Protein 5O98 (pdb70)

Organism: Catharanthus roseus (NCBI:txid4058)

Nearest PDB structures (foldseek):
  5o98-assembly1_A  TM=1.004E+00  e=7.091E-59  Catharanthus roseus
  5o98-assembly2_B  TM=9.911E-01  e=7.626E-58  Catharanthus roseus
  5ldg-assembly1_A  TM=9.430E-01  e=1.339E-37  Mentha x piperita
  3o26-assembly1_A  TM=9.442E-01  e=1.601E-37  Papaver somniferum
  5l51-assembly1_A  TM=8.934E-01  e=1.198E-32  Mentha x piperita

Secondary structure (DSSP, 8-state):
---EEEESS-SSHHHHHHHHHHHHTT-EEEEEESSHHHHHHHHHHHHTTT-SS-EEEEE--TT-HHHHHHHHHHHHHHHSS-SEEEE-----S-EE---TT---TTSEE--HHHHHHHHIIIIIHHHHHHHHHHHHHTTSSS-EEEEE--GGGSGGG---HHHHHHHT-GGG--HHHHHHHHHHHHHHHHHT-TTTTT--SSSHHHHHHHHHHHHHHHHHHHH-TTSEEEEEE--SB-SGGGTT--SB-HHHHHHHHHHHHT--TT---S-EEETTEEE---/---EEEESS-SSHHHHHHHHHHHHTT-EEEEEESSHHHHHHHHHHHHHTT-SS-EEEEE--TT-HHHHHHHHHHHHHHTSS-SEEEE-----S-EE-TTT-----TTSEE--HHHHHHHHIIIIIHHHHHHHHHHHHHTTSSS-EEEEE--GGGSGGG---HHHHHHHT-GGG--HHHHHHHHHHHHHHHHHT-TTTTT--SSSHHHHHHHHHHHHHHHHHHHH-TTSEEEEEE--SB-SGGGTT--SB-HHHHHHHHHHHHT--TTS--S-EEETTEEE---

Solvent-accessible surface area: 23367 Å² total; per-residue (Å²): 158,96,69,22,0,0,0,1,24,0,30,110,21,26,1,23,24,0,0,49,46,0,0,53,125,32,17,6,0,0,0,0,0,135,48,98,144,120,0,84,68,3,17,86,125,2,120,127,86,71,50,93,6,67,16,47,28,35,54,5,36,9,56,61,78,84,11,6,59,55,1,15,90,48,0,126,158,102,29,37,60,0,2,5,0,0,4,22,21,33,36,23,7,17,92,39,136,101,46,91,78,26,96,17,48,165,43,41,65,54,50,72,133,31,2,57,77,0,1,58,12,2,0,44,0,8,24,75,0,0,76,30,1,13,80,11,0,98,117,11,100,10,1,17,0,0,0,14,3,8,68,56,1,15,9,48,17,0,72,13,134,109,0,57,45,13,2,27,50,44,87,83,17,62,60,116,72,0,52,75,0,7,83,36,0,18,110,9,28,133,96,67,28,28,90,92,102,14,5,4,66,21,46,0,3,19,0,0,0,10,2,0,2,4,4,0,0,57,28,5,15,158,137,31,108,93,1,22,0,1,0,0,10,9,12,94,4,83,20,90,67,34,35,18,39,8,30,49,65,15,92,77,0,0,70,10,0,13,105,7,0,65,28,86,107,132,12,53,40,14,48,0,20,14,60,60,83,116,31,62,23,103,151,84,104,26,0,0,0,1,25,0,30,110,22,25,0,30,31,1,0,58,49,0,0,60,121,35,11,4,0,0,0,0,0,126,48,111,145,121,0,84,73,6,17,91,63,2,100,136,79,69,48,91,7,120,10,31,32,34,51,4,35,9,55,63,78,86,10,5,60,56,1,15,98,48,0,127,91,97,30,38,68,0,6,3,0,0,4,22,20,34,38,24,7,17,73,4,54,75,105,52,92,191,47,102,31,64,74,21,54,40,60,62,66,141,41,2,56,74,0,0,54,12,2,0,40,0,8,42,70,0,0,65,31,1,11,82,12,0,96,118,10,105,25,1,9,1,0,0,13,3,12,63,51,1,7,17,64,22,0,73,13,135,123,0,56,46,28,2,31,52,39,93,84,19,61,41,100,63,0,41,88,0,0,91,58,0,19,44,14,29,135,134,67,30,30,90,93,103,14,5,4,86,19,48,0,4,28,3,0,0,10,2,0,2,3,3,0,0,63,10,3,14,144,112,46,110,91,0,26,0,1,0,0,12,10,13,101,4,70,20,86,69,34,22,20,38,6,15,25,58,16,84,90,0,0,69,13,0,8,109,8,1,63,28,83,100,136,14,48,40,13,50,0,22,27,40,83,41,116,29,62,24,81

InterPro domains:
  IPR002347 Short-chain dehydrogenase/reductase SDR [PF00106] (9-173)
  IPR002347 Short-chain dehydrogenase/reductase SDR [PR00080] (86-97)
  IPR002347 Short-chain dehydrogenase/reductase SDR [PR00080] (160-168)
  IPR002347 Short-chain dehydrogenase/reductase SDR [PR00080] (223-242)
  IPR002347 Short-chain dehydrogenase/reductase SDR [PR00081] (10-27)
  IPR002347 Short-chain dehydrogenase/reductase SDR [PR00081] (86-97)
  IPR002347 Short-chain dehydrogenase/reductase SDR [PR00081] (154-170)
  IPR002347 Short-chain dehydrogenase/reductase SDR [PR00081] (223-242)
  IPR002347 Short-chain dehydrogenase/reductase SDR [PR00081] (242-259)
  IPR036291 NAD(P)-binding domain superfamily [SSF51735] (9-284)
  IPR045313 Carbonyl reductase [NADPH] 1-like [cd05324] (9-298)

Radius of gyration: 25.35 Å; Cα contacts (8 Å, |Δi|>4): 1239; chains: 2; bounding box: 73×58×54 Å

B-factor: mean 38.59, std 12.63, range [20.15, 116.74]

CATH classification: 3.40.50.720

Sequence (565 aa):
SEKYAVVTGSNKGIGFETCKKLASQGITVVLTARDEKRGLDALEEKLKELGLSGKVLFHQLDVTDSSSSVASLAEFVKKQFGRRLDILVNNAGVNGVITDDPADVDFSKIYKETYELAEECIQINYFGTKRTTDALLPLLQLSASPRIVNISSIMGQLKNIPSEWAKGILGDASNLTEDRLDEVINNFLKDFKEGSLAAKGWPPSFSAYIVSKVVVNAYTRILAKKKYPNFKINCVCPGFAKTDLNHGLGLLTAEEAAENPVKLALLPDDGPSGLFFDRSEESSFESEKKYAVVTGSNKGIGFETCKKLASQGITVVLTARDEKRGLDALEEKLKELGLSGKVLFHQLDVTDSSSVASLAEFVKKQFGRRLDILVNNAGVNGVITDVEAVDVDFSKIYKETYELAEECIQINYFGTKRTTDALLPLLQLSASPRIVNISSIMGQLKNIPSEWAKGILGDASNLTEDRLDEVINNFLKDFKEGSLAAKGWPPSFSAYIVSKVVVNAYTRILAKKYPNFKINCVCPGFAKTDLNHGLGLLTAEEAAENNPVKLALLPDDGPSGLFFDRRSEESSFE

Structure (mmCIF, N/CA/C/O backbone):
data_5O98
#
_entry.id   5O98
#
_cell.length_a   58.830
_cell.length_b   61.020
_cell.length_c   162.030
_cell.angle_alpha   90.000
_cell.angle_beta   90.000
_cell.angle_gamma   90.000
#
_symmetry.space_group_name_H-M   'P 21 21 21'
#
loop_
_entity.id
_entity.type
_entity.pdbx_description
1 polymer 'Alcohol dehydrogenase 1'
2 non-polymer 'NADP NICOTINAMIDE-ADENINE-DINUCLEOTIDE PHOSPHATE'
3 water water
#
loop_
_atom_site.group_PDB
_atom_site.id
_atom_site.type_symbol
_atom_site.label_atom_id
_atom_site.label_alt_id
_atom_site.label_comp_id
_atom_site.label_asym_id
_atom_site.label_entity_id
_atom_site.label_seq_id
_atom_site.pdbx_PDB_ins_code
_atom_site.Cartn_x
_atom_site.Cartn_y
_atom_site.Cartn_z
_atom_site.occupancy
_atom_site.B_iso_or_equiv
_atom_site.auth_seq_id
_atom_site.auth_comp_id
_atom_site.auth_asym_id
_atom_site.auth_atom_id
_atom_site.pdbx_PDB_model_num
ATOM 1 N N . SER A 1 25 ? 3.393 -16.789 35.363 1.00 63.33 7 SER A N 1
ATOM 2 C CA . SER A 1 25 ? 3.570 -18.172 35.909 1.00 61.15 7 SER A CA 1
ATOM 3 C C . SER A 1 25 ? 3.247 -18.241 37.414 1.00 54.82 7 SER A C 1
ATOM 4 O O . SER A 1 25 ? 2.327 -18.968 37.830 1.00 55.67 7 SER A O 1
ATOM 7 N N . GLU A 1 26 ? 3.974 -17.481 38.232 1.00 48.66 8 GLU A N 1
ATOM 8 C CA . GLU A 1 26 ? 3.686 -17.500 39.672 1.00 47.31 8 GLU A CA 1
ATOM 9 C C . GLU A 1 26 ? 2.364 -16.736 39.956 1.00 40.87 8 GLU A C 1
ATOM 10 O O . GLU A 1 26 ? 1.998 -15.804 39.247 1.00 42.29 8 GLU A O 1
ATOM 16 N N . LYS A 1 27 ? 1.627 -17.214 40.941 1.00 34.56 9 LYS A N 1
ATOM 17 C CA . LYS A 1 27 ? 0.327 -16.693 41.325 1.00 34.77 9 LYS A CA 1
ATOM 18 C C . LYS A 1 27 ? 0.415 -16.194 42.765 1.00 33.23 9 LYS A C 1
ATOM 19 O O . LYS A 1 27 ? 1.190 -16.723 43.574 1.00 32.39 9 LYS A O 1
ATOM 25 N N . TYR A 1 28 ? -0.373 -15.176 43.087 1.00 29.22 10 TYR A N 1
ATOM 26 C CA . TYR A 1 28 ? -0.303 -14.433 44.334 1.00 27.64 10 TYR A CA 1
ATOM 27 C C . TYR A 1 28 ? -1.642 -14.422 45.070 1.00 28.10 10 TYR A C 1
ATOM 28 O O . TYR A 1 28 ? -2.678 -14.126 44.444 1.00 27.40 10 TYR A O 1
ATOM 37 N N . ALA A 1 29 ? -1.613 -14.701 46.370 1.00 25.68 11 ALA A N 1
ATOM 38 C CA . ALA A 1 29 ? -2.798 -14.718 47.229 1.00 25.34 11 ALA A CA 1
ATOM 39 C C . ALA A 1 29 ? -2.600 -13.911 48.488 1.00 26.73 11 ALA A C 1
ATOM 40 O O . ALA A 1 29 ? -1.491 -13.835 49.028 1.00 26.39 11 ALA A O 1
ATOM 42 N N . VAL A 1 30 ? -3.694 -13.324 48.978 1.00 24.74 12 VAL A N 1
ATOM 43 C CA . VAL A 1 30 ? -3.794 -12.763 50.317 1.00 22.61 12 VAL A CA 1
ATOM 44 C C . VAL A 1 30 ? -4.919 -13.481 51.059 1.00 23.71 12 VAL A C 1
ATOM 45 O O . VAL A 1 30 ? -5.987 -13.680 50.494 1.00 22.59 12 VAL A O 1
ATOM 49 N N . VAL A 1 31 ? -4.672 -13.890 52.301 1.00 23.56 13 VAL A N 1
ATOM 50 C CA . VAL A 1 31 ? -5.716 -14.465 53.145 1.00 23.59 13 VAL A CA 1
ATOM 51 C C . VAL A 1 31 ? -5.812 -13.597 54.380 1.00 24.02 13 VAL A C 1
ATOM 52 O O . VAL A 1 31 ? -4.830 -13.478 55.134 1.00 25.07 13 VAL A O 1
ATOM 56 N N . THR A 1 32 ? -6.971 -13.012 54.627 1.00 23.68 14 THR A N 1
ATOM 57 C CA . THR A 1 32 ? -7.146 -12.187 55.812 1.00 25.21 14 THR A CA 1
ATOM 58 C C . THR A 1 32 ? -7.369 -13.076 57.048 1.00 25.04 14 THR A C 1
ATOM 59 O O . THR A 1 32 ? -7.886 -14.181 56.941 1.00 25.62 14 THR A O 1
ATOM 63 N N . GLY A 1 33 ? -6.950 -12.592 58.209 1.00 26.80 15 GLY A N 1
ATOM 64 C CA . GLY A 1 33 ? -7.098 -13.355 59.449 1.00 27.85 15 GLY A CA 1
ATOM 65 C C . GLY A 1 33 ? -6.518 -14.754 59.398 1.00 25.97 15 GLY A C 1
ATOM 66 O O . GLY A 1 33 ? -7.227 -15.751 59.625 1.00 26.64 15 GLY A O 1
ATOM 67 N N . SER A 1 34 ? -5.215 -14.849 59.121 1.00 24.65 16 SER A N 1
ATOM 68 C CA . SER A 1 34 ? -4.619 -16.156 58.861 1.00 26.76 16 SER A CA 1
ATOM 69 C C . SER A 1 34 ? -3.491 -16.601 59.801 1.00 27.46 16 SER A C 1
ATOM 70 O O . SER A 1 34 ? -2.776 -17.554 59.516 1.00 28.23 16 SER A O 1
ATOM 73 N N . ASN A 1 35 ? -3.386 -15.967 60.953 1.00 26.49 17 ASN A N 1
ATOM 74 C CA . ASN A 1 35 ? -2.474 -16.447 61.990 1.00 26.82 17 ASN A CA 1
ATOM 75 C C . ASN A 1 35 ? -2.923 -17.761 62.626 1.00 28.68 17 ASN A C 1
ATOM 76 O O . ASN A 1 35 ? -2.094 -18.451 63.233 1.00 29.49 17 ASN A O 1
ATOM 81 N N . LYS A 1 36 ? -4.212 -18.097 62.532 1.00 26.15 18 LYS A N 1
ATOM 82 C CA . LYS A 1 36 ? -4.742 -19.319 63.131 1.00 29.14 18 LYS A CA 1
ATOM 83 C C . LYS A 1 36 ? -6.000 -19.759 62.395 1.00 28.47 18 LYS A C 1
ATOM 84 O O . LYS A 1 36 ? -6.486 -19.057 61.485 1.00 27.63 18 LYS A O 1
ATOM 90 N N . GLY A 1 37 ? -6.492 -20.923 62.801 1.00 28.91 19 GLY A N 1
ATOM 91 C CA . GLY A 1 37 ? -7.791 -21.398 62.355 1.00 28.81 19 GLY A CA 1
ATOM 92 C C . GLY A 1 37 ? -7.825 -21.745 60.895 1.00 26.52 19 GLY A C 1
ATOM 93 O O . GLY A 1 37 ? -6.831 -22.132 60.293 1.00 28.07 19 GLY A O 1
ATOM 94 N N . ILE A 1 38 ? -9.003 -21.564 60.315 1.00 25.84 20 ILE A N 1
ATOM 95 C CA . ILE A 1 38 ? -9.220 -21.881 58.911 1.00 26.97 20 ILE A CA 1
ATOM 96 C C . ILE A 1 38 ? -8.323 -21.059 57.997 1.00 25.88 20 ILE A C 1
ATOM 97 O O . ILE A 1 38 ? -7.828 -21.576 56.993 1.00 25.79 20 ILE A O 1
ATOM 102 N N . GLY A 1 39 ? -8.102 -19.785 58.337 1.00 24.07 21 GLY A N 1
ATOM 103 C CA . GLY A 1 39 ? -7.253 -18.922 57.525 1.00 24.23 21 GLY A CA 1
ATOM 104 C C . GLY A 1 39 ? -5.839 -19.442 57.435 1.00 26.80 21 GLY A C 1
ATOM 105 O O . GLY A 1 39 ? -5.243 -19.471 56.363 1.00 25.00 21 GLY A O 1
ATOM 106 N N . PHE A 1 40 ? -5.296 -19.877 58.572 1.00 25.53 22 PHE A N 1
ATOM 107 C CA . PHE A 1 40 ? -3.965 -20.446 58.585 1.00 26.95 22 PHE A CA 1
ATOM 108 C C . PHE A 1 40 ? -3.871 -21.672 57.697 1.00 25.76 22 PHE A C 1
ATOM 109 O O . PHE A 1 40 ? -2.931 -21.805 56.902 1.00 26.50 22 PHE A O 1
ATOM 117 N N . GLU A 1 41 ? -4.839 -22.573 57.823 1.00 25.25 23 GLU A N 1
ATOM 118 C CA . GLU A 1 41 ? -4.842 -23.789 57.060 1.00 27.07 23 GLU A CA 1
ATOM 119 C C . GLU A 1 41 ? -5.022 -23.526 55.543 1.00 25.96 23 GLU A C 1
ATOM 120 O O . GLU A 1 41 ? -4.532 -24.283 54.702 1.00 27.04 23 GLU A O 1
ATOM 126 N N . THR A 1 42 ? -5.738 -22.454 55.220 1.00 25.28 24 THR A N 1
ATOM 127 C CA . THR A 1 42 ? -5.960 -22.038 53.839 1.00 23.84 24 THR A CA 1
ATOM 128 C C . THR A 1 42 ? -4.617 -21.569 53.245 1.00 25.81 24 THR A C 1
ATOM 129 O O . THR A 1 42 ? -4.275 -21.955 52.120 1.00 23.95 24 THR A O 1
ATOM 133 N N . CYS A 1 43 ? -3.864 -20.787 54.001 1.00 24.23 25 CYS A N 1
ATOM 134 C CA . CYS A 1 43 ? -2.519 -20.391 53.573 1.00 25.29 25 CYS A CA 1
ATOM 135 C C . CYS A 1 43 ? -1.656 -21.606 53.284 1.00 25.68 25 CYS A C 1
ATOM 136 O O . CYS A 1 43 ? -0.950 -21.676 52.278 1.00 26.30 25 CYS A O 1
ATOM 139 N N . LYS A 1 44 ? -1.685 -22.574 54.199 1.00 25.23 26 LYS A N 1
ATOM 140 C CA . LYS A 1 44 ? -0.894 -23.782 54.032 1.00 27.11 26 LYS A CA 1
ATOM 141 C C . LYS A 1 44 ? -1.230 -24.521 52.751 1.00 28.54 26 LYS A C 1
ATOM 142 O O . LYS A 1 44 ? -0.342 -24.873 51.973 1.00 28.29 26 LYS A O 1
ATOM 148 N N . LYS A 1 45 ? -2.516 -24.713 52.480 1.00 26.41 27 LYS A N 1
ATOM 149 C CA . LYS A 1 45 ? -2.933 -25.444 51.305 1.00 29.41 27 LYS A CA 1
ATOM 150 C C . LYS A 1 45 ? -2.576 -24.712 50.014 1.00 28.04 27 LYS A C 1
ATOM 151 O O . LYS A 1 45 ? -2.104 -25.352 49.061 1.00 28.28 27 LYS A O 1
ATOM 157 N N . LEU A 1 46 ? -2.790 -23.394 49.980 1.00 26.14 28 LEU A N 1
ATOM 158 C CA . LEU A 1 46 ? -2.449 -22.608 48.808 1.00 25.31 28 LEU A CA 1
ATOM 159 C C . LEU A 1 46 ? -0.935 -22.661 48.541 1.00 27.17 28 LEU A C 1
ATOM 160 O O . LEU A 1 46 ? -0.521 -22.954 47.420 1.00 26.61 28 LEU A O 1
ATOM 165 N N . ALA A 1 47 ? -0.133 -22.439 49.573 1.00 25.61 29 ALA A N 1
ATOM 166 C CA . ALA A 1 47 ? 1.318 -22.514 49.402 1.00 27.63 29 ALA A CA 1
ATOM 167 C C . ALA A 1 47 ? 1.790 -23.910 48.983 1.00 27.88 29 ALA A C 1
ATOM 168 O O . ALA A 1 47 ? 2.750 -24.055 48.211 1.00 28.59 29 ALA A O 1
ATOM 170 N N . SER A 1 48 ? 1.108 -24.945 49.476 1.00 29.24 30 SER A N 1
ATOM 171 C CA . SER A 1 48 ? 1.449 -26.317 49.066 1.00 30.75 30 SER A CA 1
ATOM 172 C C . SER A 1 48 ? 1.249 -26.548 47.573 1.00 33.69 30 SER A C 1
ATOM 173 O O . SER A 1 48 ? 1.926 -27.386 46.978 1.00 33.30 30 SER A O 1
ATOM 176 N N . GLN A 1 49 ? 0.307 -25.802 46.972 1.00 31.79 31 GLN A N 1
ATOM 177 C CA . GLN A 1 49 ? 0.089 -25.844 45.529 1.00 36.32 31 GLN A CA 1
ATOM 178 C C . GLN A 1 49 ? 0.985 -24.925 44.729 1.00 36.15 31 GLN A C 1
ATOM 179 O O . GLN A 1 49 ? 0.837 -24.834 43.512 1.00 39.13 31 GLN A O 1
ATOM 185 N N . GLY A 1 50 ? 1.901 -24.223 45.379 1.00 34.18 32 GLY A N 1
ATOM 186 C CA . GLY A 1 50 ? 2.877 -23.398 44.681 1.00 34.30 32 GLY A CA 1
ATOM 187 C C . GLY A 1 50 ? 2.494 -21.942 44.572 1.00 33.49 32 GLY A C 1
ATOM 188 O O . GLY A 1 50 ? 3.211 -21.165 43.935 1.00 35.85 32 GLY A O 1
ATOM 189 N N . ILE A 1 51 ? 1.394 -21.572 45.204 1.00 31.01 33 ILE A N 1
ATOM 190 C CA . ILE A 1 51 ? 0.911 -20.169 45.185 1.00 31.58 33 ILE A CA 1
ATOM 191 C C . ILE A 1 51 ? 1.772 -19.363 46.164 1.00 29.22 33 ILE A C 1
ATOM 192 O O . ILE A 1 51 ? 2.090 -19.840 47.261 1.00 28.68 33 ILE A O 1
ATOM 197 N N . THR A 1 52 ? 2.180 -18.169 45.777 1.00 29.46 34 THR A N 1
ATOM 198 C CA . THR A 1 52 ? 2.827 -17.240 46.709 1.00 28.79 34 THR A CA 1
ATOM 199 C C . THR A 1 52 ? 1.752 -16.608 47.583 1.00 28.98 34 THR A C 1
ATOM 200 O O . THR A 1 52 ? 0.858 -15.943 47.069 1.00 28.04 34 THR A O 1
ATOM 204 N N . VAL A 1 53 ? 1.850 -16.801 48.899 1.00 27.15 35 VAL A N 1
ATOM 205 C CA . VAL A 1 53 ? 0.800 -16.426 49.835 1.00 27.87 35 VAL A CA 1
ATOM 206 C C . VAL A 1 53 ? 1.281 -15.382 50.816 1.00 28.29 35 VAL A C 1
ATOM 207 O O . VAL A 1 53 ? 2.331 -15.555 51.463 1.00 28.48 35 VAL A O 1
ATOM 211 N N . VAL A 1 54 ? 0.509 -14.304 50.947 1.00 26.08 36 VAL A N 1
ATOM 212 C CA . VAL A 1 54 ? 0.679 -13.346 52.027 1.00 27.52 36 VAL A CA 1
ATOM 213 C C . VAL A 1 54 ? -0.266 -13.738 53.155 1.00 27.84 36 VAL A C 1
ATOM 214 O O . VAL A 1 54 ? -1.475 -13.570 53.061 1.00 26.84 36 VAL A O 1
ATOM 218 N N . LEU A 1 55 ? 0.301 -14.332 54.204 1.00 26.74 37 LEU A N 1
ATOM 219 C CA . LEU A 1 55 ? -0.395 -14.553 55.452 1.00 26.52 37 LEU A CA 1
ATOM 220 C C . LEU A 1 55 ? -0.509 -13.185 56.128 1.00 26.79 37 LEU A C 1
ATOM 221 O O . LEU A 1 55 ? 0.426 -12.364 56.105 1.00 28.30 37 LEU A O 1
ATOM 226 N N . THR A 1 56 ? -1.664 -12.900 56.695 1.00 26.32 38 THR A N 1
ATOM 227 C CA . THR A 1 56 ? -1.875 -11.640 57.360 1.00 27.47 38 THR A CA 1
ATOM 228 C C . THR A 1 56 ? -2.493 -11.842 58.718 1.00 27.89 38 THR A C 1
ATOM 229 O O . THR A 1 56 ? -3.099 -12.878 59.022 1.00 29.02 38 THR A O 1
ATOM 233 N N . ALA A 1 57 ? -2.286 -10.851 59.575 1.00 28.65 39 ALA A N 1
ATOM 234 C CA . ALA A 1 57 ? -2.784 -10.928 60.930 1.00 28.64 39 ALA A CA 1
ATOM 235 C C . ALA A 1 57 ? -2.851 -9.514 61.491 1.00 29.40 39 ALA A C 1
ATOM 236 O O . ALA A 1 57 ? -2.009 -8.644 61.168 1.00 28.86 39 ALA A O 1
ATOM 238 N N . ARG A 1 58 ? -3.821 -9.279 62.351 1.00 29.50 40 ARG A N 1
ATOM 239 C CA . ARG A 1 58 ? -3.907 -7.957 62.982 1.00 30.70 40 ARG A CA 1
ATOM 240 C C . ARG A 1 58 ? -2.802 -7.748 64.034 1.00 31.91 40 ARG A C 1
ATOM 241 O O . ARG A 1 58 ? -2.337 -6.612 64.219 1.00 34.04 40 ARG A O 1
ATOM 249 N N . ASP A 1 59 ? -2.351 -8.837 64.668 1.00 31.90 41 ASP A N 1
ATOM 250 C CA . ASP A 1 59 ? -1.238 -8.835 65.597 1.00 33.19 41 ASP A CA 1
ATOM 251 C C . ASP A 1 59 ? 0.057 -9.311 64.934 1.00 32.94 41 ASP A C 1
ATOM 252 O O . ASP A 1 59 ? 0.128 -10.441 64.460 1.00 33.86 41 ASP A O 1
ATOM 257 N N . GLU A 1 60 ? 1.094 -8.476 64.955 1.00 35.15 42 GLU A N 1
ATOM 258 C CA . GLU A 1 60 ? 2.340 -8.838 64.298 1.00 37.73 42 GLU A CA 1
ATOM 259 C C . GLU A 1 60 ? 2.976 -10.116 64.848 1.00 38.46 42 GLU A C 1
ATOM 260 O O . GLU A 1 60 ? 3.411 -10.974 64.080 1.00 36.22 42 GLU A O 1
ATOM 266 N N . LYS A 1 61 ? 3.055 -10.241 66.166 1.00 37.82 43 LYS A N 1
ATOM 267 C CA . LYS A 1 61 ? 3.691 -11.415 66.755 1.00 38.28 43 LYS A CA 1
ATOM 268 C C . LYS A 1 61 ? 2.952 -12.700 66.386 1.00 36.80 43 LYS A C 1
ATOM 269 O O . LYS A 1 61 ? 3.576 -13.726 66.039 1.00 34.64 43 LYS A O 1
ATOM 275 N N . ARG A 1 62 ? 1.632 -12.685 66.499 1.00 33.26 44 ARG A N 1
ATOM 276 C CA . ARG A 1 62 ? 0.860 -13.873 66.110 1.00 34.98 44 ARG A CA 1
ATOM 277 C C . ARG A 1 62 ? 1.106 -14.225 64.649 1.00 32.22 44 ARG A C 1
ATOM 278 O O . ARG A 1 62 ? 1.244 -15.406 64.302 1.00 31.24 44 ARG A O 1
ATOM 286 N N . GLY A 1 63 ? 1.163 -13.211 63.786 1.00 31.68 45 GLY A N 1
ATOM 287 C CA . GLY A 1 63 ? 1.385 -13.441 62.362 1.00 30.15 45 GLY A CA 1
ATOM 288 C C . GLY A 1 63 ? 2.781 -13.972 62.059 1.00 30.55 45 GLY A C 1
ATOM 289 O O . GLY A 1 63 ? 2.928 -14.899 61.270 1.00 28.76 45 GLY A O 1
ATOM 290 N N . LEU A 1 64 ? 3.798 -13.399 62.687 1.00 32.04 46 LEU A N 1
ATOM 291 C CA . LEU A 1 64 ? 5.185 -13.870 62.501 1.00 34.69 46 LEU A CA 1
ATOM 292 C C . LEU A 1 64 ? 5.385 -15.297 63.010 1.00 35.96 46 LEU A C 1
ATOM 293 O O . LEU A 1 64 ? 6.100 -16.080 62.373 1.00 31.73 46 LEU A O 1
ATOM 298 N N . ASP A 1 65 ? 4.755 -15.641 64.132 1.00 34.32 47 ASP A N 1
ATOM 299 C CA . ASP A 1 65 ? 4.804 -17.010 64.656 1.00 35.55 47 ASP A CA 1
ATOM 300 C C . ASP A 1 65 ? 4.167 -17.990 63.693 1.00 34.07 47 ASP A C 1
ATOM 301 O O . ASP A 1 65 ? 4.688 -19.094 63.485 1.00 33.20 47 ASP A O 1
ATOM 306 N N . ALA A 1 66 ? 3.024 -17.593 63.114 1.00 29.81 48 ALA A N 1
ATOM 307 C CA . ALA A 1 66 ? 2.344 -18.420 62.136 1.00 29.91 48 ALA A CA 1
ATOM 308 C C . ALA A 1 66 ? 3.201 -18.596 60.882 1.00 29.89 48 ALA A C 1
ATOM 309 O O . ALA A 1 66 ? 3.303 -19.705 60.341 1.00 29.99 48 ALA A O 1
ATOM 311 N N . LEU A 1 67 ? 3.819 -17.515 60.425 1.00 29.45 49 LEU A N 1
ATOM 312 C CA . LEU A 1 67 ? 4.749 -17.594 59.287 1.00 29.08 49 LEU A CA 1
ATOM 313 C C . LEU A 1 67 ? 5.869 -18.599 59.513 1.00 32.02 49 LEU A C 1
ATOM 314 O O . LEU A 1 67 ? 6.174 -19.381 58.627 1.00 30.69 49 LEU A O 1
ATOM 319 N N A GLU A 1 68 ? 6.473 -18.567 60.694 0.50 29.96 50 GLU A N 1
ATOM 320 N N B GLU A 1 68 ? 6.474 -18.567 60.694 0.50 32.91 50 GLU A N 1
ATOM 321 C CA A GLU A 1 68 ? 7.532 -19.516 61.052 0.50 31.59 50 GLU A CA 1
ATOM 322 C CA B GLU A 1 68 ? 7.536 -19.512 61.045 0.50 36.52 50 GLU A CA 1
ATOM 323 C C A GLU A 1 68 ? 7.064 -20.963 60.936 0.50 30.84 50 GLU A C 1
ATOM 324 C C B GLU A 1 68 ? 7.065 -20.963 60.936 0.50 33.45 50 GLU A C 1
ATOM 325 O O A GLU A 1 68 ? 7.813 -21.806 60.408 0.50 31.45 50 GLU A O 1
ATOM 326 O O B GLU A 1 68 ? 7.812 -21.807 60.409 0.50 33.34 50 GLU A O 1
ATOM 337 N N . LYS A 1 69 ? 5.848 -21.253 61.406 1.00 30.49 51 LYS A N 1
ATOM 338 C CA . LYS A 1 69 ? 5.275 -22.614 61.279 1.00 30.74 51 LYS A CA 1
ATOM 339 C C . LYS A 1 69 ? 5.135 -23.035 59.814 1.00 29.42 51 LYS A C 1
ATOM 340 O O . LYS A 1 69 ? 5.473 -24.155 59.442 1.00 31.31 51 LYS A O 1
ATOM 346 N N . LEU A 1 70 ? 4.681 -22.117 58.978 1.00 28.07 52 LEU A N 1
ATOM 347 C CA . LEU A 1 70 ? 4.551 -22.421 57.552 1.00 29.80 52 LEU A CA 1
ATOM 348 C C . LEU A 1 70 ? 5.902 -22.606 56.906 1.00 29.28 52 LEU A C 1
ATOM 349 O O . LEU A 1 70 ? 6.070 -23.491 56.057 1.00 30.55 52 LEU A O 1
ATOM 354 N N . LYS A 1 71 ? 6.886 -21.796 57.292 1.00 29.77 53 LYS A N 1
ATOM 355 C CA . LYS A 1 71 ? 8.232 -21.967 56.732 1.00 31.51 53 LYS A CA 1
ATOM 356 C C . LYS A 1 71 ? 8.805 -23.346 57.022 1.00 31.48 53 LYS A C 1
ATOM 357 O O . LYS A 1 71 ? 9.487 -23.925 56.171 1.00 35.39 53 LYS A O 1
ATOM 363 N N . GLU A 1 72 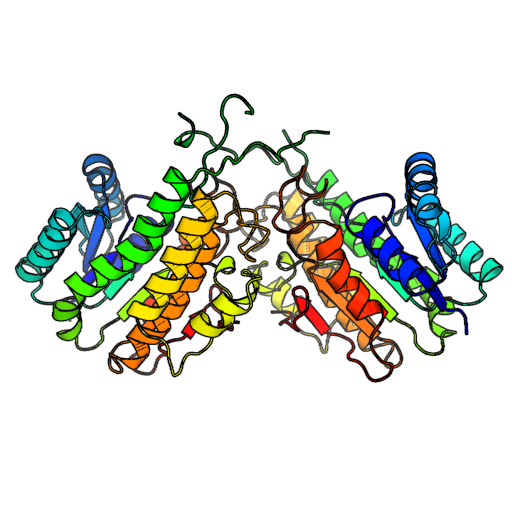? 8.477 -23.908 58.178 1.00 29.38 54 GLU A N 1
ATOM 364 C CA . GLU A 1 72 ? 9.000 -25.218 58.562 1.00 29.65 54 GLU A CA 1
ATOM 365 C C . GLU A 1 72 ? 8.494 -26.382 57.682 1.00 29.41 54 GLU A C 1
ATOM 366 O O . GLU A 1 72 ? 9.105 -27.451 57.685 1.00 29.33 54 GLU A O 1
ATOM 372 N N . LEU A 1 73 ? 7.412 -26.167 56.958 1.00 30.05 55 LEU A N 1
ATOM 373 C CA . LEU A 1 73 ? 6.755 -27.211 56.152 1.00 30.29 55 LEU A CA 1
ATOM 374 C C . LEU A 1 73 ? 7.315 -27.375 54.752 1.00 30.80 55 LEU A C 1
ATOM 375 O O . LEU A 1 73 ? 6.860 -28.276 54.014 1.00 30.47 55 LEU A O 1
ATOM 380 N N . GLY A 1 74 ? 8.255 -26.519 54.349 1.00 30.76 56 GLY A N 1
ATOM 381 C CA . GLY A 1 74 ? 8.990 -26.713 53.106 1.00 32.48 56 GLY A CA 1
ATOM 382 C C . GLY A 1 74 ? 8.119 -26.774 51.860 1.00 32.57 56 GLY A C 1
ATOM 383 O O . GLY A 1 74 ? 8.366 -27.584 50.949 1.00 34.78 56 GLY A O 1
ATOM 384 N N . LEU A 1 75 ? 7.121 -25.907 51.826 1.00 31.64 57 LEU A N 1
ATOM 385 C CA . LEU A 1 75 ? 6.121 -25.897 50.754 1.00 31.52 57 LEU A CA 1
ATOM 386 C C . LEU A 1 75 ? 6.695 -25.241 49.511 1.00 32.72 57 LEU A C 1
ATOM 387 O O . LEU A 1 75 ? 7.643 -24.481 49.576 1.00 35.15 57 LEU A O 1
ATOM 392 N N . SER A 1 76 ? 6.127 -25.565 48.349 1.00 34.95 58 SER A N 1
ATOM 393 C CA . SER A 1 76 ? 6.671 -25.062 47.090 1.00 37.50 58 SER A CA 1
ATOM 394 C C . SER A 1 76 ? 6.409 -23.563 46.928 1.00 36.91 58 SER A C 1
ATOM 395 O O . SER A 1 76 ? 7.245 -22.854 46.375 1.00 39.31 58 SER A O 1
ATOM 398 N N . GLY A 1 77 ? 5.274 -23.078 47.426 1.00 33.09 59 GLY A N 1
ATOM 399 C CA . GLY A 1 77 ? 4.937 -21.685 47.318 1.00 32.06 59 GLY A CA 1
ATOM 400 C C . GLY A 1 77 ? 5.584 -20.830 48.404 1.00 33.97 59 GLY A C 1
ATOM 401 O O . GLY A 1 77 ? 5.616 -21.225 49.575 1.00 34.05 59 GLY A O 1
ATOM 402 N N . LYS A 1 78 ? 6.087 -19.662 48.010 1.00 33.26 60 LYS A N 1
ATOM 403 C CA . LYS A 1 78 ? 6.648 -18.702 48.949 1.00 34.44 60 LYS A CA 1
ATOM 404 C C . LYS A 1 78 ? 5.574 -18.183 49.881 1.00 33.21 60 LYS A C 1
ATOM 405 O O . LYS A 1 78 ? 4.438 -17.942 49.474 1.00 31.59 60 LYS A O 1
ATOM 408 N N . VAL A 1 79 ? 5.933 -18.021 51.146 1.00 31.67 61 VAL A N 1
ATOM 409 C CA . VAL A 1 79 ? 5.036 -17.429 52.124 1.00 30.33 61 VAL A CA 1
ATOM 410 C C . VAL A 1 79 ? 5.673 -16.159 52.681 1.00 30.96 61 VAL A C 1
ATOM 411 O O . VAL A 1 79 ? 6.873 -16.133 53.013 1.00 32.99 61 VAL A O 1
ATOM 415 N N . LEU A 1 80 ? 4.857 -15.112 52.759 1.00 30.25 62 LEU A N 1
ATOM 416 C CA . LEU A 1 80 ? 5.250 -13.809 53.284 1.00 31.60 62 LEU A CA 1
ATOM 417 C C . LEU A 1 80 ? 4.253 -13.443 54.373 1.00 30.27 62 LEU A C 1
ATOM 418 O O . LEU A 1 80 ? 3.145 -14.013 54.420 1.00 33.00 62 LEU A O 1
ATOM 423 N N . PHE A 1 81 ? 4.652 -12.521 55.246 1.00 31.88 63 PHE A N 1
ATOM 424 C CA . PHE A 1 81 ? 3.739 -11.956 56.227 1.00 30.77 63 PHE A CA 1
ATOM 425 C C . PHE A 1 81 ? 3.561 -10.455 56.008 1.00 30.22 63 PHE A C 1
ATOM 426 O O . PHE A 1 81 ? 4.532 -9.733 55.723 1.00 31.75 63 PHE A O 1
ATOM 434 N N . HIS A 1 82 ? 2.329 -9.985 56.180 1.00 30.27 64 HIS A N 1
ATOM 435 C CA . HIS A 1 82 ? 2.078 -8.551 56.338 1.00 31.51 64 HIS A CA 1
ATOM 436 C C . HIS A 1 82 ? 0.955 -8.346 57.330 1.00 30.66 64 HIS A C 1
ATOM 437 O O . HIS A 1 82 ? -0.070 -9.052 57.308 1.00 29.61 64 HIS A O 1
ATOM 444 N N . GLN A 1 83 ? 1.123 -7.351 58.182 1.00 30.56 65 GLN A N 1
ATOM 445 C CA . GLN A 1 83 ? 0.068 -7.006 59.137 1.00 31.10 65 GLN A CA 1
ATOM 446 C C . GLN A 1 83 ? -1.200 -6.529 58.421 1.00 30.10 65 GLN A C 1
ATOM 447 O O . GLN A 1 83 ? -1.129 -5.890 57.366 1.00 29.52 65 GLN A O 1
ATOM 453 N N . LEU A 1 84 ? -2.352 -6.874 58.981 1.00 30.93 66 LEU A N 1
ATOM 454 C CA . LEU A 1 84 ? -3.618 -6.406 58.451 1.00 27.84 66 LEU A CA 1
ATOM 455 C C . LEU A 1 84 ? -4.706 -6.503 59.505 1.00 29.88 66 LEU A C 1
ATOM 456 O O . LEU A 1 84 ? -5.040 -7.620 59.939 1.00 30.26 66 LEU A O 1
ATOM 461 N N . ASP A 1 85 ? -5.272 -5.352 59.841 1.00 29.76 67 ASP A N 1
ATOM 462 C CA . ASP A 1 85 ? -6.520 -5.254 60.585 1.00 30.26 67 ASP A CA 1
ATOM 463 C C . ASP A 1 85 ? -7.568 -4.716 59.622 1.00 29.37 67 ASP A C 1
ATOM 464 O O . ASP A 1 85 ? -7.461 -3.579 59.170 1.00 31.07 67 ASP A O 1
ATOM 469 N N . VAL A 1 86 ? -8.575 -5.535 59.320 1.00 29.57 68 VAL A N 1
ATOM 470 C CA . VAL A 1 86 ? -9.569 -5.188 58.286 1.00 29.71 68 VAL A CA 1
ATOM 471 C C . VAL A 1 86 ? -10.454 -4.010 58.651 1.00 30.26 68 VAL A C 1
ATOM 472 O O . VAL A 1 86 ? -11.141 -3.457 57.797 1.00 30.61 68 VAL A O 1
ATOM 476 N N . THR A 1 87 ? -10.460 -3.633 59.935 1.00 30.55 69 THR A N 1
ATOM 477 C CA . THR A 1 87 ? -11.229 -2.475 60.382 1.00 30.74 69 THR A CA 1
ATOM 478 C C . THR A 1 87 ? -10.485 -1.130 60.288 1.00 33.02 69 THR A C 1
ATOM 479 O O . THR A 1 87 ? -11.083 -0.100 60.548 1.00 35.24 69 THR A O 1
ATOM 483 N N . ASP A 1 88 ? -9.208 -1.160 59.893 1.00 32.82 70 ASP A N 1
ATOM 484 C CA . ASP A 1 88 ? -8.291 -0.008 59.995 1.00 35.13 70 ASP A CA 1
ATOM 485 C C . ASP A 1 88 ? -7.871 0.398 58.573 1.00 34.52 70 ASP A C 1
ATOM 486 O O . ASP A 1 88 ? -7.136 -0.331 57.908 1.00 33.02 70 ASP A O 1
ATOM 491 N N A SER A 1 89 ? -8.334 1.563 58.124 0.50 36.01 71 SER A N 1
ATOM 492 N N B SER A 1 89 ? -8.337 1.563 58.128 0.50 36.34 71 SER A N 1
ATOM 493 C CA A SER A 1 89 ? -8.034 2.041 56.762 0.50 37.22 71 SER A CA 1
ATOM 494 C CA B SER A 1 89 ? -8.043 2.078 56.781 0.50 37.86 71 SER A CA 1
ATOM 495 C C A SER A 1 89 ? -6.546 2.168 56.455 0.50 38.07 71 SER A C 1
ATOM 496 C C B SER A 1 89 ? -6.549 2.172 56.458 0.50 38.40 71 SER A C 1
ATOM 497 O O A SER A 1 89 ? -6.120 1.825 55.352 0.50 37.26 71 SER A O 1
ATOM 498 O O B SER A 1 89 ? -6.125 1.823 55.353 0.50 37.53 71 SER A O 1
ATOM 503 N N . SER A 1 90 ? -5.765 2.665 57.416 1.00 37.49 72 SER A N 1
ATOM 504 C CA . SER A 1 90 ? -4.310 2.758 57.255 1.00 40.27 72 SER A CA 1
ATOM 505 C C . SER A 1 90 ? -3.665 1.401 57.065 1.00 36.44 72 SER A C 1
ATOM 506 O O . SER A 1 90 ? -2.802 1.231 56.206 1.00 37.88 72 SER A O 1
ATOM 509 N N . SER A 1 91 ? -4.085 0.444 57.881 1.00 35.01 73 SER A N 1
ATOM 510 C CA . SER A 1 91 ? -3.603 -0.938 57.778 1.00 34.20 73 SER A CA 1
ATOM 511 C C . SER A 1 91 ? -3.923 -1.551 56.409 1.00 32.75 73 SER A C 1
ATOM 512 O O . SER A 1 91 ? -3.057 -2.136 55.757 1.00 32.73 73 SER A O 1
ATOM 515 N N . VAL A 1 92 ? -5.168 -1.396 55.983 1.00 33.32 74 VAL A N 1
ATOM 516 C CA . VAL A 1 92 ? -5.603 -1.911 54.672 1.00 33.10 74 VAL A CA 1
ATOM 517 C C . VAL A 1 92 ? -4.792 -1.247 53.539 1.00 33.83 74 VAL A C 1
ATOM 518 O O . VAL A 1 92 ? -4.285 -1.928 52.628 1.00 32.98 74 VAL A O 1
ATOM 522 N N . ALA A 1 93 ? -4.640 0.071 53.607 1.00 37.16 75 ALA A N 1
ATOM 523 C CA . ALA A 1 93 ? -3.868 0.804 52.577 1.00 37.49 75 ALA A CA 1
ATOM 524 C C . ALA A 1 93 ? -2.426 0.311 52.506 1.00 37.59 75 ALA A C 1
ATOM 525 O O . ALA A 1 93 ? -1.865 0.139 51.409 1.00 38.54 75 ALA A O 1
ATOM 527 N N . SER A 1 94 ? -1.820 0.071 53.670 1.00 36.81 76 SER A N 1
ATOM 528 C CA . SER A 1 94 ? -0.428 -0.390 53.723 1.00 37.45 76 SER A CA 1
ATOM 529 C C . SER A 1 94 ? -0.278 -1.765 53.067 1.00 35.60 76 SER A C 1
ATOM 530 O O . SER A 1 94 ? 0.692 -1.997 52.334 1.00 36.69 76 SER A O 1
ATOM 533 N N . LEU A 1 95 ? -1.250 -2.645 53.318 1.00 33.24 77 LEU A N 1
ATOM 534 C CA . LEU A 1 95 ? -1.251 -3.969 52.706 1.00 31.85 77 LEU A CA 1
ATOM 535 C C . LEU A 1 95 ? -1.374 -3.853 51.189 1.00 31.33 77 LEU A C 1
ATOM 536 O O . LEU A 1 95 ? -0.632 -4.496 50.449 1.00 32.63 77 LEU A O 1
ATOM 541 N N . ALA A 1 96 ? -2.283 -3.019 50.728 1.00 32.17 78 ALA A N 1
ATOM 542 C CA . ALA A 1 96 ? -2.470 -2.844 49.295 1.00 33.77 78 ALA A CA 1
ATOM 543 C C . ALA A 1 96 ? -1.214 -2.328 48.624 1.00 35.85 78 ALA A C 1
ATOM 544 O O . ALA A 1 96 ? -0.817 -2.840 47.562 1.00 34.74 78 ALA A O 1
ATOM 546 N N . GLU A 1 97 ? -0.565 -1.332 49.242 1.00 36.35 79 GLU A N 1
ATOM 547 C CA . GLU A 1 97 ? 0.670 -0.789 48.695 1.00 38.25 79 GLU A CA 1
ATOM 548 C C . GLU A 1 97 ? 1.784 -1.851 48.670 1.00 37.75 79 GLU A C 1
ATOM 549 O O . GLU A 1 97 ? 2.559 -1.905 47.707 1.00 38.92 79 GLU A O 1
ATOM 555 N N . PHE A 1 98 ? 1.847 -2.689 49.707 1.00 36.19 80 PHE A N 1
ATOM 556 C CA . PHE A 1 98 ? 2.834 -3.787 49.772 1.00 36.10 80 PHE A CA 1
ATOM 557 C C . PHE A 1 98 ? 2.620 -4.794 48.625 1.00 35.29 80 PHE A C 1
ATOM 558 O O . PHE A 1 98 ? 3.553 -5.171 47.933 1.00 37.47 80 PHE A O 1
ATOM 566 N N . VAL A 1 99 ? 1.377 -5.195 48.420 1.00 36.56 81 VAL A N 1
ATOM 567 C CA . VAL A 1 99 ? 1.044 -6.095 47.314 1.00 34.92 81 VAL A CA 1
ATOM 568 C C . VAL A 1 99 ? 1.413 -5.466 45.968 1.00 37.05 81 VAL A C 1
ATOM 569 O O . VAL A 1 99 ? 1.974 -6.136 45.086 1.00 36.16 81 VAL A O 1
ATOM 573 N N . LYS A 1 100 ? 1.123 -4.176 45.816 1.00 37.03 82 LYS A N 1
ATOM 574 C CA . LYS A 1 100 ? 1.422 -3.470 44.564 1.00 38.34 82 LYS A CA 1
ATOM 575 C C . LYS A 1 100 ? 2.913 -3.461 44.294 1.00 42.19 82 LYS A C 1
ATOM 576 O O . LYS A 1 100 ? 3.359 -3.756 43.182 1.00 41.76 82 LYS A O 1
ATOM 582 N N . LYS A 1 101 ? 3.673 -3.125 45.330 1.00 43.49 83 LYS A N 1
ATOM 583 C CA . LYS A 1 101 ? 5.125 -3.059 45.216 1.00 47.81 83 LYS A CA 1
ATOM 584 C C . LYS A 1 101 ? 5.787 -4.412 45.021 1.00 44.08 83 LYS A C 1
ATOM 585 O O . LYS A 1 101 ? 6.711 -4.522 44.215 1.00 47.27 83 LYS A O 1
ATOM 591 N N . GLN A 1 102 ? 5.358 -5.413 45.777 1.00 42.16 84 GLN A N 1
ATOM 592 C CA . GLN A 1 102 ? 5.969 -6.744 45.736 1.00 44.43 84 GLN A CA 1
ATOM 593 C C . GLN A 1 102 ? 5.605 -7.545 44.498 1.00 43.17 84 GLN A C 1
ATOM 594 O O . GLN A 1 102 ? 6.467 -8.186 43.905 1.00 43.43 84 GLN A O 1
ATOM 600 N N . PHE A 1 103 ? 4.330 -7.511 44.118 1.00 41.15 85 PHE A N 1
ATOM 601 C CA . PHE A 1 103 ? 3.794 -8.384 43.059 1.00 39.03 85 PHE A CA 1
ATOM 602 C C . PHE A 1 103 ? 3.302 -7.663 41.803 1.00 38.06 85 PHE A C 1
ATOM 603 O O . PHE A 1 103 ? 3.302 -8.263 40.725 1.00 37.06 85 PHE A O 1
ATOM 611 N N . GLY A 1 104 ? 2.815 -6.425 41.942 1.00 37.30 86 GLY A N 1
ATOM 612 C CA . GLY A 1 104 ? 2.191 -5.700 40.827 1.00 37.80 86 GLY A CA 1
ATOM 613 C C . GLY A 1 104 ? 0.762 -6.092 40.472 1.00 34.84 86 GLY A C 1
ATOM 614 O O . GLY A 1 104 ? 0.149 -5.472 39.597 1.00 35.93 86 GLY A O 1
ATOM 615 N N A ARG A 1 105 ? 0.225 -7.112 41.149 0.50 32.53 87 ARG A N 1
ATOM 616 N N B ARG A 1 105 ? 0.226 -7.114 41.146 0.50 32.91 87 ARG A N 1
ATOM 617 C CA A ARG A 1 105 ? -1.117 -7.595 40.937 0.50 31.31 87 ARG A CA 1
ATOM 618 C CA B ARG A 1 105 ? -1.117 -7.599 40.933 0.50 31.94 87 ARG A CA 1
ATOM 619 C C A ARG A 1 105 ? -1.431 -8.559 42.073 0.50 29.17 87 ARG A C 1
ATOM 620 C C B ARG A 1 105 ? -1.431 -8.560 42.072 0.50 29.49 87 ARG A C 1
ATOM 621 O O A ARG A 1 105 ? -0.576 -8.821 42.920 0.50 30.06 87 ARG A O 1
ATOM 622 O O B ARG A 1 105 ? -0.576 -8.820 42.919 0.50 30.28 87 ARG A O 1
ATOM 637 N N . LEU A 1 106 ? -2.664 -9.055 42.089 1.00 27.70 88 LEU A N 1
ATOM 638 C CA . LEU A 1 106 ? -3.080 -10.115 43.021 1.00 26.58 88 LEU A CA 1
ATOM 639 C C . LEU A 1 106 ? -3.972 -11.051 42.258 1.00 28.04 88 LEU A C 1
ATOM 640 O O . LEU A 1 106 ? -4.778 -10.603 41.443 1.00 28.18 88 LEU A O 1
ATOM 645 N N . ASP A 1 107 ? -3.867 -12.351 42.519 1.00 26.30 89 ASP A N 1
ATOM 646 C CA . ASP A 1 107 ? -4.681 -13.350 41.842 1.00 25.20 89 ASP A CA 1
ATOM 647 C C . ASP A 1 107 ? -5.829 -13.862 42.692 1.00 25.27 89 ASP A C 1
ATOM 648 O O . ASP A 1 107 ? -6.917 -14.163 42.171 1.00 25.98 89 ASP A O 1
ATOM 653 N N . ILE A 1 108 ? -5.576 -13.989 43.987 1.00 23.26 90 ILE A N 1
ATOM 654 C CA . ILE A 1 108 ? -6.564 -14.583 44.913 1.00 24.13 90 ILE A CA 1
ATOM 655 C C . ILE A 1 108 ? -6.660 -13.715 46.164 1.00 23.44 90 ILE A C 1
ATOM 656 O O . ILE A 1 108 ? -5.640 -13.377 46.796 1.00 23.80 90 ILE A O 1
ATOM 661 N N . LEU A 1 109 ? -7.893 -13.409 46.568 1.00 22.34 91 LEU A N 1
ATOM 662 C CA . LEU A 1 109 ? -8.161 -12.833 47.890 1.00 22.91 91 LEU A CA 1
ATOM 663 C C . LEU A 1 109 ? -9.133 -13.746 48.614 1.00 23.38 91 LEU A C 1
ATOM 664 O O . LEU A 1 109 ? -10.196 -14.024 48.084 1.00 23.14 91 LEU A O 1
ATOM 669 N N . VAL A 1 110 ? -8.757 -14.189 49.810 1.00 22.74 92 VAL A N 1
ATOM 670 C CA . VAL A 1 110 ? -9.667 -14.919 50.691 1.00 22.39 92 VAL A CA 1
ATOM 671 C C . VAL A 1 110 ? -10.017 -14.017 51.880 1.00 21.87 92 VAL A C 1
ATOM 672 O O . VAL A 1 110 ? -9.139 -13.696 52.681 1.00 23.54 92 VAL A O 1
ATOM 676 N N . ASN A 1 111 ? -11.293 -13.601 51.936 1.00 22.62 93 ASN A N 1
ATOM 677 C CA . ASN A 1 111 ? -11.814 -12.794 53.042 1.00 24.03 93 ASN A CA 1
ATOM 678 C C . ASN A 1 111 ? -12.275 -13.731 54.155 1.00 23.09 93 ASN A C 1
ATOM 679 O O . ASN A 1 111 ? -13.431 -14.157 54.198 1.00 25.38 93 ASN A O 1
ATOM 684 N N . ASN A 1 112 ? -11.326 -14.068 55.016 1.00 24.15 94 ASN A N 1
ATOM 685 C CA . ASN A 1 112 ? -11.506 -15.058 56.074 1.00 24.84 94 ASN A CA 1
ATOM 686 C C . ASN A 1 112 ? -11.675 -14.461 57.449 1.00 26.36 94 ASN A C 1
ATOM 687 O O . ASN A 1 112 ? -12.392 -15.057 58.285 1.00 27.54 94 ASN A O 1
ATOM 692 N N . ALA A 1 113 ? -11.041 -13.325 57.717 1.00 24.41 95 ALA A N 1
ATOM 693 C CA . ALA A 1 113 ? -11.146 -12.666 59.022 1.00 26.14 95 ALA A CA 1
ATOM 694 C C . ALA A 1 113 ? -12.599 -12.593 59.463 1.00 27.36 95 ALA A C 1
ATOM 695 O O . ALA A 1 113 ? -13.478 -12.149 58.706 1.00 26.86 95 ALA A O 1
ATOM 697 N N . GLY A 1 114 ? -12.861 -13.039 60.685 1.00 28.41 96 GLY A N 1
ATOM 698 C CA . GLY A 1 114 ? -14.202 -12.957 61.213 1.00 28.44 96 GLY A CA 1
ATOM 699 C C . GLY A 1 114 ? -14.238 -13.273 62.696 1.00 30.59 96 GLY A C 1
ATOM 700 O O . GLY A 1 114 ? -13.316 -13.896 63.239 1.00 30.06 96 GLY A O 1
ATOM 701 N N . VAL A 1 115 ? -15.301 -12.795 63.335 1.00 28.16 97 VAL A N 1
ATOM 702 C CA . VAL A 1 115 ? -15.563 -13.003 64.757 1.00 28.38 97 VAL A CA 1
ATOM 703 C C . VAL A 1 115 ? -17.029 -13.362 64.938 1.00 29.65 97 VAL A C 1
ATOM 704 O O . VAL A 1 115 ? -17.852 -13.139 64.037 1.00 26.98 97 VAL A O 1
ATOM 708 N N . ASN A 1 116 ? -17.370 -13.906 66.097 1.00 29.78 98 ASN A N 1
ATOM 709 C CA . ASN A 1 116 ? -18.754 -14.353 66.314 1.00 31.94 98 ASN A CA 1
ATOM 710 C C . ASN A 1 116 ? -19.656 -13.354 67.033 1.00 29.78 98 ASN A C 1
ATOM 711 O O . ASN A 1 116 ? -20.840 -13.612 67.172 1.00 30.16 98 ASN A O 1
ATOM 716 N N . GLY A 1 117 ? -19.106 -12.236 67.504 1.00 29.77 99 GLY A N 1
ATOM 717 C CA . GLY A 1 117 ? -19.894 -11.224 68.201 1.00 31.93 99 GLY A CA 1
ATOM 718 C C . GLY A 1 117 ? -20.433 -11.600 69.567 1.00 32.84 99 GLY A C 1
ATOM 719 O O . GLY A 1 117 ? -21.372 -10.964 70.073 1.00 34.18 99 GLY A O 1
ATOM 720 N N . VAL A 1 118 ? -19.868 -12.636 70.194 1.00 31.81 100 VAL A N 1
ATOM 721 C CA . VAL A 1 118 ? -20.294 -13.018 71.526 1.00 32.12 100 VAL A CA 1
ATOM 722 C C . VAL A 1 118 ? -19.079 -13.120 72.421 1.00 34.50 100 VAL A C 1
ATOM 723 O O . VAL A 1 118 ? -17.948 -13.235 71.955 1.00 34.62 100 VAL A O 1
ATOM 727 N N . ILE A 1 119 ? -19.337 -13.119 73.706 1.00 35.60 101 ILE A N 1
ATOM 728 C CA . ILE A 1 119 ? -18.285 -13.359 74.678 1.00 40.24 101 ILE A CA 1
ATOM 729 C C . ILE A 1 119 ? -18.776 -14.406 75.662 1.00 40.85 101 ILE A C 1
ATOM 730 O O . ILE A 1 119 ? -19.977 -14.463 75.988 1.00 41.25 101 ILE A O 1
ATOM 735 N N . THR A 1 120 ? -17.855 -15.242 76.118 1.00 43.23 102 THR A N 1
ATOM 736 C CA . THR A 1 120 ? -18.167 -16.289 77.091 1.00 47.35 102 THR A CA 1
ATOM 737 C C . THR A 1 120 ? -18.259 -15.681 78.479 1.00 53.45 102 THR A C 1
ATOM 738 O O . THR A 1 120 ? -17.423 -14.864 78.854 1.00 55.33 102 THR A O 1
ATOM 742 N N . ASP A 1 121 ? -19.287 -16.076 79.232 1.00 54.88 103 ASP A N 1
ATOM 743 C CA . ASP A 1 121 ? -19.547 -15.584 80.577 1.00 60.56 103 ASP A CA 1
ATOM 744 C C . ASP A 1 121 ? -19.693 -16.791 81.517 1.00 62.91 103 ASP A C 1
ATOM 745 O O . ASP A 1 121 ? -18.712 -17.362 81.975 1.00 68.13 103 ASP A O 1
ATOM 750 N N . ASP A 1 133 ? -26.290 -33.179 88.593 1.00 90.71 115 ASP A N 1
ATOM 751 C CA . ASP A 1 133 ? -26.760 -33.990 87.478 1.00 90.05 115 ASP A CA 1
ATOM 752 C C . ASP A 1 133 ? -26.289 -33.341 86.172 1.00 90.36 115 ASP A C 1
ATOM 753 O O . ASP A 1 133 ? -26.474 -32.133 85.988 1.00 90.19 115 ASP A O 1
ATOM 755 N N . PRO A 1 134 ? -25.633 -34.124 85.281 1.00 91.19 116 PRO A N 1
ATOM 756 C CA . PRO A 1 134 ? -25.186 -33.578 83.978 1.00 87.97 116 PRO A CA 1
ATOM 757 C C . PRO A 1 134 ? -26.329 -33.166 83.044 1.00 84.62 116 PRO A C 1
ATOM 758 O O . PRO A 1 134 ? -26.148 -32.245 82.253 1.00 81.82 116 PRO A O 1
ATOM 762 N N . ALA A 1 135 ? -27.468 -33.858 83.128 1.00 86.90 117 ALA A N 1
ATOM 763 C CA . ALA A 1 135 ? -28.697 -33.484 82.423 1.00 85.90 117 ALA A CA 1
ATOM 764 C C . ALA A 1 135 ? -29.238 -32.105 82.823 1.00 82.44 117 ALA A C 1
ATOM 765 O O . ALA A 1 135 ? -29.746 -31.375 81.975 1.00 80.67 117 ALA A O 1
ATOM 767 N N . ASP A 1 136 ? -29.091 -31.753 84.099 1.00 81.46 118 ASP A N 1
ATOM 768 C CA . ASP A 1 136 ? -29.520 -30.452 84.620 1.00 79.22 118 ASP A CA 1
ATOM 769 C C . ASP A 1 136 ? -28.712 -29.247 84.085 1.00 74.10 118 ASP A C 1
ATOM 770 O O . ASP A 1 136 ? -29.177 -28.117 84.189 1.00 74.70 118 ASP A O 1
ATOM 772 N N . VAL A 1 137 ? -27.527 -29.496 83.525 1.00 69.23 119 VAL A N 1
ATOM 773 C CA . VAL A 1 137 ? -26.592 -28.438 83.132 1.00 66.85 119 VAL A CA 1
ATOM 774 C C . VAL A 1 137 ? -27.206 -27.531 82.063 1.00 62.75 119 VAL A C 1
ATOM 775 O O . VAL A 1 137 ? -27.480 -27.973 80.953 1.00 61.66 119 VAL A O 1
ATOM 779 N N . ASP A 1 138 ? -27.375 -26.257 82.404 1.00 59.99 120 ASP A N 1
ATOM 780 C CA . ASP A 1 138 ? -28.010 -25.272 81.535 1.00 56.38 120 ASP A CA 1
ATOM 781 C C . ASP A 1 138 ? -26.936 -24.315 80.987 1.00 51.92 120 ASP A C 1
ATOM 782 O O . ASP A 1 138 ? -26.292 -23.628 81.762 1.00 52.77 120 ASP A O 1
ATOM 787 N N . PHE A 1 139 ? -26.758 -24.278 79.667 1.00 47.17 121 PHE A N 1
ATOM 788 C CA . PHE A 1 139 ? -25.785 -23.402 79.017 1.00 42.89 121 PHE A CA 1
ATOM 789 C C . PHE A 1 139 ? -26.380 -22.163 78.358 1.00 40.50 121 PHE A C 1
ATOM 790 O O . PHE A 1 139 ? -25.674 -21.484 77.635 1.00 39.26 121 PHE A O 1
ATOM 798 N N . SER A 1 140 ? -27.641 -21.847 78.636 1.00 44.80 122 SER A N 1
ATOM 799 C CA . SER A 1 140 ? -28.333 -20.769 77.909 1.00 45.87 122 SER A CA 1
ATOM 800 C C . SER A 1 140 ? -27.718 -19.379 78.113 1.00 47.01 122 SER A C 1
ATOM 801 O O . SER A 1 140 ? -27.849 -18.516 77.246 1.00 51.43 122 SER A O 1
ATOM 804 N N . LYS A 1 141 ? -27.038 -19.166 79.235 1.00 47.39 123 LYS A N 1
ATOM 805 C CA . LYS A 1 141 ? -26.438 -17.860 79.527 1.00 51.51 123 LYS A CA 1
ATOM 806 C C . LYS A 1 141 ? -24.925 -17.793 79.333 1.00 50.31 123 LYS A C 1
ATOM 807 O O . LYS A 1 141 ? -24.340 -16.757 79.637 1.00 50.53 123 LYS A O 1
ATOM 813 N N . ILE A 1 142 ? -24.284 -18.844 78.810 1.00 47.36 124 ILE A N 1
ATOM 814 C CA . ILE A 1 142 ? -22.805 -18.850 78.700 1.00 48.49 124 ILE A CA 1
ATOM 815 C C . ILE A 1 142 ? -22.265 -17.890 77.639 1.00 48.02 124 ILE A C 1
ATOM 816 O O . ILE A 1 142 ? -21.131 -17.420 77.754 1.00 49.24 124 ILE A O 1
ATOM 821 N N . TYR A 1 143 ? -23.054 -17.598 76.600 1.00 44.66 125 TYR A N 1
ATOM 822 C CA . TYR A 1 143 ? -22.642 -16.662 75.555 1.00 42.25 125 TYR A CA 1
ATOM 823 C C . TYR A 1 143 ? -23.408 -15.338 75.722 1.00 43.71 125 TYR A C 1
ATOM 824 O O . TYR A 1 143 ? -24.639 -15.295 75.613 1.00 46.07 125 TYR A O 1
ATOM 833 N N . LYS A 1 144 ? -22.681 -14.265 76.021 1.00 37.06 126 LYS A N 1
ATOM 834 C CA . LYS A 1 144 ? -23.285 -12.944 76.212 1.00 38.37 126 LYS A CA 1
ATOM 835 C C . LYS A 1 144 ? -23.110 -12.153 74.923 1.00 34.77 126 LYS A C 1
ATOM 836 O O . LYS A 1 144 ? -22.066 -12.235 74.279 1.00 34.16 126 LYS A O 1
ATOM 840 N N . GLU A 1 145 ? -24.162 -11.427 74.546 1.00 33.54 127 GLU A N 1
ATOM 841 C CA . GLU A 1 145 ? -24.174 -10.594 73.347 1.00 34.95 127 GLU A CA 1
ATOM 842 C C . GLU A 1 145 ? -24.438 -9.164 73.780 1.00 34.36 127 GLU A C 1
ATOM 843 O O . GLU A 1 145 ? -25.337 -8.911 74.589 1.00 39.47 127 GLU A O 1
ATOM 849 N N . THR A 1 146 ? -23.618 -8.246 73.279 1.00 33.95 128 THR A N 1
ATOM 850 C CA . THR A 1 146 ? -23.795 -6.818 73.571 1.00 34.69 128 THR A CA 1
ATOM 851 C C . THR A 1 146 ? -23.859 -6.030 72.289 1.00 34.72 128 THR A C 1
ATOM 852 O O . THR A 1 146 ? -23.462 -6.506 71.226 1.00 32.61 128 THR A O 1
ATOM 856 N N . TYR A 1 147 ? -24.384 -4.808 72.394 1.00 35.63 129 TYR A N 1
ATOM 857 C CA . TYR A 1 147 ? -24.442 -3.922 71.244 1.00 35.30 129 TYR A CA 1
ATOM 858 C C . TYR A 1 147 ? -23.045 -3.629 70.715 1.00 34.74 129 TYR A C 1
ATOM 859 O O . TYR A 1 147 ? -22.820 -3.653 69.511 1.00 34.83 129 TYR A O 1
ATOM 868 N N . GLU A 1 148 ? -22.106 -3.351 71.610 1.00 35.03 130 GLU A N 1
ATOM 869 C CA . GLU A 1 148 ? -20.742 -3.051 71.183 1.00 37.46 130 GLU A CA 1
ATOM 870 C C . GLU A 1 148 ? -20.126 -4.248 70.430 1.00 34.31 130 GLU A C 1
ATOM 871 O O . GLU A 1 148 ? -19.477 -4.054 69.419 1.00 33.42 130 GLU A O 1
ATOM 877 N N . LEU A 1 149 ? -20.310 -5.455 70.951 1.00 32.47 131 LEU A N 1
ATOM 878 C CA . LEU A 1 149 ? -19.865 -6.663 70.255 1.00 32.81 131 LEU A CA 1
ATOM 879 C C . LEU A 1 149 ? -20.586 -6.876 68.916 1.00 30.20 131 LEU A C 1
ATOM 880 O O . LEU A 1 149 ? -19.978 -7.365 67.962 1.00 30.52 131 LEU A O 1
ATOM 885 N N . ALA A 1 150 ? -21.858 -6.528 68.847 1.00 30.60 132 ALA A N 1
ATOM 886 C CA . ALA A 1 150 ? -22.631 -6.648 67.605 1.00 30.31 132 ALA A CA 1
ATOM 887 C C . ALA A 1 150 ? -22.066 -5.715 66.546 1.00 31.49 132 ALA A C 1
ATOM 888 O O . ALA A 1 150 ? -21.832 -6.106 65.406 1.00 28.27 132 ALA A O 1
ATOM 890 N N . GLU A 1 151 ? -21.857 -4.470 66.953 1.00 31.23 133 GLU A N 1
ATOM 891 C CA . GLU A 1 151 ? -21.293 -3.477 66.056 1.00 35.22 133 GLU A CA 1
ATOM 892 C C . GLU A 1 151 ? -19.915 -3.900 65.533 1.00 32.14 133 GLU A C 1
ATOM 893 O O . GLU A 1 151 ? -19.645 -3.831 64.334 1.00 31.66 133 GLU A O 1
ATOM 899 N N . GLU A 1 152 ? -19.057 -4.364 66.428 1.00 31.39 134 GLU A N 1
ATOM 900 C CA . GLU A 1 152 ? -17.714 -4.797 66.053 1.00 33.26 134 GLU A CA 1
ATOM 901 C C . GLU A 1 152 ? -17.770 -6.002 65.116 1.00 29.97 134 GLU A C 1
ATOM 902 O O . GLU A 1 152 ? -16.995 -6.089 64.159 1.00 30.36 134 GLU A O 1
ATOM 908 N N . CYS A 1 153 ? -18.665 -6.936 65.396 1.00 27.79 135 CYS A N 1
ATOM 909 C CA . CYS A 1 153 ? -18.830 -8.136 64.552 1.00 27.20 135 CYS A CA 1
ATOM 910 C C . CYS A 1 153 ? -19.173 -7.734 63.0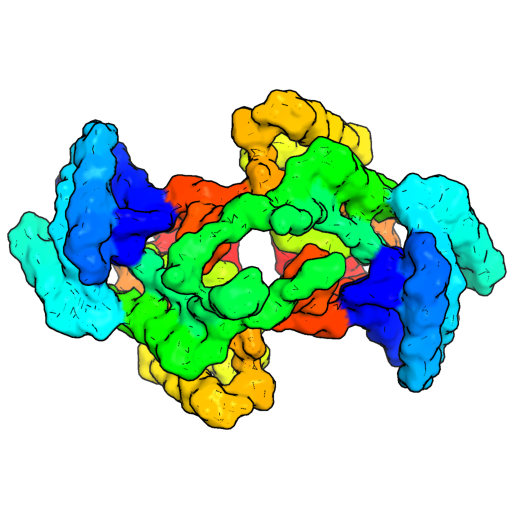97 1.00 27.59 135 CYS A C 1
ATOM 911 O O . CYS A 1 153 ? -18.554 -8.203 62.133 1.00 27.62 135 CYS A O 1
ATOM 914 N N . ILE A 1 154 ? -20.127 -6.818 62.952 1.00 29.67 136 ILE A N 1
ATOM 915 C CA . ILE A 1 154 ? -20.499 -6.309 61.632 1.00 30.24 136 ILE A CA 1
ATOM 916 C C . ILE A 1 154 ? -19.309 -5.573 60.986 1.00 30.91 136 ILE A C 1
ATOM 917 O O . ILE A 1 154 ? -19.027 -5.738 59.776 1.00 28.58 136 ILE A O 1
ATOM 922 N N . GLN A 1 155 ? -18.612 -4.757 61.776 1.00 30.36 137 GLN A N 1
ATOM 923 C CA . GLN A 1 155 ? -17.419 -4.028 61.265 1.00 32.62 137 GLN A CA 1
ATOM 924 C C . GLN A 1 155 ? -16.326 -4.954 60.729 1.00 30.61 137 GLN A C 1
ATOM 925 O O . GLN A 1 155 ? -15.742 -4.689 59.682 1.00 30.00 137 GLN A O 1
ATOM 931 N N . ILE A 1 156 ? -16.052 -6.032 61.451 1.00 29.12 138 ILE A N 1
ATOM 932 C CA . ILE A 1 156 ? -15.025 -6.991 61.018 1.00 27.34 138 ILE A CA 1
ATOM 933 C C . ILE A 1 156 ? -15.524 -7.851 59.869 1.00 28.77 138 ILE A C 1
ATOM 934 O O . ILE A 1 156 ? -14.889 -7.912 58.808 1.00 29.21 138 ILE A O 1
ATOM 939 N N . ASN A 1 157 ? -16.664 -8.504 60.072 1.00 26.39 139 ASN A N 1
ATOM 940 C CA . ASN A 1 157 ? -17.114 -9.546 59.156 1.00 25.88 139 ASN A CA 1
ATOM 941 C C . ASN A 1 157 ? -17.571 -8.978 57.815 1.00 29.63 139 ASN A C 1
ATOM 942 O O . ASN A 1 157 ? -17.271 -9.551 56.778 1.00 28.22 139 ASN A O 1
ATOM 947 N N . TYR A 1 158 ? -18.339 -7.893 57.851 1.00 28.13 140 TYR A N 1
ATOM 948 C CA . TYR A 1 158 ? -18.862 -7.293 56.630 1.00 28.92 140 TYR A CA 1
ATOM 949 C C . TYR A 1 158 ? -18.042 -6.097 56.175 1.00 27.52 140 TYR A C 1
ATOM 950 O O . TYR A 1 158 ? -17.446 -6.128 55.105 1.00 27.52 140 TYR A O 1
ATOM 959 N N . PHE A 1 159 ? -17.990 -5.021 56.949 1.00 28.80 141 PHE A N 1
ATOM 960 C CA . PHE A 1 159 ? -17.263 -3.838 56.468 1.00 30.28 141 PHE A CA 1
ATOM 961 C C . PHE A 1 159 ? -15.763 -4.087 56.235 1.00 30.55 141 PHE A C 1
ATOM 962 O O . PHE A 1 159 ? -15.169 -3.468 55.341 1.00 28.11 141 PHE A O 1
ATOM 970 N N . GLY A 1 160 ? -15.173 -4.981 57.021 1.00 28.95 142 GLY A N 1
ATOM 971 C CA . GLY A 1 160 ? -13.778 -5.395 56.820 1.00 30.21 142 GLY A CA 1
ATOM 972 C C . GLY A 1 160 ? -13.551 -6.165 55.519 1.00 28.55 142 GLY A C 1
ATOM 973 O O . GLY A 1 160 ? -12.523 -5.996 54.845 1.00 26.82 142 GLY A O 1
ATOM 974 N N . THR A 1 161 ? -14.499 -7.028 55.170 1.00 27.28 143 THR A N 1
ATOM 975 C CA . THR A 1 161 ? -14.457 -7.728 53.891 1.00 25.37 143 THR A CA 1
ATOM 976 C C . THR A 1 161 ? -14.621 -6.719 52.739 1.00 26.78 143 THR A C 1
ATOM 977 O O . THR A 1 161 ? -13.875 -6.766 51.746 1.00 26.42 143 THR A O 1
ATOM 981 N N . LYS A 1 162 ? -15.573 -5.794 52.866 1.00 25.95 144 LYS A N 1
ATOM 982 C CA . LYS A 1 162 ? -15.740 -4.772 51.845 1.00 28.76 144 LYS A CA 1
ATOM 983 C C . LYS A 1 162 ? -14.505 -3.880 51.705 1.00 27.60 144 LYS A C 1
ATOM 984 O O . LYS A 1 162 ? -14.039 -3.625 50.589 1.00 28.14 144 LYS A O 1
ATOM 990 N N . ARG A 1 163 ? -13.969 -3.410 52.824 1.00 27.59 145 ARG A N 1
ATOM 991 C CA . ARG A 1 163 ? -12.812 -2.506 52.800 1.00 31.97 145 ARG A CA 1
ATOM 992 C C . ARG A 1 163 ? -11.587 -3.163 52.134 1.00 27.64 145 ARG A C 1
ATOM 993 O O . ARG A 1 163 ? -10.908 -2.539 51.302 1.00 28.08 145 ARG A O 1
ATOM 1001 N N . THR A 1 164 ? -11.305 -4.411 52.518 1.00 26.97 146 THR A N 1
ATOM 1002 C CA . THR A 1 164 ? -10.161 -5.134 51.981 1.00 24.96 146 THR A CA 1
ATOM 1003 C C . THR A 1 164 ? -10.362 -5.381 50.498 1.00 24.99 146 THR A C 1
ATOM 1004 O O . THR A 1 164 ? -9.431 -5.184 49.685 1.00 27.11 146 THR A O 1
ATOM 1008 N N . THR A 1 165 ? -11.556 -5.810 50.126 1.00 25.25 147 THR A N 1
ATOM 1009 C CA . THR A 1 165 ? -11.867 -6.071 48.721 1.00 25.97 147 THR A CA 1
ATOM 1010 C C . THR A 1 165 ? -11.725 -4.780 47.886 1.00 26.67 147 THR A C 1
ATOM 1011 O O . THR A 1 165 ? -11.073 -4.790 46.852 1.00 27.11 147 THR A O 1
ATOM 1015 N N . ASP A 1 166 ? -12.282 -3.676 48.369 1.00 27.29 148 ASP A N 1
ATOM 1016 C CA . ASP A 1 166 ? -12.155 -2.390 47.653 1.00 29.14 148 ASP A CA 1
ATOM 1017 C C . ASP A 1 166 ? -10.716 -2.000 47.437 1.00 27.89 148 ASP A C 1
ATOM 1018 O O . ASP A 1 166 ? -10.338 -1.525 46.346 1.00 28.81 148 ASP A O 1
ATOM 1023 N N . ALA A 1 167 ? -9.895 -2.183 48.465 1.00 27.81 149 ALA A N 1
ATOM 1024 C CA . ALA A 1 167 ? -8.496 -1.775 48.367 1.00 29.43 149 ALA A CA 1
ATOM 1025 C C . ALA A 1 167 ? -7.697 -2.622 47.399 1.00 28.84 149 ALA A C 1
ATOM 1026 O O . ALA A 1 167 ? -6.771 -2.110 46.755 1.00 30.52 149 ALA A O 1
ATOM 1028 N N . LEU A 1 168 ? -8.021 -3.916 47.327 1.00 28.22 150 LEU A N 1
ATOM 1029 C CA . LEU A 1 168 ? -7.283 -4.855 46.494 1.00 26.65 150 LEU A CA 1
ATOM 1030 C C . LEU A 1 168 ? -7.842 -5.060 45.113 1.00 27.34 150 LEU A C 1
ATOM 1031 O O . LEU A 1 168 ? -7.166 -5.640 44.258 1.00 26.77 150 LEU A O 1
ATOM 1036 N N . LEU A 1 169 ? -9.047 -4.562 44.862 1.00 28.02 151 LEU A N 1
ATOM 1037 C CA . LEU A 1 169 ? -9.678 -4.747 43.563 1.00 26.95 151 LEU A CA 1
ATOM 1038 C C . LEU A 1 169 ? -8.833 -4.269 42.373 1.00 26.90 151 LEU A C 1
ATOM 1039 O O . LEU A 1 169 ? -8.733 -4.992 41.377 1.00 28.54 151 LEU A O 1
ATOM 1044 N N . PRO A 1 170 ? -8.240 -3.065 42.453 1.00 30.07 152 PRO A N 1
ATOM 1045 C CA . PRO A 1 170 ? -7.384 -2.641 41.315 1.00 30.20 152 PRO A CA 1
ATOM 1046 C C . PRO A 1 170 ? -6.263 -3.638 40.999 1.00 30.25 152 PRO A C 1
ATOM 1047 O O . PRO A 1 170 ? -5.902 -3.798 39.836 1.00 29.33 152 PRO A O 1
ATOM 1051 N N . LEU A 1 171 ? -5.716 -4.293 42.019 1.00 28.15 153 LEU A N 1
ATOM 1052 C CA . LEU A 1 171 ? -4.669 -5.308 41.824 1.00 28.21 153 LEU A CA 1
ATOM 1053 C C . LEU A 1 171 ? -5.209 -6.627 41.287 1.00 26.55 153 LEU A C 1
ATOM 1054 O O . LEU A 1 171 ? -4.589 -7.259 40.424 1.00 27.08 153 LEU A O 1
ATOM 1059 N N . LEU A 1 172 ? -6.369 -7.047 41.790 1.00 27.64 154 LEU A N 1
ATOM 1060 C CA . LEU A 1 172 ? -7.066 -8.227 41.263 1.00 26.25 154 LEU A CA 1
ATOM 1061 C C . LEU A 1 172 ? -7.449 -8.051 39.801 1.00 25.94 154 LEU A C 1
ATOM 1062 O O . LEU A 1 172 ? -7.407 -9.016 39.023 1.00 26.77 154 LEU A O 1
ATOM 1067 N N . GLN A 1 173 ? -7.795 -6.814 39.417 1.00 27.02 155 GLN A N 1
ATOM 1068 C CA . GLN A 1 173 ? -8.153 -6.538 38.030 1.00 27.13 155 GLN A CA 1
ATOM 1069 C C . GLN A 1 173 ? -7.003 -6.795 37.028 1.00 28.32 155 GLN A C 1
ATOM 1070 O O . GLN A 1 173 ? -7.242 -6.966 35.829 1.00 29.32 155 GLN A O 1
ATOM 1076 N N . LEU A 1 174 ? -5.776 -6.838 37.535 1.00 29.89 156 LEU A N 1
ATOM 1077 C CA . LEU A 1 174 ? -4.581 -7.129 36.725 1.00 29.25 156 LEU A CA 1
ATOM 1078 C C . LEU A 1 174 ? -4.206 -8.598 36.648 1.00 31.47 156 LEU A C 1
ATOM 1079 O O . LEU A 1 174 ? -3.242 -8.946 35.969 1.00 33.44 156 LEU A O 1
ATOM 1084 N N . SER A 1 175 ? -4.973 -9.476 37.304 1.00 28.98 157 SER A N 1
ATOM 1085 C CA . SER A 1 175 ? -4.807 -10.912 37.184 1.00 29.45 157 SER A CA 1
ATOM 1086 C C . SER A 1 175 ? -5.388 -11.442 35.892 1.00 30.97 157 SER A C 1
ATOM 1087 O O . SER A 1 175 ? -6.390 -10.911 35.388 1.00 31.08 157 SER A O 1
ATOM 1090 N N . ALA A 1 176 ? -4.797 -12.516 35.361 1.00 30.41 158 ALA A N 1
ATOM 1091 C CA . ALA A 1 176 ? -5.399 -13.237 34.238 1.00 30.66 158 ALA A CA 1
ATOM 1092 C C . ALA A 1 176 ? -6.665 -13.973 34.663 1.00 29.79 158 ALA A C 1
ATOM 1093 O O . ALA A 1 176 ? -7.523 -14.250 33.817 1.00 31.88 158 ALA A O 1
ATOM 1095 N N . SER A 1 177 ? -6.757 -14.347 35.936 1.00 27.90 159 SER A N 1
ATOM 1096 C CA . SER A 1 177 ? -7.936 -15.059 36.426 1.00 29.14 159 SER A CA 1
ATOM 1097 C C . SER A 1 177 ? -8.118 -14.770 37.896 1.00 27.47 159 SER A C 1
ATOM 1098 O O . SER A 1 177 ? -7.771 -15.588 38.745 1.00 29.32 159 SER A O 1
ATOM 1101 N N . PRO A 1 178 ? -8.702 -13.605 38.213 1.00 26.33 160 PRO A N 1
ATOM 1102 C CA . PRO A 1 178 ? -8.879 -13.219 39.614 1.00 28.08 160 PRO A CA 1
ATOM 1103 C C . PRO A 1 178 ? -9.969 -14.001 40.320 1.00 27.07 160 PRO A C 1
ATOM 1104 O O . PRO A 1 178 ? -10.979 -14.350 39.716 1.00 26.77 160 PRO A O 1
ATOM 1108 N N . ARG A 1 179 ? -9.724 -14.291 41.596 1.00 24.88 161 ARG A N 1
ATOM 1109 C CA . ARG A 1 179 ? -10.668 -14.962 42.461 1.00 23.88 161 ARG A CA 1
ATOM 1110 C C . ARG A 1 179 ? -10.805 -14.246 43.787 1.00 24.47 161 ARG A C 1
ATOM 1111 O O . ARG A 1 179 ? -9.821 -13.825 44.392 1.00 24.26 161 ARG A O 1
ATOM 1119 N N . ILE A 1 180 ? -12.050 -14.144 44.248 1.00 23.14 162 ILE A N 1
ATOM 1120 C CA . ILE A 1 180 ? -12.332 -13.622 45.592 1.00 23.72 162 ILE A CA 1
ATOM 1121 C C . ILE A 1 180 ? -13.193 -14.685 46.255 1.00 24.23 162 ILE A C 1
ATOM 1122 O O . ILE A 1 180 ? -14.211 -15.090 45.717 1.00 24.54 162 ILE A O 1
ATOM 1127 N N . VAL A 1 181 ? -12.763 -15.165 47.420 1.00 22.91 163 VAL A N 1
ATOM 1128 C CA . VAL A 1 181 ? -13.511 -16.165 48.174 1.00 23.70 163 VAL A CA 1
ATOM 1129 C C . VAL A 1 181 ? -13.881 -15.541 49.525 1.00 24.35 163 VAL A C 1
ATOM 1130 O O . VAL A 1 181 ? -13.012 -15.167 50.330 1.00 23.11 163 VAL A O 1
ATOM 1134 N N . ASN A 1 182 ? -15.187 -15.422 49.778 1.00 24.11 164 ASN A N 1
ATOM 1135 C CA . ASN A 1 182 ? -15.694 -14.850 51.015 1.00 24.64 164 ASN A CA 1
ATOM 1136 C C . ASN A 1 182 ? -16.151 -15.954 51.927 1.00 25.11 164 ASN A C 1
ATOM 1137 O O . ASN A 1 182 ? -16.966 -16.792 51.548 1.00 26.43 164 ASN A O 1
ATOM 1142 N N . ILE A 1 183 ? -15.555 -16.051 53.112 1.00 25.47 165 ILE A N 1
ATOM 1143 C CA . ILE A 1 183 ? -15.902 -17.139 54.023 1.00 25.29 165 ILE A CA 1
ATOM 1144 C C . ILE A 1 183 ? -17.167 -16.715 54.758 1.00 28.37 165 ILE A C 1
ATOM 1145 O O . ILE A 1 183 ? -17.217 -15.675 55.413 1.00 29.97 165 ILE A O 1
ATOM 1150 N N . SER A 1 184 ? -18.184 -17.556 54.644 1.00 26.74 166 SER A N 1
ATOM 1151 C CA . SER A 1 184 ? -19.473 -17.272 55.227 1.00 30.78 166 SER A CA 1
ATOM 1152 C C . SER A 1 184 ? -19.846 -18.391 56.164 1.00 32.12 166 SER A C 1
ATOM 1153 O O . SER A 1 184 ? -18.989 -19.053 56.728 1.00 32.64 166 SER A O 1
ATOM 1156 N N . SER A 1 185 ? -21.132 -18.627 56.343 1.00 32.22 167 SER A N 1
ATOM 1157 C CA . SER A 1 185 ? -21.588 -19.673 57.232 1.00 32.51 167 SER A CA 1
ATOM 1158 C C . SER A 1 185 ? -22.911 -20.148 56.702 1.00 34.20 167 SER A C 1
ATOM 1159 O O . SER A 1 185 ? -23.616 -19.388 56.017 1.00 34.72 167 SER A O 1
ATOM 1162 N N . ILE A 1 186 ? -23.258 -21.376 57.024 1.00 34.97 168 ILE A N 1
ATOM 1163 C CA . ILE A 1 186 ? -24.593 -21.908 56.698 1.00 40.14 168 ILE A CA 1
ATOM 1164 C C . ILE A 1 186 ? -25.676 -21.043 57.378 1.00 38.76 168 ILE A C 1
ATOM 1165 O O . ILE A 1 186 ? -26.809 -20.926 56.881 1.00 43.63 168 ILE A O 1
ATOM 1170 N N . MET A 1 187 ? -25.313 -20.411 58.491 1.00 37.62 169 MET A N 1
ATOM 1171 C CA . MET A 1 187 ? -26.204 -19.457 59.163 1.00 44.66 169 MET A CA 1
ATOM 1172 C C . MET A 1 187 ? -26.454 -18.181 58.354 1.00 44.66 169 MET A C 1
ATOM 1173 O O . MET A 1 187 ? -27.398 -17.453 58.643 1.00 47.08 169 MET A O 1
ATOM 1178 N N . GLY A 1 188 ? -25.657 -17.953 57.316 1.00 39.35 170 GLY A N 1
ATOM 1179 C CA . GLY A 1 188 ? -25.898 -16.924 56.308 1.00 38.80 170 GLY A CA 1
ATOM 1180 C C . GLY A 1 188 ? -27.032 -17.146 55.310 1.00 43.73 170 GLY A C 1
ATOM 1181 O O . GLY A 1 188 ? -27.302 -16.263 54.489 1.00 41.57 170 GLY A O 1
ATOM 1182 N N . GLN A 1 189 ? -27.691 -18.310 55.342 1.00 40.69 171 GLN A N 1
ATOM 1183 C CA . GLN A 1 189 ? -28.849 -18.511 54.490 1.00 43.19 171 GLN A CA 1
ATOM 1184 C C . GLN A 1 189 ? -29.988 -17.585 54.953 1.00 40.85 171 GLN A C 1
ATOM 1185 O O . GLN A 1 189 ? -30.166 -17.333 56.152 1.00 37.63 171 GLN A O 1
ATOM 1191 N N . LEU A 1 190 ? -30.740 -17.066 53.986 1.00 43.07 172 LEU A N 1
ATOM 1192 C CA . LEU A 1 190 ? -31.812 -16.075 54.274 1.00 45.10 172 LEU A CA 1
ATOM 1193 C C . LEU A 1 190 ? -32.863 -16.574 55.279 1.00 47.36 172 LEU A C 1
ATOM 1194 O O . LEU A 1 190 ? -33.445 -15.784 56.011 1.00 46.71 172 LEU A O 1
ATOM 1199 N N . LYS A 1 191 ? -33.103 -17.885 55.318 1.00 44.60 173 LYS A N 1
ATOM 1200 C CA . LYS A 1 191 ? -34.081 -18.488 56.243 1.00 46.52 173 LYS A CA 1
ATOM 1201 C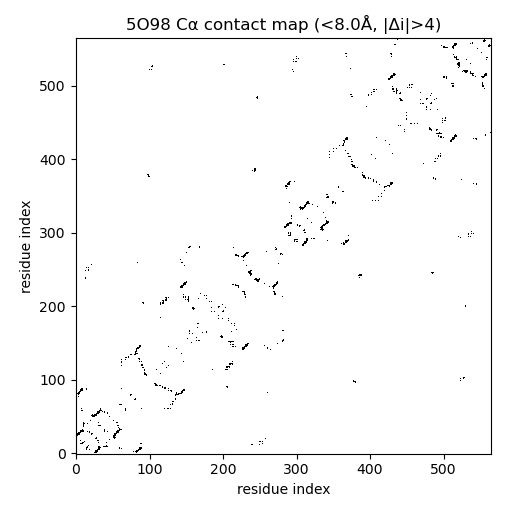 C . LYS A 1 191 ? -33.784 -18.300 57.734 1.00 44.80 173 LYS A C 1
ATOM 1202 O O . LYS A 1 191 ? -34.670 -18.511 58.564 1.00 45.54 173 LYS A O 1
ATOM 1208 N N . ASN A 1 192 ? -32.558 -17.894 58.082 1.00 39.68 174 ASN A N 1
ATOM 1209 C CA . ASN A 1 192 ? -32.200 -17.611 59.468 1.00 40.09 174 ASN A CA 1
ATOM 1210 C C . ASN A 1 192 ? -32.639 -16.199 59.931 1.00 41.04 174 ASN A C 1
ATOM 1211 O O . ASN A 1 192 ? -32.505 -15.862 61.114 1.00 39.79 174 ASN A O 1
ATOM 1216 N N . ILE A 1 193 ? -33.181 -15.385 59.016 1.00 40.47 175 ILE A N 1
ATOM 1217 C CA . ILE A 1 193 ? -33.727 -14.057 59.340 1.00 40.89 175 ILE A CA 1
ATOM 1218 C C . ILE A 1 193 ? -35.255 -14.080 59.117 1.00 43.63 175 ILE A C 1
ATOM 1219 O O . ILE A 1 193 ? -35.729 -14.090 57.976 1.00 44.10 175 ILE A O 1
ATOM 1224 N N . PRO A 1 194 ? -36.045 -14.078 60.195 1.00 43.67 176 PRO A N 1
ATOM 1225 C CA . PRO A 1 194 ? -37.504 -14.093 60.021 1.00 46.79 176 PRO A CA 1
ATOM 1226 C C . PRO A 1 194 ? -38.089 -12.885 59.284 1.00 47.04 176 PRO A C 1
ATOM 1227 O O . PRO A 1 194 ? -39.063 -13.050 58.556 1.00 45.61 176 PRO A O 1
ATOM 1231 N N . SER A 1 195 ? -37.483 -11.705 59.459 1.00 45.52 177 SER A N 1
ATOM 1232 C CA . SER A 1 195 ? -38.046 -10.447 58.951 1.00 47.01 177 SER A CA 1
ATOM 1233 C C . SER A 1 195 ? -38.338 -10.496 57.447 1.00 49.65 177 SER A C 1
ATOM 1234 O O . SER A 1 195 ? -37.430 -10.658 56.642 1.00 45.83 177 SER A O 1
ATOM 1237 N N . GLU A 1 196 ? -39.611 -10.354 57.088 1.00 52.94 178 GLU A N 1
ATOM 1238 C CA . GLU A 1 196 ? -39.993 -10.317 55.675 1.00 57.32 178 GLU A CA 1
ATOM 1239 C C . GLU A 1 196 ? -39.427 -9.073 54.993 1.00 54.45 178 GLU A C 1
ATOM 1240 O O . GLU A 1 196 ? -39.007 -9.138 53.833 1.00 56.21 178 GLU A O 1
ATOM 1246 N N . TRP A 1 197 ? -39.375 -7.964 55.724 1.00 52.69 179 TRP A N 1
ATOM 1247 C CA . TRP A 1 197 ? -38.733 -6.754 55.228 1.00 53.32 179 TRP A CA 1
ATOM 1248 C C . TRP A 1 197 ? -37.272 -7.027 54.846 1.00 49.05 179 TRP A C 1
ATOM 1249 O O . TRP A 1 197 ? -36.828 -6.666 53.742 1.00 48.96 179 TRP A O 1
ATOM 1260 N N . ALA A 1 198 ? -36.525 -7.657 55.753 1.00 47.76 180 ALA A N 1
ATOM 1261 C CA . ALA A 1 198 ? -35.110 -7.895 55.517 1.00 44.39 180 ALA A CA 1
ATOM 1262 C C . ALA A 1 198 ? -34.899 -8.883 54.379 1.00 46.29 180 ALA A C 1
ATOM 1263 O O . ALA A 1 198 ? -34.087 -8.653 53.502 1.00 43.80 180 ALA A O 1
ATOM 1265 N N . LYS A 1 199 ? -35.651 -9.974 54.384 1.00 49.77 181 LYS A N 1
ATOM 1266 C CA . LYS A 1 199 ? -35.539 -10.972 53.309 1.00 52.87 181 LYS A CA 1
ATOM 1267 C C . LYS A 1 199 ? -35.895 -10.408 51.948 1.00 52.57 181 LYS A C 1
ATOM 1268 O O . LYS A 1 199 ? -35.260 -10.775 50.950 1.00 52.05 181 LYS A O 1
ATOM 1274 N N . GLY A 1 200 ? -36.876 -9.510 51.918 1.00 53.30 182 GLY A N 1
ATOM 1275 C CA . GLY A 1 200 ? -37.296 -8.837 50.691 1.00 56.17 182 GLY A CA 1
ATOM 1276 C C . GLY A 1 200 ? -36.167 -8.070 50.031 1.00 55.85 182 GLY A C 1
ATOM 1277 O O . GLY A 1 200 ? -36.020 -8.105 48.812 1.00 62.15 182 GLY A O 1
ATOM 1278 N N . ILE A 1 201 ? -35.371 -7.379 50.840 1.00 49.34 183 ILE A N 1
ATOM 1279 C CA . ILE A 1 201 ? -34.199 -6.658 50.341 1.00 48.29 183 ILE A CA 1
ATOM 1280 C C . ILE A 1 201 ? -33.081 -7.639 50.020 1.00 45.60 183 ILE A C 1
ATOM 1281 O O . ILE A 1 201 ? -32.516 -7.613 48.938 1.00 45.23 183 ILE A O 1
ATOM 1286 N N . LEU A 1 202 ? -32.746 -8.485 50.984 1.00 45.19 184 LEU A N 1
ATOM 1287 C CA . LEU A 1 202 ? -31.568 -9.361 50.871 1.00 42.30 184 LEU A CA 1
ATOM 1288 C C . LEU A 1 202 ? -31.682 -10.418 49.782 1.00 44.84 184 LEU A C 1
ATOM 1289 O O . LEU A 1 202 ? -30.674 -10.754 49.122 1.00 45.82 184 LEU A O 1
ATOM 1294 N N . GLY A 1 203 ? -32.896 -10.908 49.576 1.00 49.42 185 GLY A N 1
ATOM 1295 C CA . GLY A 1 203 ? -33.185 -11.937 48.576 1.00 53.71 185 GLY A CA 1
ATOM 1296 C C . GLY A 1 203 ? -33.464 -11.431 47.164 1.00 55.30 185 GLY A C 1
ATOM 1297 O O . GLY A 1 203 ? -33.471 -12.232 46.226 1.00 56.25 185 GLY A O 1
ATOM 1298 N N . ASP A 1 204 ? -33.691 -10.125 46.990 1.00 52.83 186 ASP A N 1
ATOM 1299 C CA . ASP A 1 204 ? -33.968 -9.568 45.666 1.00 54.37 186 ASP A CA 1
ATOM 1300 C C . ASP A 1 204 ? -32.665 -9.248 44.932 1.00 52.43 186 ASP A C 1
ATOM 1301 O O . ASP A 1 204 ? -32.222 -8.091 44.859 1.00 52.01 186 ASP A O 1
ATOM 1306 N N . ALA A 1 205 ? -32.073 -10.295 44.359 1.00 54.47 187 ALA A N 1
ATOM 1307 C CA . ALA A 1 205 ? -30.749 -10.229 43.736 1.00 53.64 187 ALA A CA 1
ATOM 1308 C C . ALA A 1 205 ? -30.634 -9.141 42.680 1.00 55.19 187 ALA A C 1
ATOM 1309 O O . ALA A 1 205 ? -29.635 -8.429 42.621 1.00 54.64 187 ALA A O 1
ATOM 1311 N N . SER A 1 206 ? -31.665 -9.019 41.850 1.00 58.35 188 SER A N 1
ATOM 1312 C CA . SER A 1 206 ? -31.661 -8.054 40.759 1.00 62.10 188 SER A CA 1
ATOM 1313 C C . SER A 1 206 ? -31.533 -6.603 41.251 1.00 61.42 188 SER A C 1
ATOM 1314 O O . SER A 1 206 ? -30.981 -5.767 40.540 1.00 62.94 188 SER A O 1
ATOM 1317 N N . ASN A 1 207 ? -32.033 -6.308 42.454 1.00 56.73 189 ASN A N 1
ATOM 1318 C CA . ASN A 1 207 ? -31.986 -4.938 42.999 1.00 55.35 189 ASN A CA 1
ATOM 1319 C C . ASN A 1 207 ? -30.983 -4.739 44.134 1.00 50.89 189 ASN A C 1
ATOM 1320 O O . ASN A 1 207 ? -31.011 -3.696 44.799 1.00 51.30 189 ASN A O 1
ATOM 1325 N N . LEU A 1 208 ? -30.093 -5.707 44.347 1.00 47.82 190 LEU A N 1
ATOM 1326 C CA . LEU A 1 208 ? -29.117 -5.605 45.431 1.00 43.82 190 LEU A CA 1
ATOM 1327 C C . LEU A 1 208 ? -28.111 -4.496 45.168 1.00 44.40 190 LEU A C 1
ATOM 1328 O O . LEU A 1 208 ? -27.538 -4.424 44.084 1.00 45.61 190 LEU A O 1
ATOM 1333 N N . THR A 1 209 ? -27.914 -3.629 46.155 1.00 43.83 191 THR A N 1
ATOM 1334 C CA . THR A 1 209 ? -26.867 -2.609 46.112 1.00 42.87 191 THR A CA 1
ATOM 1335 C C . THR A 1 209 ? -26.209 -2.548 47.478 1.00 39.57 191 THR A C 1
ATOM 1336 O O . THR A 1 209 ? -26.805 -2.956 48.469 1.00 39.21 191 THR A O 1
ATOM 1340 N N . GLU A 1 210 ? -25.009 -1.986 47.524 1.00 41.55 192 GLU A N 1
ATOM 1341 C CA . GLU A 1 210 ? -24.322 -1.761 48.801 1.00 39.24 192 GLU A CA 1
ATOM 1342 C C . GLU A 1 210 ? -25.127 -0.843 49.734 1.00 40.93 192 GLU A C 1
ATOM 1343 O O . GLU A 1 210 ? -25.178 -1.092 50.947 1.00 38.98 192 GLU A O 1
ATOM 1349 N N . ASP A 1 211 ? -25.777 0.181 49.180 1.00 41.70 193 ASP A N 1
ATOM 1350 C CA . ASP A 1 211 ? -26.606 1.065 49.999 1.00 42.92 193 ASP A CA 1
ATOM 1351 C C . ASP A 1 211 ? -27.784 0.312 50.649 1.00 41.36 193 ASP A C 1
ATOM 1352 O O . ASP A 1 211 ? -28.118 0.557 51.806 1.00 40.92 193 ASP A O 1
ATOM 1357 N N . ARG A 1 212 ? -28.381 -0.628 49.919 1.00 42.57 194 ARG A N 1
ATOM 1358 C CA . ARG A 1 212 ? -29.462 -1.447 50.481 1.00 42.58 194 ARG A CA 1
ATOM 1359 C C . ARG A 1 212 ? -28.997 -2.402 51.596 1.00 40.29 194 ARG A C 1
ATOM 1360 O O . ARG A 1 212 ? -29.719 -2.643 52.572 1.00 40.81 194 ARG A O 1
ATOM 1368 N N . LEU A 1 213 ? -27.779 -2.910 51.469 1.00 37.46 195 LEU A N 1
ATOM 1369 C CA . LEU A 1 213 ? -27.183 -3.702 52.548 1.00 36.68 195 LEU A CA 1
ATOM 1370 C C . LEU A 1 213 ? -26.946 -2.855 53.799 1.00 37.81 195 LEU A C 1
ATOM 1371 O O . LEU A 1 213 ? -27.139 -3.318 54.916 1.00 34.67 195 LEU A O 1
ATOM 1376 N N . ASP A 1 214 ? -26.505 -1.609 53.616 1.00 38.82 196 ASP A N 1
ATOM 1377 C CA . ASP A 1 214 ? -26.356 -0.666 54.742 1.00 38.65 196 ASP A CA 1
ATOM 1378 C C . ASP A 1 214 ? -27.675 -0.420 55.475 1.00 40.86 196 ASP A C 1
ATOM 1379 O O . ASP A 1 214 ? -27.700 -0.294 56.698 1.00 39.92 196 ASP A O 1
ATOM 1384 N N . GLU A 1 215 ? -28.762 -0.335 54.724 1.00 39.29 197 GLU A N 1
ATOM 1385 C CA . GLU A 1 215 ? -30.084 -0.108 55.307 1.00 42.18 197 GLU A CA 1
ATOM 1386 C C . GLU A 1 215 ? -30.473 -1.323 56.198 1.00 38.71 197 GLU A C 1
ATOM 1387 O O . GLU A 1 215 ? -30.982 -1.161 57.308 1.00 38.98 197 GLU A O 1
ATOM 1393 N N . VAL A 1 216 ? -30.189 -2.524 55.724 1.00 36.66 198 VAL A N 1
ATOM 1394 C CA . VAL A 1 216 ? -30.446 -3.725 56.521 1.00 36.14 198 VAL A CA 1
ATOM 1395 C C . VAL A 1 216 ? -29.632 -3.713 57.811 1.00 34.84 198 VAL A C 1
ATOM 1396 O O . VAL A 1 216 ? -30.175 -3.875 58.904 1.00 37.56 198 VAL A O 1
ATOM 1400 N N . ILE A 1 217 ? -28.338 -3.464 57.683 1.00 34.30 199 ILE A N 1
ATOM 1401 C CA . ILE A 1 217 ? -27.450 -3.379 58.836 1.00 34.83 199 ILE A CA 1
ATOM 1402 C C . ILE A 1 217 ? -27.884 -2.314 59.848 1.00 36.86 199 ILE A C 1
ATOM 1403 O O . ILE A 1 217 ? -27.953 -2.583 61.049 1.00 36.45 199 ILE A O 1
ATOM 1408 N N . ASN A 1 218 ? -28.189 -1.126 59.344 1.00 38.08 200 ASN A N 1
ATOM 1409 C CA . ASN A 1 218 ? -28.604 0.015 60.194 1.00 40.34 200 ASN A CA 1
ATOM 1410 C C . ASN A 1 218 ? -29.837 -0.334 61.014 1.00 40.18 200 ASN A C 1
ATOM 1411 O O . ASN A 1 218 ? -29.903 -0.069 62.217 1.00 41.46 200 ASN A O 1
ATOM 1416 N N . ASN A 1 219 ? -30.825 -0.912 60.341 1.00 39.09 201 ASN A N 1
ATOM 1417 C CA . ASN A 1 219 ? -32.063 -1.305 60.989 1.00 39.55 201 ASN A CA 1
ATOM 1418 C C . ASN A 1 219 ? -31.832 -2.408 62.023 1.00 37.04 201 ASN A C 1
ATOM 1419 O O . ASN A 1 219 ? -32.342 -2.329 63.135 1.00 36.86 201 ASN A O 1
ATOM 1424 N N . PHE A 1 220 ? -31.042 -3.408 61.668 1.00 35.60 202 PHE A N 1
ATOM 1425 C CA . PHE A 1 220 ? -30.670 -4.468 62.634 1.00 35.59 202 PHE A CA 1
ATOM 1426 C C . PHE A 1 220 ? -30.029 -3.883 63.906 1.00 35.50 202 PHE A C 1
ATOM 1427 O O . PHE A 1 220 ? -30.455 -4.187 65.017 1.00 34.66 202 PHE A O 1
ATOM 1435 N N . LEU A 1 221 ? -29.050 -3.010 63.734 1.00 34.66 203 LEU A N 1
ATOM 1436 C CA . LEU A 1 221 ? -28.345 -2.435 64.877 1.00 37.64 203 LEU A CA 1
ATOM 1437 C C . LEU A 1 221 ? -29.247 -1.535 65.717 1.00 38.04 203 LEU A C 1
ATOM 1438 O O . LEU A 1 221 ? -29.198 -1.595 66.946 1.00 39.11 203 LEU A O 1
ATOM 1443 N N . LYS A 1 222 ? -30.080 -0.726 65.060 1.00 41.37 204 LYS A N 1
ATOM 1444 C CA . LYS A 1 222 ? -31.070 0.087 65.760 1.00 44.60 204 LYS A CA 1
ATOM 1445 C C . LYS A 1 222 ? -31.996 -0.804 66.590 1.00 43.58 204 LYS A C 1
ATOM 1446 O O . LYS A 1 222 ? -32.224 -0.547 67.774 1.00 42.51 204 LYS A O 1
ATOM 1452 N N . ASP A 1 223 ? -32.517 -1.851 65.953 1.00 42.18 205 ASP A N 1
ATOM 1453 C CA . ASP A 1 223 ? -33.398 -2.797 66.639 1.00 42.00 205 ASP A CA 1
ATOM 1454 C C . ASP A 1 223 ? -32.691 -3.535 67.784 1.00 42.18 205 ASP A C 1
ATOM 1455 O O . ASP A 1 223 ? -33.291 -3.772 68.828 1.00 43.84 205 ASP A O 1
ATOM 1460 N N . PHE A 1 224 ? -31.415 -3.879 67.594 1.00 40.42 206 PHE A N 1
ATOM 1461 C CA . PHE A 1 224 ? -30.594 -4.495 68.660 1.00 40.30 206 PHE A CA 1
ATOM 1462 C C . PHE A 1 224 ? -30.517 -3.590 69.885 1.00 42.45 206 PHE A C 1
ATOM 1463 O O . PHE A 1 224 ? -30.795 -4.034 71.012 1.00 42.11 206 PHE A O 1
ATOM 1471 N N . LYS A 1 225 ? -30.130 -2.333 69.645 1.00 45.74 207 LYS A N 1
ATOM 1472 C CA . LYS A 1 225 ? -29.972 -1.346 70.698 1.00 49.02 207 LYS A CA 1
ATOM 1473 C C . LYS A 1 225 ? -31.301 -1.065 71.417 1.00 51.21 207 LYS A C 1
ATOM 1474 O O . LYS A 1 225 ? -31.304 -0.885 72.638 1.00 50.13 207 LYS A O 1
ATOM 1480 N N . GLU A 1 226 ? -32.416 -1.025 70.672 1.00 49.10 208 GLU A N 1
ATOM 1481 C CA . GLU A 1 226 ? -33.747 -0.791 71.258 1.00 51.36 208 GLU A CA 1
ATOM 1482 C C . GLU A 1 226 ? -34.283 -1.994 72.017 1.00 51.42 208 GLU A C 1
ATOM 1483 O O . GLU A 1 226 ? -35.244 -1.859 72.782 1.00 57.84 208 GLU A O 1
ATOM 1486 N N . GLY A 1 227 ? -33.689 -3.175 71.805 1.00 48.69 209 GLY A N 1
ATOM 1487 C CA . GLY A 1 227 ? -34.111 -4.396 72.464 1.00 49.33 209 GLY A CA 1
ATOM 1488 C C . GLY A 1 227 ? -35.348 -4.975 71.817 1.00 48.50 209 GLY A C 1
ATOM 1489 O O . GLY A 1 227 ? -36.202 -5.536 72.506 1.00 52.15 209 GLY A O 1
ATOM 1490 N N . SER A 1 228 ? -35.443 -4.853 70.490 1.00 45.63 210 SER A N 1
ATOM 1491 C CA . SER A 1 228 ? -36.623 -5.290 69.738 1.00 49.66 210 SER A CA 1
ATOM 1492 C C . SER A 1 228 ? -36.310 -6.376 68.695 1.00 48.20 210 SER A C 1
ATOM 1493 O O . SER A 1 228 ? -37.015 -6.484 67.695 1.00 48.78 210 SER A O 1
ATOM 1496 N N . LEU A 1 229 ? -35.291 -7.206 68.937 1.00 45.75 211 LEU A N 1
ATOM 1497 C CA . LEU A 1 229 ? -34.882 -8.216 67.961 1.00 44.13 211 LEU A CA 1
ATOM 1498 C C . LEU A 1 229 ? -36.030 -9.160 67.612 1.00 47.11 211 LEU A C 1
ATOM 1499 O O . LEU A 1 229 ? -36.294 -9.390 66.430 1.00 46.28 211 LEU A O 1
ATOM 1504 N N . ALA A 1 230 ? -36.705 -9.698 68.626 1.00 49.29 212 ALA A N 1
ATOM 1505 C CA . ALA A 1 230 ? -37.785 -10.651 68.398 1.00 50.95 212 ALA A CA 1
ATOM 1506 C C . ALA A 1 230 ? -38.951 -10.011 67.639 1.00 52.26 212 ALA A C 1
ATOM 1507 O O . ALA A 1 230 ? -39.420 -10.557 66.642 1.00 54.04 212 ALA A O 1
ATOM 1509 N N . ALA A 1 231 ? -39.380 -8.843 68.097 1.00 52.52 213 ALA A N 1
ATOM 1510 C CA . ALA A 1 231 ? -40.515 -8.111 67.496 1.00 54.99 213 ALA A CA 1
ATOM 1511 C C . ALA A 1 231 ? -40.284 -7.694 66.042 1.00 53.98 213 ALA A C 1
ATOM 1512 O O . ALA A 1 231 ? -41.228 -7.629 65.266 1.00 57.58 213 ALA A O 1
ATOM 1514 N N . LYS A 1 232 ? -39.024 -7.428 65.683 1.00 49.88 214 LYS A N 1
ATOM 1515 C CA . LYS A 1 232 ? -38.678 -6.970 64.338 1.00 49.86 214 LYS A CA 1
ATOM 1516 C C . LYS A 1 232 ? -38.132 -8.087 63.453 1.00 46.90 214 LYS A C 1
ATOM 1517 O O . LYS A 1 232 ? -37.689 -7.821 62.357 1.00 47.67 214 LYS A O 1
ATOM 1523 N N . GLY A 1 233 ? -38.189 -9.330 63.924 1.00 46.36 215 GLY A N 1
ATOM 1524 C CA . GLY A 1 233 ? -37.864 -10.487 63.103 1.00 45.80 215 GLY A CA 1
ATOM 1525 C C . GLY A 1 233 ? -36.385 -10.712 62.851 1.00 44.38 215 GLY A C 1
ATOM 1526 O O . GLY A 1 233 ? -36.011 -11.175 61.776 1.00 44.46 215 GLY A O 1
ATOM 1527 N N . TRP A 1 234 ? -35.546 -10.381 63.826 1.00 41.20 216 TRP A N 1
ATOM 1528 C CA . TRP A 1 234 ? -34.123 -10.711 63.749 1.00 39.25 216 TRP A CA 1
ATOM 1529 C C . TRP A 1 234 ? -33.862 -11.981 64.559 1.00 39.79 216 TRP A C 1
ATOM 1530 O O . TRP A 1 234 ? -34.608 -12.285 65.493 1.00 41.52 216 TRP A O 1
ATOM 1541 N N . PRO A 1 235 ? -32.789 -12.718 64.233 1.00 39.71 217 PRO A N 1
ATOM 1542 C CA . PRO A 1 235 ? -32.439 -13.882 65.064 1.00 40.60 217 PRO A CA 1
ATOM 1543 C C . PRO A 1 235 ? -32.154 -13.454 66.509 1.00 39.80 217 PRO A C 1
ATOM 1544 O O . PRO A 1 235 ? -31.472 -12.444 66.720 1.00 38.47 217 PRO A O 1
ATOM 1548 N N . PRO A 1 236 ? -32.675 -14.200 67.490 1.00 40.11 218 PRO A N 1
ATOM 1549 C CA . PRO A 1 236 ? -32.516 -13.780 68.883 1.00 39.71 218 PRO A CA 1
ATOM 1550 C C . PRO A 1 236 ? -31.148 -14.110 69.491 1.00 38.33 218 PRO A C 1
ATOM 1551 O O . PRO A 1 236 ? -30.797 -13.524 70.520 1.00 38.91 218 PRO A O 1
ATOM 1555 N N . SER A 1 237 ? -30.402 -15.024 68.875 1.00 35.30 219 SER A N 1
ATOM 1556 C CA . SER A 1 237 ? -29.110 -15.474 69.367 1.00 35.03 219 SER A CA 1
ATOM 1557 C C . SER A 1 237 ? -28.131 -15.500 68.213 1.00 32.85 219 SER A C 1
ATOM 1558 O O . SER A 1 237 ? -28.543 -15.704 67.074 1.00 33.76 219 SER A O 1
ATOM 1561 N N . PHE A 1 238 ? -26.842 -15.296 68.505 1.00 32.56 220 PHE A N 1
ATOM 1562 C CA . PHE A 1 238 ? -25.803 -15.072 67.470 1.00 32.57 220 PHE A CA 1
ATOM 1563 C C . PHE A 1 238 ? -26.269 -14.083 66.390 1.00 30.12 220 PHE A C 1
ATOM 1564 O O . PHE A 1 238 ? -26.029 -14.270 65.201 1.00 29.60 220 PHE A O 1
ATOM 1572 N N . SER A 1 239 ? -26.917 -13.016 66.848 1.00 30.52 221 SER A N 1
ATOM 1573 C CA . SER A 1 239 ? -27.706 -12.139 66.004 1.00 31.62 221 SER A CA 1
ATOM 1574 C C . SER A 1 239 ? -26.803 -11.408 65.011 1.00 30.71 221 SER A C 1
ATOM 1575 O O . SER A 1 239 ? -27.025 -11.437 63.790 1.00 29.00 221 SER A O 1
ATOM 1578 N N . ALA A 1 240 ? -25.763 -10.788 65.525 1.00 28.47 222 ALA A N 1
ATOM 1579 C CA . ALA A 1 240 ? -24.840 -10.045 64.663 1.00 28.58 222 ALA A CA 1
ATOM 1580 C C . ALA A 1 240 ? -24.062 -10.963 63.723 1.00 27.77 222 ALA A C 1
ATOM 1581 O O . ALA A 1 240 ? -23.833 -10.632 62.557 1.00 28.64 222 ALA A O 1
ATOM 1583 N N . TYR A 1 241 ? -23.663 -12.125 64.208 1.00 26.09 223 TYR A N 1
ATOM 1584 C CA . TYR A 1 241 ? -22.960 -13.079 63.363 1.00 25.52 223 TYR A CA 1
ATOM 1585 C C . TYR A 1 241 ? -23.823 -13.497 62.164 1.00 27.29 223 TYR A C 1
ATOM 1586 O O . TYR A 1 241 ? -23.366 -13.456 61.021 1.00 28.15 223 TYR A O 1
ATOM 1595 N N . ILE A 1 242 ? -25.055 -13.888 62.434 1.00 26.96 224 ILE A N 1
ATOM 1596 C CA . ILE A 1 242 ? -25.982 -14.307 61.365 1.00 28.16 224 ILE A CA 1
ATOM 1597 C C . ILE A 1 242 ? -26.231 -13.177 60.354 1.00 28.02 224 ILE A C 1
ATOM 1598 O O . ILE A 1 242 ? -26.109 -13.370 59.146 1.00 29.56 224 ILE A O 1
ATOM 1603 N N . VAL A 1 243 ? -26.534 -11.994 60.853 1.00 28.72 225 VAL A N 1
ATOM 1604 C CA . VAL A 1 243 ? -26.794 -10.863 59.967 1.00 27.39 225 VAL A CA 1
ATOM 1605 C C . VAL A 1 243 ? -25.547 -10.569 59.142 1.00 27.00 225 VAL A C 1
ATOM 1606 O O . VAL A 1 243 ? -25.644 -10.372 57.942 1.00 28.41 225 VAL A O 1
ATOM 1610 N N . SER A 1 244 ? -24.383 -10.576 59.771 1.00 24.64 226 SER A N 1
ATOM 1611 C CA . SER A 1 244 ? -23.122 -10.309 59.060 1.00 26.84 226 SER A CA 1
ATOM 1612 C C . SER A 1 244 ? -22.913 -11.278 57.904 1.00 25.31 226 SER A C 1
ATOM 1613 O O . SER A 1 244 ? -22.480 -10.868 56.816 1.00 26.72 226 SER A O 1
ATOM 1616 N N . LYS A 1 245 ? -23.222 -12.554 58.123 1.00 26.44 227 LYS A N 1
ATOM 1617 C CA . LYS A 1 245 ? -22.980 -13.573 57.108 1.00 28.34 227 LYS A CA 1
ATOM 1618 C C . LYS A 1 245 ? -24.026 -13.556 55.992 1.00 27.18 227 LYS A C 1
ATOM 1619 O O . LYS A 1 245 ? -23.674 -13.760 54.815 1.00 28.37 227 LYS A O 1
ATOM 1625 N N . VAL A 1 246 ? -25.281 -13.264 56.330 1.00 27.99 228 VAL A N 1
ATOM 1626 C CA . VAL A 1 246 ? -26.316 -13.106 55.298 1.00 27.85 228 VAL A CA 1
ATOM 1627 C C . VAL A 1 246 ? -25.909 -11.920 54.379 1.00 28.29 228 VAL A C 1
ATOM 1628 O O . VAL A 1 246 ? -26.033 -11.980 53.153 1.00 29.40 228 VAL A O 1
ATOM 1632 N N . VAL A 1 247 ? -25.425 -10.854 54.983 1.00 29.39 229 VAL A N 1
ATOM 1633 C CA . VAL A 1 247 ? -25.023 -9.662 54.250 1.00 28.19 229 VAL A CA 1
ATOM 1634 C C . VAL A 1 247 ? -23.760 -9.951 53.416 1.00 27.67 229 VAL A C 1
ATOM 1635 O O . VAL A 1 247 ? -23.666 -9.483 52.259 1.00 28.41 229 VAL A O 1
ATOM 1639 N N . VAL A 1 248 ? -22.810 -10.701 53.975 1.00 25.94 230 VAL A N 1
ATOM 1640 C CA . VAL A 1 248 ? -21.634 -11.085 53.190 1.00 27.18 230 VAL A CA 1
ATOM 1641 C C . VAL A 1 248 ? -22.054 -11.888 51.966 1.00 27.14 230 VAL A C 1
ATOM 1642 O O . VAL A 1 248 ? -21.519 -11.674 50.872 1.00 28.01 230 VAL A O 1
ATOM 1646 N N . ASN A 1 249 ? -22.995 -12.803 52.128 1.00 27.02 231 ASN A N 1
ATOM 1647 C CA . ASN A 1 249 ? -23.484 -13.573 50.977 1.00 28.72 231 ASN A CA 1
ATOM 1648 C C . ASN A 1 249 ? -24.080 -12.637 49.912 1.00 29.91 231 ASN A C 1
ATOM 1649 O O . ASN A 1 249 ? -23.811 -12.792 48.725 1.00 29.37 231 ASN A O 1
ATOM 1654 N N . ALA A 1 250 ? -24.907 -11.676 50.339 1.00 31.17 232 ALA A N 1
ATOM 1655 C CA . ALA A 1 250 ? -25.521 -10.719 49.395 1.00 30.93 232 ALA A CA 1
ATOM 1656 C C . ALA A 1 250 ? -24.449 -9.865 48.676 1.00 29.78 232 ALA A C 1
ATOM 1657 O O . ALA A 1 250 ? -24.511 -9.651 47.449 1.00 30.69 232 ALA A O 1
ATOM 1659 N N . TYR A 1 251 ? -23.463 -9.416 49.444 1.00 29.13 233 TYR A N 1
ATOM 1660 C CA . TYR A 1 251 ? -22.336 -8.641 48.919 1.00 29.38 233 TYR A CA 1
ATOM 1661 C C . TYR A 1 251 ? -21.575 -9.447 47.855 1.00 27.87 233 TYR A C 1
ATOM 1662 O O . TYR A 1 251 ? -21.179 -8.904 46.804 1.00 30.25 233 TYR A O 1
ATOM 1671 N N . THR A 1 252 ? -21.397 -10.746 48.113 1.00 27.60 234 THR A N 1
ATOM 1672 C CA . THR A 1 252 ? -20.762 -11.656 47.142 1.00 25.66 234 THR A CA 1
ATOM 1673 C C . THR A 1 252 ? -21.490 -11.651 45.802 1.00 28.19 234 THR A C 1
ATOM 1674 O O . THR A 1 252 ? -20.864 -11.612 44.752 1.00 29.35 234 THR A O 1
ATOM 1678 N N . ARG A 1 253 ? -22.812 -11.672 45.855 1.00 29.10 235 ARG A N 1
ATOM 1679 C CA . ARG A 1 253 ? -23.651 -11.620 44.637 1.00 30.62 235 ARG A CA 1
ATOM 1680 C C . ARG A 1 253 ? -23.482 -10.304 43.880 1.00 32.22 235 ARG A C 1
ATOM 1681 O O . ARG A 1 253 ? -23.399 -10.303 42.661 1.00 33.46 235 ARG A O 1
ATOM 1689 N N . ILE A 1 254 ? -23.436 -9.195 44.608 1.00 32.41 236 ILE A N 1
ATOM 1690 C CA . ILE A 1 254 ? -23.220 -7.870 44.009 1.00 32.58 236 ILE A CA 1
ATOM 1691 C C . ILE A 1 254 ? -21.903 -7.839 43.238 1.00 32.85 236 ILE A C 1
ATOM 1692 O O . ILE A 1 254 ? -21.858 -7.375 42.071 1.00 33.75 236 ILE A O 1
ATOM 1697 N N . LEU A 1 255 ? -20.842 -8.260 43.907 1.00 31.07 237 LEU A N 1
ATOM 1698 C CA . LEU A 1 255 ? -19.503 -8.310 43.301 1.00 29.87 237 LEU A CA 1
ATOM 1699 C C . LEU A 1 255 ? -19.452 -9.178 42.055 1.00 29.67 237 LEU A C 1
ATOM 1700 O O . LEU A 1 255 ? -18.862 -8.779 41.033 1.00 29.76 237 LEU A O 1
ATOM 1705 N N . ALA A 1 256 ? -20.046 -10.363 42.131 1.00 30.52 238 ALA A N 1
ATOM 1706 C CA . ALA A 1 256 ? -19.984 -11.296 41.014 1.00 30.56 238 ALA A CA 1
ATOM 1707 C C . ALA A 1 256 ? -20.638 -10.719 39.759 1.00 32.05 238 ALA A C 1
ATOM 1708 O O . ALA A 1 256 ? -20.162 -10.946 38.638 1.00 33.49 238 ALA A O 1
ATOM 1710 N N . LYS A 1 257 ? -21.709 -9.952 39.943 1.00 34.55 239 LYS A N 1
ATOM 1711 C CA . LYS A 1 257 ? -22.374 -9.324 38.823 1.00 36.18 239 LYS A CA 1
ATOM 1712 C C . LYS A 1 257 ? -21.544 -8.175 38.230 1.00 34.71 239 LYS A C 1
ATOM 1713 O O . LYS A 1 257 ? -21.587 -7.943 37.006 1.00 35.75 239 LYS A O 1
ATOM 1719 N N A LYS A 1 258 ? -20.827 -7.447 39.080 0.50 32.01 240 LYS A N 1
ATOM 1720 N N B LYS A 1 258 ? -20.828 -7.445 39.080 0.50 32.69 240 LYS A N 1
ATOM 1721 C CA A LYS A 1 258 ? -20.010 -6.318 38.627 0.50 33.82 240 LYS A CA 1
ATOM 1722 C CA B LYS A 1 258 ? -20.008 -6.317 38.628 0.50 35.00 240 LYS A CA 1
ATOM 1723 C C A LYS A 1 258 ? -18.741 -6.729 37.873 0.50 31.76 240 LYS A C 1
ATOM 1724 C C B LYS A 1 258 ? -18.741 -6.730 37.872 0.50 32.36 240 LYS A C 1
ATOM 1725 O O A LYS A 1 258 ? -18.276 -5.974 37.019 0.50 33.42 240 LYS A O 1
ATOM 1726 O O B LYS A 1 258 ? -18.276 -5.974 37.018 0.50 33.92 240 LYS A O 1
ATOM 1737 N N . TYR A 1 259 ? -18.198 -7.904 38.194 1.00 29.71 241 TYR A N 1
ATOM 1738 C CA . TYR A 1 259 ? -16.894 -8.354 37.720 1.00 28.03 241 TYR A CA 1
ATOM 1739 C C . TYR A 1 259 ? -16.974 -9.751 37.095 1.00 28.66 241 TYR A C 1
ATOM 1740 O O . TYR A 1 259 ? -16.544 -10.724 37.706 1.00 29.59 241 TYR A O 1
ATOM 1749 N N . PRO A 1 260 ? -17.537 -9.846 35.886 1.00 30.43 242 PRO A N 1
ATOM 1750 C CA . PRO A 1 260 ? -17.849 -11.171 35.299 1.00 31.00 242 PRO A CA 1
ATOM 1751 C C . PRO A 1 260 ? -16.615 -12.063 35.014 1.00 30.98 242 PRO A C 1
ATOM 1752 O O . PRO A 1 260 ? -16.769 -13.282 34.891 1.00 33.98 242 PRO A O 1
ATOM 1756 N N . ASN A 1 261 ? -15.443 -11.452 34.849 1.00 31.95 243 ASN A N 1
ATOM 1757 C CA . ASN A 1 261 ? -14.185 -12.193 34.624 1.00 32.80 243 ASN A CA 1
ATOM 1758 C C . ASN A 1 261 ? -13.570 -12.777 35.906 1.00 30.98 243 ASN A C 1
ATOM 1759 O O . ASN A 1 261 ? -12.591 -13.530 35.843 1.00 34.92 243 ASN A O 1
ATOM 1764 N N . PHE A 1 262 ? -14.127 -12.412 37.068 1.00 29.15 244 PHE A N 1
ATOM 1765 C CA . PHE A 1 262 ? -13.649 -12.894 38.357 1.00 26.32 244 PHE A CA 1
ATOM 1766 C C . PHE A 1 262 ? -14.454 -14.135 38.765 1.00 26.27 244 PHE A C 1
ATOM 1767 O O . PHE A 1 262 ? -15.594 -14.275 38.327 1.00 27.82 244 PHE A O 1
ATOM 1775 N N . LYS A 1 263 ? -13.873 -15.009 39.601 1.00 27.06 245 LYS A N 1
ATOM 1776 C CA . LYS A 1 263 ? -14.643 -16.062 40.313 1.00 25.92 245 LYS A CA 1
ATOM 1777 C C . LYS A 1 263 ? -14.835 -15.570 41.727 1.00 25.80 245 LYS A C 1
ATOM 1778 O O . LYS A 1 263 ? -13.891 -15.576 42.533 1.00 25.13 245 LYS A O 1
ATOM 1784 N N . ILE A 1 264 ? -16.045 -15.147 42.048 1.00 26.77 246 ILE A N 1
ATOM 1785 C CA . ILE A 1 264 ? -16.337 -14.512 43.326 1.00 26.01 246 ILE A CA 1
ATOM 1786 C C . ILE A 1 264 ? -17.434 -15.335 43.951 1.00 27.09 246 ILE A C 1
ATOM 1787 O O . ILE A 1 264 ? -18.569 -15.295 43.512 1.00 28.46 246 ILE A O 1
ATOM 1792 N N . ASN A 1 265 ? -17.062 -16.127 44.944 1.00 25.76 247 ASN A N 1
ATOM 1793 C CA . ASN A 1 265 ? -17.959 -17.084 45.573 1.00 24.65 247 ASN A CA 1
ATOM 1794 C C . ASN A 1 265 ? -17.881 -16.975 47.094 1.00 25.28 247 ASN A C 1
ATOM 1795 O O . ASN A 1 265 ? -16.916 -16.484 47.645 1.00 25.57 247 ASN A O 1
ATOM 1800 N N . CYS A 1 266 ? -18.953 -17.396 47.762 1.00 25.40 248 CYS A N 1
ATOM 1801 C CA . CYS A 1 266 ? -18.953 -17.448 49.228 1.00 26.38 248 CYS A CA 1
ATOM 1802 C C . CYS A 1 266 ? -19.149 -18.884 49.665 1.00 25.48 248 CYS A C 1
ATOM 1803 O O . CYS A 1 266 ? -19.702 -19.700 48.930 1.00 27.85 248 CYS A O 1
ATOM 1806 N N . VAL A 1 267 ? -18.666 -19.199 50.855 1.00 26.42 249 VAL A N 1
ATOM 1807 C CA . VAL A 1 267 ? -18.574 -20.598 51.253 1.00 28.28 249 VAL A CA 1
ATOM 1808 C C . VAL A 1 267 ? -18.699 -20.787 52.743 1.00 27.39 249 VAL A C 1
ATOM 1809 O O . VAL A 1 267 ? -18.045 -20.067 53.530 1.00 29.08 249 VAL A O 1
ATOM 1813 N N . CYS A 1 268 ? -19.525 -21.757 53.140 1.00 28.70 250 CYS A N 1
ATOM 1814 C CA . CYS A 1 268 ? -19.511 -22.266 54.515 1.00 30.03 250 CYS A CA 1
ATOM 1815 C C . CYS A 1 268 ? -18.438 -23.355 54.563 1.00 30.89 250 CYS A C 1
ATOM 1816 O O . CYS A 1 268 ? -18.544 -24.356 53.852 1.00 30.33 250 CYS A O 1
ATOM 1819 N N . PRO A 1 269 ? -17.373 -23.149 55.353 1.00 29.46 251 PRO A N 1
ATOM 1820 C CA . PRO A 1 269 ? -16.275 -24.124 55.360 1.00 30.76 251 PRO A CA 1
ATOM 1821 C C . PRO A 1 269 ? -16.585 -25.362 56.185 1.00 31.68 251 PRO A C 1
ATOM 1822 O O . PRO A 1 269 ? -15.845 -26.340 56.112 1.00 35.22 251 PRO A O 1
ATOM 1826 N N . GLY A 1 270 ? -17.648 -25.301 56.976 1.00 31.62 252 GLY A N 1
ATOM 1827 C CA . GLY A 1 270 ? -18.072 -26.397 57.847 1.00 34.55 252 GLY A CA 1
ATOM 1828 C C . GLY A 1 270 ? -17.850 -26.016 59.294 1.00 34.97 252 GLY A C 1
ATOM 1829 O O . GLY A 1 270 ? -17.116 -25.072 59.593 1.00 34.31 252 GLY A O 1
ATOM 1830 N N . PHE A 1 271 ? -18.447 -26.789 60.186 1.00 35.76 253 PHE A N 1
ATOM 1831 C CA . PHE A 1 271 ? -18.328 -26.568 61.630 1.00 37.03 253 PHE A CA 1
ATOM 1832 C C . PHE A 1 271 ? -16.982 -27.136 62.087 1.00 37.17 253 PHE A C 1
ATOM 1833 O O . PHE A 1 271 ? -16.825 -28.353 62.228 1.00 37.15 253 PHE A O 1
ATOM 1841 N N . ALA A 1 272 ? -16.024 -26.241 62.283 1.00 35.67 254 ALA A N 1
ATOM 1842 C CA . ALA A 1 272 ? -14.607 -26.574 62.428 1.00 34.77 254 ALA A CA 1
ATOM 1843 C C . ALA A 1 272 ? -14.097 -26.275 63.832 1.00 33.64 254 ALA A C 1
ATOM 1844 O O . ALA A 1 272 ? -14.501 -25.279 64.450 1.00 31.88 254 ALA A O 1
ATOM 1846 N N . LYS A 1 273 ? -13.221 -27.151 64.329 1.00 34.57 255 LYS A N 1
ATOM 1847 C CA . LYS A 1 273 ? -12.656 -27.041 65.678 1.00 36.71 255 LYS A CA 1
ATOM 1848 C C . LYS A 1 273 ? -11.626 -25.913 65.720 1.00 37.52 255 LYS A C 1
ATOM 1849 O O . LYS A 1 273 ? -10.428 -26.131 65.466 1.00 40.67 255 LYS A O 1
ATOM 1855 N N . THR A 1 274 ? -12.102 -24.698 65.988 1.00 36.09 256 THR A N 1
ATOM 1856 C CA . THR A 1 274 ? -11.224 -23.526 66.073 1.00 33.42 256 THR A CA 1
ATOM 1857 C C . THR A 1 274 ? -11.602 -22.717 67.294 1.00 36.37 256 THR A C 1
ATOM 1858 O O . THR A 1 274 ? -12.603 -23.003 67.965 1.00 37.66 256 THR A O 1
ATOM 1862 N N . ASP A 1 275 ? -10.822 -21.670 67.558 1.00 36.27 257 ASP A N 1
ATOM 1863 C CA . ASP A 1 275 ? -11.113 -20.768 68.675 1.00 37.74 257 ASP A CA 1
ATOM 1864 C C . ASP A 1 275 ? -12.438 -20.051 68.533 1.00 36.88 257 ASP A C 1
ATOM 1865 O O . ASP A 1 275 ? -13.000 -19.632 69.545 1.00 37.11 257 ASP A O 1
ATOM 1870 N N . LEU A 1 276 ? -12.952 -19.908 67.306 1.00 35.65 258 LEU A N 1
ATOM 1871 C CA . LEU A 1 276 ? -14.275 -19.307 67.106 1.00 35.69 258 LEU A CA 1
ATOM 1872 C C . LEU A 1 276 ? -15.340 -20.000 67.962 1.00 40.40 258 LEU A C 1
ATOM 1873 O O . LEU A 1 276 ? -16.220 -19.343 68.531 1.00 38.38 258 LEU A O 1
ATOM 1878 N N . ASN A 1 277 ? -15.237 -21.330 68.047 1.00 37.58 259 ASN A N 1
ATOM 1879 C CA . ASN A 1 277 ? -16.184 -22.169 68.808 1.00 41.37 259 ASN A CA 1
ATOM 1880 C C . ASN A 1 277 ? -15.601 -22.675 70.122 1.00 40.88 259 ASN A C 1
ATOM 1881 O O . ASN A 1 277 ? -16.088 -23.663 70.671 1.00 40.81 259 ASN A O 1
ATOM 1886 N N . HIS A 1 278 ? -14.550 -22.023 70.620 1.00 42.04 260 HIS A N 1
ATOM 1887 C CA . HIS A 1 278 ? -13.818 -22.485 71.804 1.00 45.13 260 HIS A CA 1
ATOM 1888 C C . HIS A 1 278 ? -13.380 -23.960 71.735 1.00 43.78 260 HIS A C 1
ATOM 1889 O O . HIS A 1 278 ? -13.377 -24.690 72.736 1.00 46.46 260 HIS A O 1
ATOM 1896 N 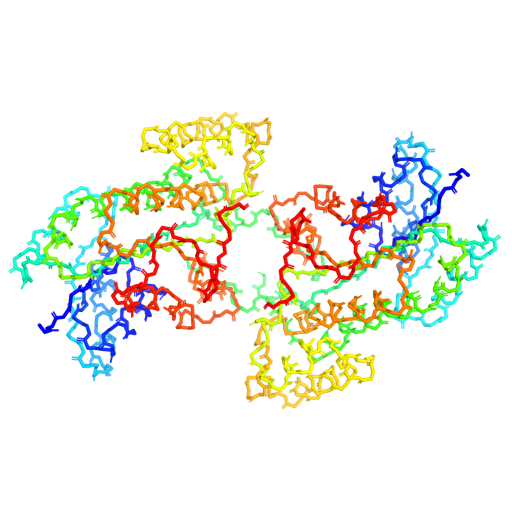N . GLY A 1 279 ? -12.979 -24.381 70.538 1.00 42.02 261 GLY A N 1
ATOM 1897 C CA . GLY A 1 279 ? -12.477 -25.726 70.287 1.00 43.57 261 GLY A CA 1
ATOM 1898 C C . GLY A 1 279 ? -13.513 -26.746 69.846 1.00 45.20 261 GLY A C 1
ATOM 1899 O O . GLY A 1 279 ? -13.144 -27.881 69.505 1.00 48.29 261 GLY A O 1
ATOM 1900 N N . LEU A 1 280 ? -14.796 -26.381 69.867 1.00 43.20 262 LEU A N 1
ATOM 1901 C CA . LEU A 1 280 ? -15.872 -27.303 69.456 1.00 43.88 262 LEU A CA 1
ATOM 1902 C C . LEU A 1 280 ? -15.984 -27.333 67.937 1.00 41.38 262 LEU A C 1
ATOM 1903 O O . LEU A 1 280 ? -15.673 -26.347 67.266 1.00 39.38 262 LEU A O 1
ATOM 1908 N N . GLY A 1 281 ? -16.433 -28.463 67.399 1.00 42.01 263 GLY A N 1
ATOM 1909 C CA . GLY A 1 281 ? -16.612 -28.620 65.960 1.00 40.22 263 GLY A CA 1
ATOM 1910 C C . GLY A 1 281 ? -16.592 -30.073 65.531 1.00 45.30 263 GLY A C 1
ATOM 1911 O O . GLY A 1 281 ? -16.287 -30.964 66.326 1.00 46.61 263 GLY A O 1
ATOM 1912 N N . LEU A 1 282 ? -16.947 -30.308 64.275 1.00 42.54 264 LEU A N 1
ATOM 1913 C CA . LEU A 1 282 ? -16.943 -31.645 63.688 1.00 47.65 264 LEU A CA 1
ATOM 1914 C C . LEU A 1 282 ? -15.710 -31.882 62.809 1.00 46.15 264 LEU A C 1
ATOM 1915 O O . LEU A 1 282 ? -15.179 -32.998 62.769 1.00 53.70 264 LEU A O 1
ATOM 1920 N N . LEU A 1 283 ? -15.300 -30.846 62.083 1.00 40.24 265 LEU A N 1
ATOM 1921 C CA . LEU A 1 283 ? -14.154 -30.907 61.185 1.00 38.33 265 LEU A CA 1
ATOM 1922 C C . LEU A 1 283 ? -12.945 -30.301 61.868 1.00 39.09 265 LEU A C 1
ATOM 1923 O O . LEU A 1 283 ? -13.077 -29.431 62.736 1.00 37.32 265 LEU A O 1
ATOM 1928 N N . THR A 1 284 ? -11.757 -30.714 61.439 1.00 37.11 266 THR A N 1
ATOM 1929 C CA . THR A 1 284 ? -10.545 -29.961 61.773 1.00 36.67 266 THR A CA 1
ATOM 1930 C C . THR A 1 284 ? -10.522 -28.709 60.918 1.00 35.69 266 THR A C 1
ATOM 1931 O O . THR A 1 284 ? -11.162 -28.643 59.854 1.00 33.38 266 THR A O 1
ATOM 1935 N N . ALA A 1 285 ? -9.785 -27.706 61.377 1.00 33.67 267 ALA A N 1
ATOM 1936 C CA . ALA A 1 285 ? -9.542 -26.500 60.583 1.00 31.77 267 ALA A CA 1
ATOM 1937 C C . ALA A 1 285 ? -8.920 -26.872 59.226 1.00 31.79 267 ALA A C 1
ATOM 1938 O O . ALA A 1 285 ? -9.252 -26.252 58.218 1.00 29.83 267 ALA A O 1
ATOM 1940 N N . GLU A 1 286 ? -8.039 -27.875 59.198 1.00 33.79 268 GLU A N 1
ATOM 1941 C CA . GLU A 1 286 ? -7.421 -28.310 57.941 1.00 34.26 268 GLU A CA 1
ATOM 1942 C C . GLU A 1 286 ? -8.472 -28.832 56.959 1.00 34.46 268 GLU A C 1
ATOM 1943 O O . GLU A 1 286 ? -8.492 -28.452 55.783 1.00 32.53 268 GLU A O 1
ATOM 1949 N N . GLU A 1 287 ? -9.341 -29.710 57.454 1.00 34.24 269 GLU A N 1
ATOM 1950 C CA . GLU A 1 287 ? -10.431 -30.234 56.632 1.00 36.07 269 GLU A CA 1
ATOM 1951 C C . GLU A 1 287 ? -11.349 -29.126 56.131 1.00 32.30 269 GLU A C 1
ATOM 1952 O O . GLU A 1 287 ? -11.740 -29.128 54.947 1.00 31.89 269 GLU A O 1
ATOM 1958 N N . ALA A 1 288 ? -11.692 -28.177 57.008 1.00 31.24 270 ALA A N 1
ATOM 1959 C CA . ALA A 1 288 ? -12.568 -27.082 56.631 1.00 29.77 270 ALA A CA 1
ATOM 1960 C C . ALA A 1 288 ? -11.949 -26.190 55.566 1.00 30.45 270 ALA A C 1
ATOM 1961 O O . ALA A 1 288 ? -12.641 -25.682 54.698 1.00 28.86 270 ALA A O 1
ATOM 1963 N N . ALA A 1 289 ? -10.642 -25.998 55.625 1.00 29.02 271 ALA A N 1
ATOM 1964 C CA . ALA A 1 289 ? -9.944 -25.138 54.672 1.00 27.98 271 ALA A CA 1
ATOM 1965 C C . ALA A 1 289 ? -9.970 -25.682 53.222 1.00 28.57 271 ALA A C 1
ATOM 1966 O O . ALA A 1 289 ? -9.801 -24.913 52.274 1.00 28.19 271 ALA A O 1
ATOM 1968 N N . GLU A 1 290 ? -10.179 -26.992 53.060 1.00 29.90 272 GLU A N 1
ATOM 1969 C CA . GLU A 1 290 ? -10.289 -27.572 51.711 1.00 31.04 272 GLU A CA 1
ATOM 1970 C C . GLU A 1 290 ? -11.318 -26.831 50.863 1.00 30.80 272 GLU A C 1
ATOM 1971 O O . GLU A 1 290 ? -11.145 -26.643 49.674 1.00 30.53 272 GLU A O 1
ATOM 1977 N N . ASN A 1 291 ? -12.401 -26.435 51.512 1.00 29.64 273 ASN A N 1
ATOM 1978 C CA . ASN A 1 291 ? -13.544 -25.844 50.828 1.00 31.56 273 ASN A CA 1
ATOM 1979 C C . ASN A 1 291 ? -13.257 -24.474 50.208 1.00 29.80 273 ASN A C 1
ATOM 1980 O O . ASN A 1 291 ? -13.475 -24.304 49.008 1.00 29.77 273 ASN A O 1
ATOM 1985 N N . PRO A 1 292 ? -12.755 -23.505 50.982 1.00 27.82 274 PRO A N 1
ATOM 1986 C CA . PRO A 1 292 ? -12.369 -22.223 50.336 1.00 27.84 274 PRO A CA 1
ATOM 1987 C C . PRO A 1 292 ? -11.208 -22.400 49.358 1.00 27.90 274 PRO A C 1
ATOM 1988 O O . PRO A 1 292 ? -11.151 -21.700 48.352 1.00 28.12 274 PRO A O 1
ATOM 1992 N N . VAL A 1 293 ? -10.310 -23.329 49.635 1.00 25.91 275 VAL A N 1
ATOM 1993 C CA . VAL A 1 293 ? -9.174 -23.559 48.729 1.00 28.02 275 VAL A CA 1
ATOM 1994 C C . VAL A 1 293 ? -9.660 -24.022 47.349 1.00 28.12 275 VAL A C 1
ATOM 1995 O O . VAL A 1 293 ? -9.199 -23.528 46.321 1.00 28.53 275 VAL A O 1
ATOM 1999 N N . LYS A 1 294 ? -10.620 -24.924 47.321 1.00 28.79 276 LYS A N 1
ATOM 2000 C CA . LYS A 1 294 ? -11.206 -25.318 46.026 1.00 30.04 276 LYS A CA 1
ATOM 2001 C C . LYS A 1 294 ? -11.773 -24.131 45.244 1.00 31.47 276 LYS A C 1
ATOM 2002 O O . LYS A 1 294 ? -11.648 -24.061 44.018 1.00 30.91 276 LYS A O 1
ATOM 2008 N N . LEU A 1 295 ? -12.417 -23.207 45.923 1.00 28.28 277 LEU A N 1
ATOM 2009 C CA . LEU A 1 295 ? -12.976 -22.025 45.248 1.00 29.24 277 LEU A CA 1
ATOM 2010 C C . LEU A 1 295 ? -11.902 -21.074 44.801 1.00 28.37 277 LEU A C 1
ATOM 2011 O O . LEU A 1 295 ? -12.047 -20.401 43.806 1.00 29.22 277 LEU A O 1
ATOM 2016 N N . ALA A 1 296 ? -10.783 -21.016 45.517 1.00 26.27 278 ALA A N 1
ATOM 2017 C CA . ALA A 1 296 ? -9.666 -20.194 45.072 1.00 26.66 278 ALA A CA 1
ATOM 2018 C C . ALA A 1 296 ? -8.967 -20.769 43.819 1.00 27.90 278 ALA A C 1
ATOM 2019 O O . ALA A 1 296 ? -8.365 -20.011 43.049 1.00 29.61 278 ALA A O 1
ATOM 2021 N N . LEU A 1 297 ? -8.991 -22.099 43.679 1.00 27.77 279 LEU A N 1
ATOM 2022 C CA . LEU A 1 297 ? -8.273 -22.817 42.622 1.00 28.98 279 LEU A CA 1
ATOM 2023 C C . LEU A 1 297 ? -9.185 -23.425 41.549 1.00 29.96 279 LEU A C 1
ATOM 2024 O O . LEU A 1 297 ? -8.826 -24.387 40.832 1.00 33.49 279 LEU A O 1
ATOM 2029 N N . LEU A 1 298 ? -10.381 -22.865 41.403 1.00 28.96 280 LEU A N 1
ATOM 2030 C CA . LEU A 1 298 ? -11.312 -23.302 40.361 1.00 30.78 280 LEU A CA 1
ATOM 2031 C C . LEU A 1 298 ? -10.645 -23.257 39.000 1.00 31.84 280 LEU A C 1
ATOM 2032 O O . LEU A 1 298 ? -9.742 -22.465 38.776 1.00 30.89 280 LEU A O 1
ATOM 2037 N N . PRO A 1 299 ? -11.108 -24.094 38.068 1.00 34.32 281 PRO A N 1
ATOM 2038 C CA . PRO A 1 299 ? -10.700 -23.861 36.663 1.00 35.48 281 PRO A CA 1
ATOM 2039 C C . PRO A 1 299 ? -11.167 -22.504 36.136 1.00 33.25 281 PRO A C 1
ATOM 2040 O O . PRO A 1 299 ? -12.073 -21.889 36.683 1.00 31.09 281 PRO A O 1
ATOM 2044 N N . ASP A 1 300 ? -10.506 -22.030 35.084 1.00 34.24 282 ASP A N 1
ATOM 2045 C CA . ASP A 1 300 ? -10.796 -20.690 34.561 1.00 35.58 282 ASP A CA 1
ATOM 2046 C C . ASP A 1 300 ? -12.220 -20.545 34.037 1.00 34.52 282 ASP A C 1
ATOM 2047 O O . ASP A 1 300 ? -12.726 -19.421 33.953 1.00 34.20 282 ASP A O 1
ATOM 2052 N N . ASP A 1 301 ? -12.860 -21.676 33.641 1.00 34.38 283 ASP A N 1
ATOM 2053 C CA . ASP A 1 301 ? -14.255 -21.628 33.252 1.00 35.84 283 ASP A CA 1
ATOM 2054 C C . ASP A 1 301 ? -15.267 -21.862 34.385 1.00 35.00 283 ASP A C 1
ATOM 2055 O O . ASP A 1 301 ? -16.454 -22.005 34.113 1.00 37.97 283 ASP A O 1
ATOM 2060 N N . GLY A 1 302 ? -14.789 -21.867 35.627 1.00 34.50 284 GLY A N 1
ATOM 2061 C CA . GLY A 1 302 ? -15.610 -22.154 36.786 1.00 35.91 284 GLY A CA 1
ATOM 2062 C C . GLY A 1 302 ? -16.656 -21.112 37.163 1.00 35.42 284 GLY A C 1
ATOM 2063 O O . GLY A 1 302 ? -16.735 -20.029 36.571 1.00 33.04 284 GLY A O 1
ATOM 2064 N N . PRO A 1 303 ? -17.489 -21.454 38.150 1.00 35.39 285 PRO A N 1
ATOM 2065 C CA . PRO A 1 303 ? -18.635 -20.621 38.491 1.00 34.62 285 PRO A CA 1
ATOM 2066 C C . PRO A 1 303 ? -18.273 -19.370 39.296 1.00 33.00 285 PRO A C 1
ATOM 2067 O O . PRO A 1 303 ? -17.189 -19.279 39.866 1.00 30.35 285 PRO A O 1
ATOM 2071 N N . SER A 1 304 ? -19.207 -18.418 39.294 1.00 32.39 286 SER A N 1
ATOM 2072 C CA . SER A 1 304 ? -19.108 -17.220 40.083 1.00 30.80 286 SER A CA 1
ATOM 2073 C C . SER A 1 304 ? -20.477 -16.811 40.577 1.00 31.32 286 SER A C 1
ATOM 2074 O O . SER A 1 304 ? -21.493 -17.114 39.936 1.00 33.36 286 SER A O 1
ATOM 2077 N N . GLY A 1 305 ? -20.495 -16.105 41.702 1.00 29.20 287 GLY A N 1
ATOM 2078 C CA . GLY A 1 305 ? -21.713 -15.570 42.290 1.00 31.41 287 GLY A CA 1
ATOM 2079 C C . GLY A 1 305 ? -22.536 -16.583 43.057 1.00 32.55 287 GLY A C 1
ATOM 2080 O O . GLY A 1 305 ? -23.716 -16.352 43.311 1.00 35.18 287 GLY A O 1
ATOM 2081 N N . LEU A 1 306 ? -21.912 -17.684 43.466 1.00 31.74 288 LEU A N 1
ATOM 2082 C CA . LEU A 1 306 ? -22.642 -18.765 44.135 1.00 31.83 288 LEU A CA 1
ATOM 2083 C C . LEU A 1 306 ? -22.239 -18.912 45.607 1.00 30.92 288 LEU A C 1
ATOM 2084 O O . LEU A 1 306 ? -21.182 -18.436 46.044 1.00 29.33 288 LEU A O 1
ATOM 2089 N N . PHE A 1 307 ? -23.133 -19.587 46.344 1.00 32.05 289 PHE A N 1
ATOM 2090 C CA . PHE A 1 307 ? -22.894 -19.980 47.729 1.00 32.30 289 PHE A CA 1
ATOM 2091 C C . PHE A 1 307 ? -22.618 -21.486 47.734 1.00 34.39 289 PHE A C 1
ATOM 2092 O O . PHE A 1 307 ? -23.377 -22.261 47.121 1.00 34.86 289 PHE A O 1
ATOM 2100 N N . PHE A 1 308 ? -21.564 -21.881 48.445 1.00 32.13 290 PHE A N 1
ATOM 2101 C CA . PHE A 1 308 ? -21.212 -23.279 48.618 1.00 32.43 290 PHE A CA 1
ATOM 2102 C C . PHE A 1 308 ? -21.317 -23.671 50.075 1.00 32.80 290 PHE A C 1
ATOM 2103 O O . PHE A 1 308 ? -20.792 -22.981 50.942 1.00 31.25 290 PHE A O 1
ATOM 2111 N N . ASP A 1 309 ? -21.995 -24.779 50.315 1.00 33.89 291 ASP A N 1
ATOM 2112 C CA . ASP A 1 309 ? -21.991 -25.421 51.628 1.00 34.79 291 ASP A CA 1
ATOM 2113 C C . ASP A 1 309 ? -20.891 -26.479 51.554 1.00 34.54 291 ASP A C 1
ATOM 2114 O O . ASP A 1 309 ? -21.089 -27.549 50.972 1.00 34.98 291 ASP A O 1
ATOM 2119 N N . ARG A 1 310 ? -19.735 -26.159 52.144 1.00 33.31 292 ARG A N 1
ATOM 2120 C CA . ARG A 1 310 ? -18.548 -27.018 52.065 1.00 34.03 292 ARG A CA 1
ATOM 2121 C C . ARG A 1 310 ? -18.184 -27.223 50.561 1.00 36.78 292 ARG A C 1
ATOM 2122 O O . ARG A 1 310 ? -17.813 -26.229 49.923 1.00 34.88 292 ARG A O 1
ATOM 2130 N N . SER A 1 311 ? -18.308 -28.433 50.018 1.00 40.54 293 SER A N 1
ATOM 2131 C CA . SER A 1 311 ? -17.940 -28.736 48.625 1.00 43.96 293 SER A CA 1
ATOM 2132 C C . SER A 1 311 ? -19.106 -28.625 47.645 1.00 47.05 293 SER A C 1
ATOM 2133 O O . SER A 1 311 ? -18.895 -28.772 46.439 1.00 48.84 293 SER A O 1
ATOM 2136 N N . GLU A 1 312 ? -20.324 -28.379 48.141 1.00 43.41 294 GLU A N 1
ATOM 2137 C CA . GLU A 1 312 ? -21.522 -28.480 47.316 1.00 49.26 294 GLU A CA 1
ATOM 2138 C C . GLU A 1 312 ? -22.147 -27.120 47.103 1.00 47.60 294 GLU A C 1
ATOM 2139 O O . GLU A 1 312 ? -22.344 -26.370 48.063 1.00 42.99 294 GLU A O 1
ATOM 2145 N N . GLU A 1 313 ? -22.513 -26.812 45.862 1.00 43.81 295 GLU A N 1
ATOM 2146 C CA . GLU A 1 313 ? -23.301 -25.614 45.611 1.00 44.84 295 GLU A CA 1
ATOM 2147 C C . GLU A 1 313 ? -24.616 -25.702 46.417 1.00 47.56 295 GLU A C 1
ATOM 2148 O O . GLU A 1 313 ? -25.227 -26.773 46.512 1.00 47.74 295 GLU A O 1
ATOM 2154 N N . SER A 1 314 ? -25.015 -24.577 47.005 1.00 45.08 296 SER A N 1
ATOM 2155 C CA . SER A 1 314 ? -26.173 -24.500 47.894 1.00 47.04 296 SER A CA 1
ATOM 2156 C C . SER A 1 314 ? -26.980 -23.210 47.652 1.00 48.73 296 SER A C 1
ATOM 2157 O O . SER A 1 314 ? -26.511 -22.291 46.989 1.00 52.61 296 SER A O 1
ATOM 2160 N N . SER A 1 315 ? -28.194 -23.135 48.176 1.00 53.49 297 SER A N 1
ATOM 2161 C CA . SER A 1 315 ? -29.046 -21.968 47.915 1.00 53.92 297 SER A CA 1
ATOM 2162 C C . SER A 1 315 ? -28.646 -20.823 48.847 1.00 50.30 297 SER A C 1
ATOM 2163 O O . SER A 1 315 ? -28.213 -21.036 49.988 1.00 46.67 297 SER A O 1
ATOM 2166 N N . PHE A 1 316 ? -28.806 -19.607 48.350 1.00 47.61 298 PHE A N 1
ATOM 2167 C CA . PHE A 1 316 ? -28.772 -18.410 49.198 1.00 47.71 298 PHE A CA 1
ATOM 2168 C C . PHE A 1 316 ? -29.972 -18.339 50.156 1.00 51.49 298 PHE A C 1
ATOM 2169 O O . PHE A 1 316 ? -29.871 -17.733 51.226 1.00 49.44 298 PHE A O 1
ATOM 2177 N N . GLU A 1 317 ? -31.085 -18.961 49.767 1.00 57.60 299 GLU A N 1
ATOM 2178 C CA . GLU A 1 317 ? -32.320 -19.000 50.578 1.00 64.25 299 GLU A CA 1
ATOM 2179 C C . GLU A 1 317 ? -32.175 -19.895 51.819 1.00 62.92 299 GLU A C 1
ATOM 2180 O O . GLU A 1 317 ? -32.810 -19.695 52.868 1.00 62.14 299 GLU A O 1
ATOM 2187 N N . SER B 1 25 ? -64.575 -37.404 60.665 1.00 63.29 7 SER B N 1
ATOM 2188 C CA . SER B 1 25 ? -64.219 -36.020 61.105 1.00 62.27 7 SER B CA 1
ATOM 2189 C C . SER B 1 25 ? -62.954 -35.996 61.974 1.00 61.53 7 SER B C 1
ATOM 2190 O O . SER B 1 25 ? -61.972 -35.351 61.613 1.00 62.20 7 SER B O 1
ATOM 2192 N N . GLU B 1 26 ? -62.999 -36.674 63.118 1.00 58.92 8 GLU B N 1
ATOM 2193 C CA . GLU B 1 26 ? -61.940 -36.564 64.127 1.00 53.77 8 GLU B CA 1
ATOM 2194 C C . GLU B 1 26 ? -60.664 -37.243 63.623 1.00 47.36 8 GLU B C 1
ATOM 2195 O O . GLU B 1 26 ? -60.748 -38.305 63.012 1.00 48.82 8 GLU B O 1
ATOM 2201 N N A LYS B 1 27 ? -59.511 -36.647 63.907 0.50 44.44 9 LYS B N 1
ATOM 2202 N N B LYS B 1 27 ? -59.515 -36.594 63.832 0.50 45.05 9 LYS B N 1
ATOM 2203 C CA A LYS B 1 27 ? -58.223 -37.200 63.501 0.50 40.97 9 LYS B CA 1
ATOM 2204 C CA B LYS B 1 27 ? -58.186 -37.132 63.477 0.50 41.65 9 LYS B CA 1
ATOM 2205 C C A LYS B 1 27 ? -57.416 -37.486 64.763 0.50 36.44 9 LYS B C 1
ATOM 2206 C C B LYS B 1 27 ? -57.452 -37.510 64.756 0.50 36.86 9 LYS B C 1
ATOM 2207 O O A LYS B 1 27 ? -57.569 -36.792 65.784 0.50 36.53 9 LYS B O 1
ATOM 2208 O O B LYS B 1 27 ? -57.676 -36.885 65.790 0.50 37.00 9 LYS B O 1
ATOM 2219 N N . TYR B 1 28 ? -56.574 -38.510 64.673 1.00 32.66 10 TYR B N 1
ATOM 2220 C CA . TYR B 1 28 ? -55.820 -39.032 65.816 1.00 31.70 10 TYR B CA 1
ATOM 2221 C C . TYR B 1 28 ? -54.321 -39.025 65.554 1.00 29.61 10 TYR B C 1
ATOM 2222 O O . TYR B 1 28 ? -53.884 -39.517 64.483 1.00 29.94 10 TYR B O 1
ATOM 2231 N N . ALA B 1 29 ? -53.558 -38.530 66.531 1.00 28.07 11 ALA B N 1
ATOM 2232 C CA . ALA B 1 29 ? -52.104 -38.452 66.441 1.00 27.45 11 ALA B CA 1
ATOM 2233 C C . ALA B 1 29 ? -51.418 -39.028 67.663 1.00 28.00 11 ALA B C 1
ATOM 2234 O O . ALA B 1 29 ? -51.909 -38.866 68.775 1.00 28.77 11 ALA B O 1
ATOM 2236 N N . VAL B 1 30 ? -50.234 -39.601 67.465 1.00 24.61 12 VAL B N 1
ATOM 2237 C CA . VAL B 1 30 ? -49.285 -39.934 68.513 1.00 25.31 12 VAL B CA 1
ATOM 2238 C C . VAL B 1 30 ? -47.968 -39.181 68.240 1.00 25.61 12 VAL B C 1
ATOM 2239 O O . VAL B 1 30 ? -47.490 -39.167 67.098 1.00 23.24 12 VAL B O 1
ATOM 2243 N N . VAL B 1 31 ? -47.403 -38.566 69.259 1.00 23.85 13 VAL B N 1
ATOM 2244 C CA . VAL B 1 31 ? -46.077 -37.943 69.149 1.00 23.94 13 VAL B CA 1
ATOM 2245 C C . VAL B 1 31 ? -45.184 -38.590 70.197 1.00 23.90 13 VAL B C 1
ATOM 2246 O O . VAL B 1 31 ? -45.481 -38.530 71.398 1.00 26.50 13 VAL B O 1
ATOM 2250 N N . THR B 1 32 ? -44.104 -39.219 69.765 1.00 22.64 14 THR B N 1
ATOM 2251 C CA . THR B 1 32 ? -43.183 -39.846 70.701 1.00 22.17 14 THR B CA 1
ATOM 2252 C C . THR B 1 32 ? -42.281 -38.799 71.365 1.00 25.28 14 THR B C 1
ATOM 2253 O O . THR B 1 32 ? -41.999 -37.755 70.759 1.00 24.08 14 THR B O 1
ATOM 2257 N N . GLY B 1 33 ? -41.878 -39.047 72.614 1.00 24.09 15 GLY B N 1
ATOM 2258 C CA . GLY B 1 33 ? -41.022 -38.113 73.315 1.00 25.44 15 GLY B CA 1
ATOM 2259 C C . GLY B 1 33 ? -41.572 -36.704 73.388 1.00 25.92 15 GLY B C 1
ATOM 2260 O O . GLY B 1 33 ? -40.886 -35.742 72.968 1.00 25.01 15 GLY B O 1
ATOM 2261 N N . SER B 1 34 ? -42.772 -36.558 73.965 1.00 25.15 16 SER B N 1
ATOM 2262 C CA . SER B 1 34 ? -43.469 -35.278 73.921 1.00 24.83 16 SER B CA 1
ATOM 2263 C C . SER B 1 34 ? -43.761 -34.622 75.264 1.00 24.74 16 SER B C 1
ATOM 2264 O O . SER B 1 34 ? -44.543 -33.668 75.336 1.00 26.72 16 SER B O 1
ATOM 2267 N N . ASN B 1 35 ? -43.090 -35.060 76.321 1.00 24.59 17 ASN B N 1
ATOM 2268 C CA . ASN B 1 35 ? -43.203 -34.356 77.602 1.00 25.21 17 ASN B CA 1
ATOM 2269 C C . ASN B 1 35 ? -42.519 -32.982 77.600 1.00 25.73 17 ASN B C 1
ATOM 2270 O O . ASN B 1 35 ? -42.817 -32.145 78.428 1.00 27.28 17 ASN B O 1
ATOM 2275 N N . LYS B 1 36 ? -41.595 -32.765 76.659 1.00 26.00 18 LYS B N 1
ATOM 2276 C CA . LYS B 1 36 ? -40.875 -31.491 76.578 1.00 25.71 18 LYS B CA 1
ATOM 2277 C C . LYS B 1 36 ? -40.386 -31.270 75.145 1.00 25.01 18 LYS B C 1
ATOM 2278 O O . LYS B 1 36 ? -40.548 -32.149 74.277 1.00 24.10 18 LYS B O 1
ATOM 2284 N N . GLY B 1 37 ? -39.795 -30.100 74.945 1.00 25.92 19 GLY B N 1
ATOM 2285 C CA . GLY B 1 37 ? -39.050 -29.846 73.709 1.00 25.96 19 GLY B CA 1
ATOM 2286 C C . GLY B 1 37 ? -39.944 -29.749 72.499 1.00 25.55 19 GLY B C 1
ATOM 2287 O O . GLY B 1 37 ? -41.118 -29.385 72.568 1.00 24.69 19 GLY B O 1
ATOM 2288 N N . ILE B 1 38 ? -39.384 -30.099 71.361 1.00 23.72 20 ILE B N 1
ATOM 2289 C CA . ILE B 1 38 ? -40.088 -30.022 70.098 1.00 22.25 20 ILE B CA 1
ATOM 2290 C C . ILE B 1 38 ? -41.331 -30.921 70.075 1.00 23.43 20 ILE B C 1
ATOM 2291 O O . ILE B 1 38 ? -42.350 -30.530 69.518 1.00 24.67 20 ILE B O 1
ATOM 2296 N N . GLY B 1 39 ? -41.227 -32.101 70.703 1.00 23.10 21 GLY B N 1
ATOM 2297 C CA . GLY B 1 39 ? -42.355 -33.015 70.763 1.00 23.67 21 GLY B CA 1
ATOM 2298 C C . GLY B 1 39 ? -43.554 -32.397 71.474 1.00 24.72 21 GLY B C 1
ATOM 2299 O O . GLY B 1 39 ? -44.700 -32.505 70.997 1.00 23.29 21 GLY B O 1
ATOM 2300 N N . PHE B 1 40 ? -43.294 -31.743 72.593 1.00 22.75 22 PHE B N 1
ATOM 2301 C CA . PHE B 1 40 ? -44.359 -31.084 73.341 1.00 25.01 22 PHE B CA 1
ATOM 2302 C C . PHE B 1 40 ? -45.036 -30.006 72.485 1.00 25.75 22 PHE B C 1
ATOM 2303 O O . PHE B 1 40 ? -46.256 -29.921 72.425 1.00 26.65 22 PHE B O 1
ATOM 2311 N N . GLU B 1 41 ? -44.226 -29.177 71.828 1.00 23.85 23 GLU B N 1
ATOM 2312 C CA . GLU B 1 41 ? -44.747 -28.097 71.019 1.00 24.10 23 GLU B CA 1
ATOM 2313 C C . GLU B 1 41 ? -45.533 -28.621 69.788 1.00 23.10 23 GLU B C 1
ATOM 2314 O O . GLU B 1 41 ? -46.469 -27.970 69.273 1.00 26.00 23 GLU B O 1
ATOM 2320 N N . THR B 1 42 ? -45.123 -29.783 69.289 1.00 23.17 24 THR B N 1
ATOM 2321 C CA . THR B 1 42 ? -45.795 -30.460 68.192 1.00 23.60 24 THR B CA 1
ATOM 2322 C C . THR B 1 42 ? -47.215 -30.876 68.643 1.00 23.65 24 THR B C 1
ATOM 2323 O O . THR B 1 42 ? -48.204 -30.649 67.932 1.00 25.18 24 THR B O 1
ATOM 2327 N N . CYS B 1 43 ? -47.298 -31.460 69.833 1.00 24.85 25 CYS B N 1
ATOM 2328 C CA . CYS B 1 43 ? -48.608 -31.791 70.409 1.00 25.56 25 CYS B CA 1
ATOM 2329 C C . CYS B 1 43 ? -49.490 -30.570 70.513 1.00 27.24 25 CYS B C 1
ATOM 2330 O O . CYS B 1 43 ? -50.680 -30.628 70.174 1.00 26.69 25 CYS B O 1
ATOM 2333 N N . LYS B 1 44 ? -48.938 -29.465 70.989 1.00 27.01 26 LYS B N 1
ATOM 2334 C CA . LYS B 1 44 ? -49.696 -28.251 71.155 1.00 28.21 26 LYS B CA 1
ATOM 2335 C C . LYS B 1 44 ? -50.295 -27.764 69.826 1.00 29.04 26 LYS B C 1
ATOM 2336 O O . LYS B 1 44 ? -51.503 -27.488 69.731 1.00 29.59 26 LYS B O 1
ATOM 2342 N N . LYS B 1 45 ? -49.466 -27.724 68.788 1.00 25.75 27 LYS B N 1
ATOM 2343 C CA . LYS B 1 45 ? -49.951 -27.264 67.489 1.00 27.77 27 LYS B CA 1
ATOM 2344 C C . LYS B 1 45 ? -51.004 -28.189 66.885 1.00 26.20 27 LYS B C 1
ATOM 2345 O O . LYS B 1 45 ? -51.994 -27.714 66.308 1.00 27.93 27 LYS B O 1
ATOM 2351 N N . LEU B 1 46 ? -50.793 -29.501 66.996 1.00 25.95 28 LEU B N 1
ATOM 2352 C CA . LEU B 1 46 ? -51.764 -30.466 66.471 1.00 26.92 28 LEU B CA 1
ATOM 2353 C C . LEU B 1 46 ? -53.108 -30.338 67.205 1.00 27.32 28 LEU B C 1
ATOM 2354 O O . LEU B 1 46 ? -54.156 -30.238 66.577 1.00 28.97 28 LEU B O 1
ATOM 2359 N N . ALA B 1 47 ? -53.052 -30.270 68.533 1.00 27.60 29 ALA B N 1
ATOM 2360 C CA . ALA B 1 47 ? -54.295 -30.096 69.304 1.00 30.40 29 ALA B CA 1
ATOM 2361 C C . ALA B 1 47 ? -54.988 -28.762 68.993 1.00 32.56 29 ALA B C 1
ATOM 2362 O O . ALA B 1 47 ? -56.225 -28.660 69.009 1.00 32.86 29 ALA B O 1
ATOM 2364 N N . SER B 1 48 ? -54.205 -27.723 68.716 1.00 32.27 30 SER B N 1
ATOM 2365 C CA . SER B 1 48 ? -54.787 -26.436 68.318 1.00 34.74 30 SER B CA 1
ATOM 2366 C C . SER B 1 48 ? -55.566 -26.516 67.006 1.00 33.77 30 SER B C 1
ATOM 2367 O O . SER B 1 48 ? -56.484 -25.722 66.795 1.00 36.36 30 SER B O 1
ATOM 2370 N N . GLN B 1 49 ? -55.215 -27.472 66.149 1.00 32.63 31 GLN B N 1
ATOM 2371 C CA . GLN B 1 49 ? -55.983 -27.773 64.935 1.00 35.46 31 GLN B CA 1
ATOM 2372 C C . GLN B 1 49 ? -57.231 -28.622 65.168 1.00 39.39 31 GLN B C 1
ATOM 2373 O O . GLN B 1 49 ? -57.958 -28.865 64.226 1.00 42.19 31 GLN B O 1
ATOM 2379 N N . GLY B 1 50 ? -57.478 -29.069 66.401 1.00 36.15 32 GLY B N 1
ATOM 2380 C CA . GLY B 1 50 ? -58.666 -29.877 66.687 1.00 38.24 32 GLY B CA 1
ATOM 2381 C C . GLY B 1 50 ? -58.370 -31.375 66.642 1.00 36.31 32 GLY B C 1
ATOM 2382 O O . GLY B 1 50 ? -59.288 -32.186 66.796 1.00 38.17 32 GLY B O 1
ATOM 2383 N N . ILE B 1 51 ? -57.106 -31.741 66.421 1.00 34.05 33 ILE B N 1
ATOM 2384 C CA . ILE B 1 51 ? -56.682 -33.137 66.349 1.00 33.08 33 ILE B CA 1
ATOM 2385 C C . ILE B 1 51 ? -56.644 -33.710 67.761 1.00 33.99 33 ILE B C 1
ATOM 2386 O O . ILE B 1 51 ? -56.210 -33.038 68.706 1.00 33.87 33 ILE B O 1
ATOM 2391 N N . THR B 1 52 ? -57.107 -34.946 67.883 1.00 34.91 34 THR B N 1
ATOM 2392 C CA . THR B 1 52 ? -56.967 -35.678 69.140 1.00 34.78 34 THR B CA 1
ATOM 2393 C C . THR B 1 52 ? -55.546 -36.218 69.240 1.00 31.58 34 THR B C 1
ATOM 2394 O O . THR B 1 52 ? -55.130 -37.014 68.404 1.00 30.33 34 THR B O 1
ATOM 2398 N N . VAL B 1 53 ? -54.803 -35.784 70.261 1.00 30.05 35 VAL B N 1
ATOM 2399 C CA . VAL B 1 53 ? -53.376 -36.037 70.363 1.00 30.41 35 VAL B CA 1
ATOM 2400 C C . VAL B 1 53 ? -53.055 -36.856 71.600 1.00 31.30 35 VAL B C 1
ATOM 2401 O O . VAL B 1 53 ? -53.478 -36.489 72.717 1.00 32.22 35 VAL B O 1
ATOM 2405 N N . VAL B 1 54 ? -52.278 -37.922 71.399 1.00 29.00 36 VAL B N 1
ATOM 2406 C CA . VAL B 1 54 ? -51.714 -38.686 72.492 1.00 29.99 36 VAL B CA 1
ATOM 2407 C C . VAL B 1 54 ? -50.295 -38.178 72.708 1.00 29.97 36 VAL B C 1
ATOM 2408 O O . VAL B 1 54 ? -49.384 -38.447 71.912 1.00 27.96 36 VAL B O 1
ATOM 2412 N N . LEU B 1 55 ? -50.125 -37.380 73.751 1.00 28.62 37 LEU B N 1
ATOM 2413 C CA . LEU B 1 55 ? -48.800 -37.043 74.267 1.00 27.59 37 LEU B CA 1
ATOM 2414 C C . LEU B 1 55 ? -48.240 -38.292 74.941 1.00 30.27 37 LEU B C 1
ATOM 2415 O O . LEU B 1 55 ? -48.953 -39.015 75.633 1.00 29.47 37 LEU B O 1
ATOM 2420 N N . THR B 1 56 ? -46.971 -38.578 74.690 1.00 27.59 38 THR B N 1
ATOM 2421 C CA . THR B 1 56 ? -46.342 -39.733 75.277 1.00 28.54 38 THR B CA 1
ATOM 2422 C C . THR B 1 56 ? -45.027 -39.364 75.914 1.00 28.05 38 THR B C 1
ATOM 2423 O O . THR B 1 56 ? -44.388 -38.346 75.580 1.00 27.26 38 THR B O 1
ATOM 2427 N N . ALA B 1 57 ? -44.618 -40.184 76.867 1.00 26.24 39 ALA B N 1
ATOM 2428 C CA . ALA B 1 57 ? -43.398 -39.963 77.574 1.00 26.26 39 ALA B CA 1
ATOM 2429 C C . ALA B 1 57 ? -42.921 -41.263 78.180 1.00 30.43 39 ALA B C 1
ATOM 2430 O O . ALA B 1 57 ? -43.740 -42.122 78.596 1.00 29.81 39 ALA B O 1
ATOM 2432 N N . ARG B 1 58 ? -41.618 -41.434 78.255 1.00 29.05 40 ARG B N 1
ATOM 2433 C CA . ARG B 1 58 ? -41.093 -42.633 78.906 1.00 30.23 40 ARG B CA 1
ATOM 2434 C C . ARG B 1 58 ? -41.286 -42.619 80.430 1.00 32.87 40 ARG B C 1
ATOM 2435 O O . ARG B 1 58 ? -41.484 -43.685 81.044 1.00 33.09 40 ARG B O 1
ATOM 2443 N N . ASP B 1 59 ? -41.286 -41.422 81.034 1.00 30.52 41 ASP B N 1
ATOM 2444 C CA . ASP B 1 59 ? -41.538 -41.224 82.434 1.00 33.76 41 ASP B CA 1
ATOM 2445 C C . ASP B 1 59 ? -42.976 -40.775 82.680 1.00 33.24 41 ASP B C 1
ATOM 2446 O O . ASP B 1 59 ? -43.390 -39.729 82.167 1.00 31.77 41 ASP B O 1
ATOM 2451 N N . GLU B 1 60 ? -43.730 -41.527 83.491 1.00 34.90 42 GLU B N 1
ATOM 2452 C CA . GLU B 1 60 ? -45.131 -41.182 83.701 1.00 33.97 42 GLU B CA 1
ATOM 2453 C C . GLU B 1 60 ? -45.326 -39.794 84.307 1.00 33.17 42 GLU B C 1
ATOM 2454 O O . GLU B 1 60 ? -46.177 -39.040 83.848 1.00 34.93 42 GLU B O 1
ATOM 2460 N N . LYS B 1 61 ? -44.558 -39.450 85.332 1.00 34.64 43 LYS B N 1
ATOM 2461 C CA . LYS B 1 61 ? -44.738 -38.155 85.994 1.00 36.53 43 LYS B CA 1
ATOM 2462 C C . LYS B 1 61 ? -44.476 -37.005 85.002 1.00 34.21 43 LYS B C 1
ATOM 2463 O O . LYS B 1 61 ? -45.235 -36.031 84.950 1.00 35.86 43 LYS B O 1
ATOM 2469 N N . ARG B 1 62 ? -43.380 -37.093 84.250 1.00 34.52 44 ARG B N 1
ATOM 2470 C CA . ARG B 1 62 ? -43.093 -36.040 83.286 1.00 33.20 44 ARG B CA 1
ATOM 2471 C C . ARG B 1 62 ? -44.208 -35.916 82.255 1.00 31.44 44 ARG B C 1
ATOM 2472 O O . ARG B 1 62 ? -44.597 -34.795 81.891 1.00 31.99 44 ARG B O 1
ATOM 2480 N N . GLY B 1 63 ? -44.753 -37.049 81.811 1.00 30.31 45 GLY B N 1
ATOM 2481 C CA . GLY B 1 63 ? -45.828 -37.044 80.841 1.00 28.27 45 GLY B CA 1
ATOM 2482 C C . GLY B 1 63 ? -47.114 -36.471 81.394 1.00 30.89 45 GLY B C 1
ATOM 2483 O O . GLY B 1 63 ? -47.770 -35.666 80.729 1.00 30.61 45 GLY B O 1
ATOM 2484 N N . LEU B 1 64 ? -47.494 -36.891 82.602 1.00 32.22 46 LEU B N 1
ATOM 2485 C CA . LEU B 1 64 ? -48.720 -36.364 83.231 1.00 32.38 46 LEU B CA 1
ATOM 2486 C C . LEU B 1 64 ? -48.640 -34.863 83.500 1.00 33.94 46 LEU B C 1
ATOM 2487 O O . LEU B 1 64 ? -49.639 -34.138 83.309 1.00 34.78 46 LEU B O 1
ATOM 2492 N N . ASP B 1 65 ? -47.469 -34.395 83.935 1.00 34.12 47 ASP B N 1
ATOM 2493 C CA . ASP B 1 65 ? -47.249 -32.965 84.155 1.00 35.29 47 ASP B CA 1
ATOM 2494 C C . ASP B 1 65 ? -47.385 -32.175 82.855 1.00 34.53 47 ASP B C 1
ATOM 2495 O O . ASP B 1 65 ? -47.962 -31.099 82.847 1.00 35.18 47 ASP B O 1
ATOM 2500 N N . ALA B 1 66 ? -46.832 -32.717 81.783 1.00 32.34 48 ALA B N 1
ATOM 2501 C CA . ALA B 1 66 ? -46.929 -32.085 80.466 1.00 31.76 48 ALA B CA 1
ATOM 2502 C C . ALA B 1 66 ? -48.354 -32.070 79.969 1.00 32.27 48 ALA B C 1
ATOM 2503 O O . ALA B 1 66 ? -48.808 -31.067 79.415 1.00 32.39 48 ALA B O 1
ATOM 2505 N N . LEU B 1 67 ? -49.088 -33.174 80.178 1.00 32.60 49 LEU B N 1
ATOM 2506 C CA . LEU B 1 67 ? -50.512 -33.201 79.829 1.00 34.60 49 LEU B CA 1
ATOM 2507 C C . LEU B 1 67 ? -51.287 -32.092 80.521 1.00 34.95 49 LEU B C 1
ATOM 2508 O O . LEU B 1 67 ? -52.111 -31.428 79.887 1.00 35.60 49 LEU B O 1
ATOM 2513 N N A GLU B 1 68 ? -51.047 -31.901 81.823 0.50 36.66 50 GLU B N 1
ATOM 2514 N N B GLU B 1 68 ? -51.036 -31.884 81.809 0.50 37.33 50 GLU B N 1
ATOM 2515 C CA A GLU B 1 68 ? -51.701 -30.837 82.571 0.50 39.15 50 GLU B CA 1
ATOM 2516 C CA B GLU B 1 68 ? -51.726 -30.846 82.555 0.50 40.33 50 GLU B CA 1
ATOM 2517 C C A GLU B 1 68 ? -51.430 -29.460 81.972 0.50 38.65 50 GLU B C 1
ATOM 2518 C C B GLU B 1 68 ? -51.426 -29.441 81.989 0.50 39.31 50 GLU B C 1
ATOM 2519 O O A GLU B 1 68 ? -52.332 -28.671 81.891 0.50 40.25 50 GLU B O 1
ATOM 2520 O O B GLU B 1 68 ? -52.317 -28.612 81.897 0.50 40.91 50 GLU B O 1
ATOM 2531 N N . LYS B 1 69 ? -50.190 -29.194 81.559 1.00 37.26 51 LYS B N 1
ATOM 2532 C CA . LYS B 1 69 ? -49.852 -27.911 80.877 1.00 38.65 51 LYS B CA 1
ATOM 2533 C C . LYS B 1 69 ? -50.654 -27.729 79.584 1.00 37.56 51 LYS B C 1
ATOM 2534 O O . LYS B 1 69 ? -51.170 -26.648 79.326 1.00 39.06 51 LYS B O 1
ATOM 2537 N N . LEU B 1 70 ? -50.801 -28.796 78.802 1.00 35.81 52 LEU B N 1
ATOM 2538 C CA . LEU B 1 70 ? -51.601 -28.708 77.578 1.00 38.62 52 LEU B CA 1
ATOM 2539 C C . LEU B 1 70 ? -53.063 -28.470 77.895 1.00 41.07 52 LEU B C 1
ATOM 2540 O O . LEU B 1 70 ? -53.742 -27.663 77.219 1.00 44.33 52 LEU B O 1
ATOM 2545 N N . LYS B 1 71 ? -53.573 -29.146 78.928 1.00 40.42 53 LYS B N 1
ATOM 2546 C CA . LYS B 1 71 ? -54.971 -28.958 79.298 1.00 44.37 53 LYS B CA 1
ATOM 2547 C C . LYS B 1 71 ? -55.269 -27.512 79.683 1.00 47.24 53 LYS B C 1
ATOM 2548 O O . LYS B 1 71 ? -56.333 -26.994 79.366 1.00 50.00 53 LYS B O 1
ATOM 2554 N N . GLU B 1 72 ? -54.308 -26.843 80.314 1.00 47.05 54 GLU B N 1
ATOM 2555 C CA . GLU B 1 72 ? -54.501 -25.461 80.745 1.00 48.41 54 GLU B CA 1
ATOM 2556 C C . GLU B 1 72 ? -54.648 -24.442 79.620 1.00 49.34 54 GLU B C 1
ATOM 2557 O O . GLU B 1 72 ? -55.148 -23.339 79.875 1.00 50.88 54 GLU B O 1
ATOM 2563 N N . LEU B 1 73 ? -54.241 -24.804 78.403 1.00 48.81 55 LEU B N 1
ATOM 2564 C CA . LEU B 1 73 ? -54.298 -23.900 77.255 1.00 49.97 55 LEU B CA 1
ATOM 2565 C C . LEU B 1 73 ? -55.647 -23.847 76.530 1.00 49.45 55 LEU B C 1
ATOM 2566 O O . LEU B 1 73 ? -55.797 -23.098 75.563 1.00 59.64 55 LEU B O 1
ATOM 2571 N N . GLY B 1 74 ? -56.607 -24.670 76.947 1.00 48.01 56 GLY B N 1
ATOM 2572 C CA . GLY B 1 74 ? -57.970 -24.626 76.414 1.00 50.41 56 GLY B CA 1
ATOM 2573 C C . GLY B 1 74 ? -58.053 -24.833 74.911 1.00 48.63 56 GLY B C 1
ATOM 2574 O O . GLY B 1 74 ? -58.830 -24.155 74.227 1.00 53.65 56 GLY B O 1
ATOM 2575 N N . LEU B 1 75 ? -57.263 -25.773 74.416 1.00 46.21 57 LEU B N 1
ATOM 2576 C CA . LEU B 1 75 ? -57.166 -26.017 72.976 1.00 44.96 57 LEU B CA 1
ATOM 2577 C C . LEU B 1 75 ? -58.377 -26.804 72.464 1.00 48.97 57 LEU B C 1
ATOM 2578 O O . LEU B 1 75 ? -59.064 -27.467 73.251 1.00 46.39 57 LEU B O 1
ATOM 2583 N N . SER B 1 76 ? -58.651 -26.726 71.164 1.00 48.66 58 SER B N 1
ATOM 2584 C CA . SER B 1 76 ? -59.875 -27.340 70.643 1.00 48.87 58 SER B CA 1
ATOM 2585 C C . SER B 1 76 ? -59.779 -28.869 70.627 1.00 45.30 58 SER B C 1
ATOM 2586 O O . SER B 1 76 ? -60.776 -29.546 70.884 1.00 49.17 58 SER B O 1
ATOM 2589 N N . GLY B 1 77 ? -58.594 -29.402 70.353 1.00 42.01 59 GLY B N 1
ATOM 2590 C CA . GLY B 1 77 ? -58.399 -30.851 70.255 1.00 39.58 59 GLY B CA 1
ATOM 2591 C C . GLY B 1 77 ? -58.210 -31.512 71.604 1.00 40.10 59 GLY B C 1
ATOM 2592 O O . GLY B 1 77 ? -57.527 -30.974 72.486 1.00 40.68 59 GLY B O 1
ATOM 2593 N N . LYS B 1 78 ? -58.823 -32.681 71.759 1.00 41.17 60 LYS B N 1
ATOM 2594 C CA . LYS B 1 78 ? -58.633 -33.514 72.943 1.00 41.92 60 LYS B CA 1
ATOM 2595 C C . LYS B 1 78 ? -57.185 -33.966 73.065 1.00 39.31 60 LYS B C 1
ATOM 2596 O O . LYS B 1 78 ? -56.542 -34.345 72.080 1.00 35.93 60 LYS B O 1
ATOM 2602 N N . VAL B 1 79 ? -56.670 -33.917 74.285 1.00 38.49 61 VAL B N 1
ATOM 2603 C CA . VAL B 1 79 ? -55.328 -34.374 74.570 1.00 34.84 61 VAL B CA 1
ATOM 2604 C C . VAL B 1 79 ? -55.394 -35.496 75.604 1.00 37.04 61 VAL B C 1
ATOM 2605 O O . VAL B 1 79 ? -56.121 -35.382 76.605 1.00 38.14 61 VAL B O 1
ATOM 2609 N N . LEU B 1 80 ? -54.651 -36.566 75.336 1.00 35.43 62 LEU B N 1
ATOM 2610 C CA . LEU B 1 80 ? -54.562 -37.734 76.200 1.00 38.64 62 LEU B CA 1
ATOM 2611 C C . LEU B 1 80 ? -53.089 -37.991 76.469 1.00 35.33 62 LEU B C 1
ATOM 2612 O O . LEU B 1 80 ? -52.216 -37.498 75.735 1.00 34.46 62 LEU B O 1
ATOM 2617 N N . PHE B 1 81 ? -52.820 -38.750 77.535 1.00 33.35 63 PHE B N 1
ATOM 2618 C CA . PHE B 1 81 ? -51.467 -39.227 77.822 1.00 31.80 63 PHE B CA 1
ATOM 2619 C C . PHE B 1 81 ? -51.398 -40.749 77.746 1.00 32.72 63 PHE B C 1
ATOM 2620 O O . PHE B 1 81 ? -52.314 -41.444 78.212 1.00 33.95 63 PHE B O 1
ATOM 2628 N N . HIS B 1 82 ? -50.296 -41.264 77.208 1.00 32.60 64 HIS B N 1
ATOM 2629 C CA . HIS B 1 82 ? -49.937 -42.668 77.403 1.00 34.87 64 HIS B CA 1
ATOM 2630 C C . HIS B 1 82 ? -48.434 -42.790 77.514 1.00 33.68 64 HIS B C 1
ATOM 2631 O O . HIS B 1 82 ? -47.685 -42.162 76.767 1.00 30.35 64 HIS B O 1
ATOM 2638 N N . GLN B 1 83 ? -47.991 -43.634 78.438 1.00 34.56 65 GLN B N 1
ATOM 2639 C CA . GLN B 1 83 ? -46.569 -43.891 78.578 1.00 34.32 65 GLN B CA 1
ATOM 2640 C C . GLN B 1 83 ? -46.002 -44.558 77.333 1.00 33.17 65 GLN B C 1
ATOM 2641 O O . GLN B 1 83 ? -46.680 -45.354 76.668 1.00 31.21 65 GLN B O 1
ATOM 2647 N N . LEU B 1 84 ? -44.764 -44.209 76.996 1.00 29.10 66 LEU B N 1
ATOM 2648 C CA . LEU B 1 84 ? -44.077 -44.853 75.885 1.00 30.11 66 LEU B CA 1
ATOM 2649 C C . LEU B 1 84 ? -42.589 -44.670 76.005 1.00 30.78 66 LEU B C 1
ATOM 2650 O O . LEU B 1 84 ? -42.111 -43.527 75.944 1.00 28.84 66 LEU B O 1
ATOM 2655 N N . ASP B 1 85 ? -41.879 -45.784 76.125 1.00 30.45 67 ASP B N 1
ATOM 2656 C CA . ASP B 1 85 ? -40.433 -45.844 75.963 1.00 31.05 67 ASP B CA 1
ATOM 2657 C C . ASP B 1 85 ? -40.188 -46.625 74.691 1.00 30.90 67 ASP B C 1
ATOM 2658 O O . ASP B 1 85 ? -40.491 -47.809 74.606 1.00 30.39 67 ASP B O 1
ATOM 2663 N N . VAL B 1 86 ? -39.617 -45.953 73.690 1.00 27.70 68 VAL B N 1
ATOM 2664 C CA . VAL B 1 86 ? -39.486 -46.533 72.352 1.00 27.47 68 VAL B CA 1
ATOM 2665 C C . VAL B 1 86 ? -38.497 -47.703 72.302 1.00 27.96 68 VAL B C 1
ATOM 2666 O O . VAL B 1 86 ? -38.481 -48.455 71.325 1.00 28.98 68 VAL B O 1
ATOM 2670 N N . THR B 1 87 ? -37.678 -47.866 73.334 1.00 28.65 69 THR B N 1
ATOM 2671 C CA . THR B 1 87 ? -36.741 -48.968 73.423 1.00 30.08 69 THR B CA 1
ATOM 2672 C C . THR B 1 87 ? -37.321 -50.263 74.048 1.00 32.08 69 THR B C 1
ATOM 2673 O O . THR B 1 87 ? -36.625 -51.287 74.081 1.00 36.69 69 THR B O 1
ATOM 2677 N N . ASP B 1 88 ? -38.564 -50.208 74.517 1.00 33.29 70 ASP B N 1
ATOM 2678 C CA . ASP B 1 88 ? -39.172 -51.247 75.365 1.00 35.87 70 ASP B CA 1
ATOM 2679 C C . ASP B 1 88 ? -40.362 -51.860 74.614 1.00 35.82 70 ASP B C 1
ATOM 2680 O O . ASP B 1 88 ? -41.385 -51.199 74.422 1.00 34.70 70 ASP B O 1
ATOM 2685 N N . SER B 1 89 ? -40.217 -53.109 74.189 1.00 37.88 71 SER B N 1
ATOM 2686 C CA . SER B 1 89 ? -41.268 -53.819 73.436 1.00 41.28 71 SER B CA 1
ATOM 2687 C C . SER B 1 89 ? -42.638 -53.855 74.136 1.00 40.68 71 SER B C 1
ATOM 2688 O O . SER B 1 89 ? -43.682 -53.673 73.494 1.00 39.90 71 SER B O 1
ATOM 2691 N N . SER B 1 90 ? -42.627 -54.110 75.443 1.00 40.91 72 SER B N 1
ATOM 2692 C CA . SER B 1 90 ? -43.851 -54.126 76.241 1.00 42.53 72 SER B CA 1
ATOM 2693 C C . SER B 1 90 ? -44.543 -52.768 76.247 1.00 38.81 72 SER B C 1
ATOM 2694 O O . SER B 1 90 ? -45.766 -52.681 76.086 1.00 39.70 72 SER B O 1
ATOM 2697 N N . SER B 1 91 ? -43.747 -51.721 76.436 1.00 37.82 73 SER B N 1
ATOM 2698 C CA . SER B 1 91 ? -44.243 -50.347 76.403 1.00 33.91 73 SER B CA 1
ATOM 2699 C C . SER B 1 91 ? -44.882 -50.002 75.051 1.00 34.15 73 SER B C 1
ATOM 2700 O O . SER B 1 91 ? -45.988 -49.461 74.986 1.00 33.84 73 SER B O 1
ATOM 2703 N N . VAL B 1 92 ? -44.171 -50.319 73.979 1.00 32.08 74 VAL B N 1
ATOM 2704 C CA . VAL B 1 92 ? -44.659 -50.066 72.624 1.00 33.21 74 VAL B CA 1
ATOM 2705 C C . VAL B 1 92 ? -45.970 -50.832 72.379 1.00 33.47 74 VAL B C 1
ATOM 2706 O O . VAL B 1 92 ? -46.959 -50.264 71.870 1.00 32.51 74 VAL B O 1
ATOM 2710 N N . ALA B 1 93 ? -45.988 -52.110 72.750 1.00 36.68 75 ALA B N 1
ATOM 2711 C CA . ALA B 1 93 ? -47.207 -52.932 72.570 1.00 39.64 75 ALA B CA 1
ATOM 2712 C C . ALA B 1 93 ? -48.401 -52.337 73.314 1.00 38.81 75 ALA B C 1
ATOM 2713 O O . ALA B 1 93 ? -49.526 -52.296 72.772 1.00 39.72 75 ALA B O 1
ATOM 2715 N N . SER B 1 94 ? -48.160 -51.871 74.541 1.00 38.18 76 SER B N 1
ATOM 2716 C CA . SER B 1 94 ? -49.236 -51.291 75.352 1.00 40.15 76 SER B CA 1
ATOM 2717 C C . SER B 1 94 ? -49.812 -50.039 74.702 1.00 38.96 76 SER B C 1
ATOM 2718 O O . SER B 1 94 ? -51.042 -49.852 74.699 1.00 38.63 76 SER B O 1
ATOM 2721 N N . LEU B 1 95 ? -48.934 -49.201 74.140 1.00 35.08 77 LEU B N 1
ATOM 2722 C CA . LEU B 1 95 ? -49.371 -48.005 73.420 1.00 34.66 77 LEU B CA 1
ATOM 2723 C C . LEU B 1 95 ? -50.210 -48.373 72.219 1.00 34.90 77 LEU B C 1
ATOM 2724 O O . LEU B 1 95 ? -51.277 -47.803 71.996 1.00 34.44 77 LEU B O 1
ATOM 2729 N N . ALA B 1 96 ? -49.743 -49.336 71.447 1.00 34.41 78 ALA B N 1
ATOM 2730 C CA . ALA B 1 96 ? -50.495 -49.755 70.265 1.00 34.96 78 ALA B CA 1
ATOM 2731 C C . ALA B 1 96 ? -51.875 -50.263 70.633 1.00 38.02 78 ALA B C 1
ATOM 2732 O O . ALA B 1 96 ? -52.872 -49.911 69.973 1.00 39.76 78 ALA B O 1
ATOM 2734 N N . GLU B 1 97 ? -51.955 -51.086 71.682 1.00 39.02 79 GLU B N 1
ATOM 2735 C CA . GLU B 1 97 ? -53.244 -51.613 72.120 1.00 42.33 79 GLU B CA 1
ATOM 2736 C C . GLU B 1 97 ? -54.164 -50.487 72.622 1.00 40.70 79 GLU B C 1
ATOM 2737 O O . GLU B 1 97 ? -55.372 -50.531 72.379 1.00 41.99 79 GLU B O 1
ATOM 2743 N N . PHE B 1 98 ? -53.600 -49.494 73.303 1.00 39.36 80 PHE B N 1
ATOM 2744 C CA . PHE B 1 98 ? -54.360 -48.304 73.755 1.00 41.10 80 PHE B CA 1
ATOM 2745 C C . PHE B 1 98 ? -54.959 -47.541 72.581 1.00 40.89 80 PHE B C 1
ATOM 2746 O O . PHE B 1 98 ? -56.144 -47.204 72.572 1.00 42.16 80 PHE B O 1
ATOM 2754 N N . VAL B 1 99 ? -54.142 -47.283 71.571 1.00 40.07 81 VAL B N 1
ATOM 2755 C CA . VAL B 1 99 ? -54.635 -46.611 70.367 1.00 38.33 81 VAL B CA 1
ATOM 2756 C C . VAL B 1 99 ? -55.739 -47.429 69.696 1.00 39.78 81 VAL B C 1
ATOM 2757 O O . VAL B 1 99 ? -56.760 -46.879 69.271 1.00 41.18 81 VAL B O 1
ATOM 2761 N N . LYS B 1 100 ? -55.547 -48.748 69.613 1.00 40.86 82 LYS B N 1
ATOM 2762 C CA . LYS B 1 100 ? -56.526 -49.624 68.991 1.00 43.92 82 LYS B CA 1
ATOM 2763 C C . LYS B 1 100 ? -57.861 -49.561 69.742 1.00 44.92 82 LYS B C 1
ATOM 2764 O O . LYS B 1 100 ? -58.931 -49.438 69.126 1.00 44.82 82 LYS B O 1
ATOM 2770 N N . LYS B 1 101 ? -57.779 -49.639 71.063 1.00 45.87 83 LYS B N 1
ATOM 2771 C CA . LYS B 1 101 ? -58.977 -49.620 71.900 1.00 49.00 83 LYS B CA 1
ATOM 2772 C C . LYS B 1 101 ? -59.681 -48.268 71.916 1.00 47.70 83 LYS B C 1
ATOM 2773 O O . LYS B 1 101 ? -60.913 -48.223 71.846 1.00 51.14 83 LYS B O 1
ATOM 2776 N N . GLN B 1 102 ? -58.913 -47.190 72.043 1.00 46.92 84 GLN B N 1
ATOM 2777 C CA . GLN B 1 102 ? -59.477 -45.843 72.154 1.00 46.84 84 GLN B CA 1
ATOM 2778 C C . GLN B 1 102 ? -60.007 -45.298 70.834 1.00 46.11 84 GLN B C 1
ATOM 2779 O O . GLN B 1 102 ? -61.080 -44.694 70.802 1.00 47.10 84 GLN B O 1
ATOM 2785 N N . PHE B 1 103 ? -59.254 -45.507 69.756 1.00 43.79 85 PHE B N 1
ATOM 2786 C CA . PHE B 1 103 ? -59.553 -44.879 68.462 1.00 44.31 85 PHE B CA 1
ATOM 2787 C C . PHE B 1 103 ? -59.916 -45.840 67.337 1.00 44.62 85 PHE B C 1
ATOM 2788 O O . PHE B 1 103 ? -60.643 -45.461 66.429 1.00 45.67 85 PHE B O 1
ATOM 2796 N N . GLY B 1 104 ? -59.380 -47.063 67.356 1.00 43.25 86 GLY B N 1
ATOM 2797 C CA . GLY B 1 104 ? -59.560 -48.019 66.254 1.00 44.25 86 GLY B CA 1
ATOM 2798 C C . GLY B 1 104 ? -58.687 -47.805 65.024 1.00 41.04 86 GLY B C 1
ATOM 2799 O O . GLY B 1 104 ? -58.723 -48.621 64.096 1.00 41.30 86 GLY B O 1
ATOM 2800 N N A ARG B 1 105 ? -57.903 -46.729 65.014 0.50 39.25 87 ARG B N 1
ATOM 2801 N N B ARG B 1 105 ? -57.928 -46.710 65.017 0.50 40.05 87 ARG B N 1
ATOM 2802 C CA A ARG B 1 105 ? -56.984 -46.418 63.915 0.50 36.86 87 ARG B CA 1
ATOM 2803 C CA B ARG B 1 105 ? -57.037 -46.358 63.916 0.50 38.32 87 ARG B CA 1
ATOM 2804 C C A ARG B 1 105 ? -56.078 -45.311 64.416 0.50 35.34 87 ARG B C 1
ATOM 2805 C C B ARG B 1 105 ? -56.074 -45.305 64.430 0.50 36.08 87 ARG B C 1
ATOM 2806 O O A ARG B 1 105 ? -56.252 -44.816 65.536 0.50 36.34 87 ARG B O 1
ATOM 2807 O O B ARG B 1 105 ? -56.177 -44.871 65.581 0.50 36.64 87 ARG B O 1
ATOM 2822 N N . LEU B 1 106 ? -55.122 -44.915 63.583 1.00 33.27 88 LEU B N 1
ATOM 2823 C CA . LEU B 1 106 ? -54.266 -43.751 63.855 1.00 30.48 88 LEU B CA 1
ATOM 2824 C C . LEU B 1 106 ? -54.101 -43.008 62.538 1.00 30.34 88 LEU B C 1
ATOM 2825 O O . LEU B 1 106 ? -53.993 -43.650 61.493 1.00 32.44 88 LEU B O 1
ATOM 2830 N N . ASP B 1 107 ? -54.073 -41.675 62.591 1.00 29.40 89 ASP B N 1
ATOM 2831 C CA . ASP B 1 107 ? -53.875 -40.884 61.368 1.00 29.44 89 ASP B CA 1
ATOM 2832 C C . ASP B 1 107 ? -52.456 -40.347 61.248 1.00 29.19 89 ASP B C 1
ATOM 2833 O O . ASP B 1 107 ? -51.920 -40.282 60.135 1.00 28.21 89 ASP B O 1
ATOM 2838 N N . ILE B 1 108 ? -51.872 -39.981 62.369 1.00 26.72 90 ILE B N 1
ATOM 2839 C CA . ILE B 1 108 ? -50.566 -39.313 62.391 1.00 26.10 90 ILE B CA 1
ATOM 2840 C C . ILE B 1 108 ? -49.657 -39.948 63.434 1.00 26.30 90 ILE B C 1
ATOM 2841 O O . ILE B 1 108 ? -50.054 -40.095 64.604 1.00 24.66 90 ILE B O 1
ATOM 2846 N N . LEU B 1 109 ? -48.431 -40.277 63.022 1.00 23.97 91 LEU B N 1
ATOM 2847 C CA . LEU B 1 109 ? -47.357 -40.642 63.935 1.00 23.83 91 LEU B CA 1
ATOM 2848 C C . LEU B 1 109 ? -46.187 -39.699 63.729 1.00 24.10 91 LEU B C 1
ATOM 2849 O O . LEU B 1 109 ? -45.681 -39.612 62.602 1.00 23.61 91 LEU B O 1
ATOM 2854 N N . VAL B 1 110 ? -45.751 -39.032 64.787 1.00 23.35 92 VAL B N 1
ATOM 2855 C CA . VAL B 1 110 ? -44.514 -38.244 64.754 1.00 21.29 92 VAL B CA 1
ATOM 2856 C C . VAL B 1 110 ? -43.460 -38.946 65.605 1.00 21.97 92 VAL B C 1
ATOM 2857 O O . VAL B 1 110 ? -43.625 -39.029 66.826 1.00 22.47 92 VAL B O 1
ATOM 2861 N N . ASN B 1 111 ? -42.409 -39.448 64.955 1.00 21.07 93 ASN B N 1
ATOM 2862 C CA . ASN B 1 111 ? -41.277 -40.102 65.626 1.00 22.62 93 ASN B CA 1
ATOM 2863 C C . ASN B 1 111 ? -40.262 -39.032 66.018 1.00 23.62 93 ASN B C 1
ATOM 2864 O O . ASN B 1 111 ? -39.342 -38.733 65.263 1.00 23.75 93 ASN B O 1
ATOM 2869 N N . ASN B 1 112 ? -40.486 -38.450 67.189 1.00 21.96 94 ASN B N 1
ATOM 2870 C CA . ASN B 1 112 ? -39.719 -37.331 67.700 1.00 20.79 94 ASN B CA 1
ATOM 2871 C C . ASN B 1 112 ? -38.704 -37.703 68.752 1.00 23.09 94 ASN B C 1
ATOM 2872 O O . ASN B 1 112 ? -37.673 -37.046 68.858 1.00 22.78 94 ASN B O 1
ATOM 2877 N N . ALA B 1 113 ? -38.997 -38.728 69.558 1.00 22.17 95 ALA B N 1
ATOM 2878 C CA . ALA B 1 113 ? -38.078 -39.149 70.620 1.00 23.70 95 ALA B CA 1
ATOM 2879 C C . ALA B 1 113 ? -36.657 -39.252 70.099 1.00 22.63 95 ALA B C 1
ATOM 2880 O O . ALA B 1 113 ? -36.392 -39.873 69.073 1.00 23.52 95 ALA B O 1
ATOM 2882 N N . GLY B 1 114 ? -35.716 -38.625 70.796 1.00 23.62 96 GLY B N 1
ATOM 2883 C CA . GLY B 1 114 ? -34.317 -38.704 70.379 1.00 24.77 96 GLY B CA 1
ATOM 2884 C C . GLY B 1 114 ? -33.371 -38.157 71.407 1.00 25.74 96 GLY B C 1
ATOM 2885 O O . GLY B 1 114 ? -33.778 -37.384 72.280 1.00 26.78 96 GLY B O 1
ATOM 2886 N N . VAL B 1 115 ? -32.135 -38.626 71.338 1.00 25.28 97 VAL B N 1
ATOM 2887 C CA . VAL B 1 115 ? -31.049 -38.197 72.219 1.00 25.68 97 VAL B CA 1
ATOM 2888 C C . VAL B 1 115 ? -29.799 -37.987 71.389 1.00 23.73 97 VAL B C 1
ATOM 2889 O O . VAL B 1 115 ? -29.705 -38.470 70.251 1.00 27.03 97 VAL B O 1
ATOM 2893 N N . ASN B 1 116 ? -28.832 -37.287 71.940 1.00 27.29 98 ASN B N 1
ATOM 2894 C CA . ASN B 1 116 ? -27.625 -36.941 71.169 1.00 28.92 98 ASN B CA 1
ATOM 2895 C C . ASN B 1 116 ? -26.446 -37.882 71.349 1.00 30.37 98 ASN B C 1
ATOM 2896 O O . ASN B 1 116 ? -25.435 -37.729 70.669 1.00 30.61 98 ASN B O 1
ATOM 2901 N N . GLY B 1 117 ? -26.545 -38.841 72.283 1.00 30.01 99 GLY B N 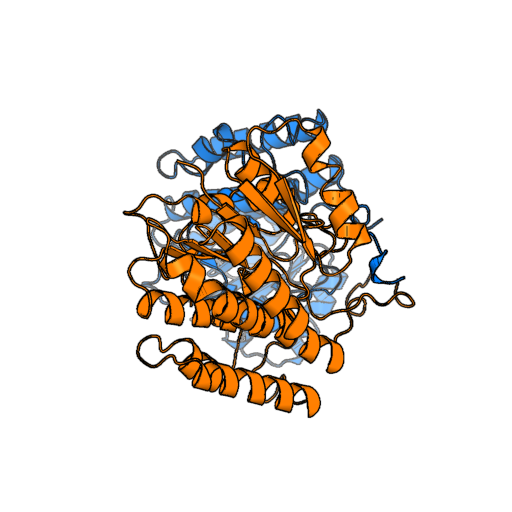1
ATOM 2902 C CA . GLY B 1 117 ? -25.448 -39.770 72.497 1.00 32.21 99 GLY B CA 1
ATOM 2903 C C . GLY B 1 117 ? -24.193 -39.210 73.159 1.00 34.44 99 GLY B C 1
ATOM 2904 O O . GLY B 1 117 ? -23.138 -39.831 73.113 1.00 36.39 99 GLY B O 1
ATOM 2905 N N . VAL B 1 118 ? -24.284 -38.029 73.772 1.00 34.50 100 VAL B N 1
ATOM 2906 C CA . VAL B 1 118 ? -23.146 -37.468 74.478 1.00 38.33 100 VAL B CA 1
ATOM 2907 C C . VAL B 1 118 ? -23.553 -37.097 75.889 1.00 40.14 100 VAL B C 1
ATOM 2908 O O . VAL B 1 118 ? -24.739 -36.993 76.201 1.00 44.31 100 VAL B O 1
ATOM 2912 N N . ILE B 1 119 ? -22.555 -36.914 76.737 1.00 43.21 101 ILE B N 1
ATOM 2913 C CA . ILE B 1 119 ? -22.815 -36.433 78.073 1.00 46.87 101 ILE B CA 1
ATOM 2914 C C . ILE B 1 119 ? -21.855 -35.286 78.365 1.00 46.94 101 ILE B C 1
ATOM 2915 O O . ILE B 1 119 ? -20.699 -35.287 77.916 1.00 47.39 101 ILE B O 1
ATOM 2920 N N . THR B 1 120 ? -22.364 -34.289 79.083 1.00 47.76 102 THR B N 1
ATOM 2921 C CA . THR B 1 120 ? -21.579 -33.122 79.474 1.00 51.94 102 THR B CA 1
ATOM 2922 C C . THR B 1 120 ? -20.722 -33.494 80.680 1.00 55.23 102 THR B C 1
ATOM 2923 O O . THR B 1 120 ? -21.222 -34.095 81.619 1.00 56.52 102 THR B O 1
ATOM 2927 N N . ASP B 1 121 ? -19.456 -33.117 80.650 1.00 58.88 103 ASP B N 1
ATOM 2928 C CA . ASP B 1 121 ? -18.526 -33.432 81.727 1.00 63.17 103 ASP B CA 1
ATOM 2929 C C . ASP B 1 121 ? -18.638 -32.372 82.824 1.00 68.42 103 ASP B C 1
ATOM 2930 O O . ASP B 1 121 ? -18.192 -31.232 82.654 1.00 68.05 103 ASP B O 1
ATOM 2935 N N . VAL B 1 122 ? -19.235 -32.781 83.949 1.00 75.94 104 VAL B N 1
ATOM 2936 C CA . VAL B 1 122 ? -19.484 -31.893 85.097 1.00 80.54 104 VAL B CA 1
ATOM 2937 C C . VAL B 1 122 ? -18.189 -31.466 85.822 1.00 84.21 104 VAL B C 1
ATOM 2938 O O . VAL B 1 122 ? -18.111 -30.324 86.264 1.00 90.65 104 VAL B O 1
ATOM 2942 N N . GLU B 1 123 ? -17.178 -32.337 85.912 1.00 84.40 105 GLU B N 1
ATOM 2943 C CA . GLU B 1 123 ? -15.856 -31.943 86.439 1.00 86.50 105 GLU B CA 1
ATOM 2944 C C . GLU B 1 123 ? -15.128 -30.924 85.536 1.00 85.48 105 GLU B C 1
ATOM 2945 O O . GLU B 1 123 ? -14.399 -30.042 86.028 1.00 89.24 105 GLU B O 1
ATOM 2947 N N . ALA B 1 124 ? -15.329 -31.049 84.221 1.00 82.12 106 ALA B N 1
ATOM 2948 C CA . ALA B 1 124 ? -14.781 -30.082 83.248 1.00 79.44 106 ALA B CA 1
ATOM 2949 C C . ALA B 1 124 ? -15.535 -28.762 83.342 1.00 77.65 106 ALA B C 1
ATOM 2950 O O . ALA B 1 124 ? -14.941 -27.686 83.202 1.00 83.96 106 ALA B O 1
ATOM 2952 N N . VAL B 1 125 ? -16.845 -28.863 83.561 1.00 74.62 107 VAL B N 1
ATOM 2953 C CA . VAL B 1 125 ? -17.712 -27.720 83.873 1.00 73.40 107 VAL B CA 1
ATOM 2954 C C . VAL B 1 125 ? -17.355 -27.188 85.273 1.00 77.41 107 VAL B C 1
ATOM 2955 O O . VAL B 1 125 ? -16.815 -26.089 85.418 1.00 76.91 107 VAL B O 1
ATOM 2959 N N . ASP B 1 136 ? -9.731 -17.264 75.886 1.00 98.15 118 ASP B N 1
ATOM 2960 C CA . ASP B 1 136 ? -8.923 -18.402 76.325 1.00 100.76 118 ASP B CA 1
ATOM 2961 C C . ASP B 1 136 ? -9.738 -19.638 76.732 1.00 99.56 118 ASP B C 1
ATOM 2962 O O . ASP B 1 136 ? -9.197 -20.747 76.741 1.00 102.82 118 ASP B O 1
ATOM 2967 N N . VAL B 1 137 ? -11.026 -19.460 77.056 1.00 95.83 119 VAL B N 1
ATOM 2968 C CA . VAL B 1 137 ? -11.869 -20.553 77.551 1.00 93.43 119 VAL B CA 1
ATOM 2969 C C . VAL B 1 137 ? -12.015 -21.655 76.499 1.00 95.49 119 VAL B C 1
ATOM 2970 O O . VAL B 1 137 ? -12.560 -21.419 75.428 1.00 103.22 119 VAL B O 1
ATOM 2972 N N . ASP B 1 138 ? -11.543 -22.856 76.826 1.00 93.83 120 ASP B N 1
ATOM 2973 C CA . ASP B 1 138 ? -11.504 -23.989 75.899 1.00 88.33 120 ASP B CA 1
ATOM 2974 C C . ASP B 1 138 ? -12.583 -25.008 76.282 1.00 82.00 120 ASP B C 1
ATOM 2975 O O . ASP B 1 138 ? -12.559 -25.529 77.383 1.00 79.70 120 ASP B O 1
ATOM 2980 N N . PHE B 1 139 ? -13.526 -25.272 75.379 1.00 75.10 121 PHE B N 1
ATOM 2981 C CA . PHE B 1 139 ? -14.634 -26.213 75.644 1.00 73.63 121 PHE B CA 1
ATOM 2982 C C . PHE B 1 139 ? -14.463 -27.572 74.942 1.00 72.63 121 PHE B C 1
ATOM 2983 O O . PHE B 1 139 ? -15.412 -28.345 74.871 1.00 67.15 121 PHE B O 1
ATOM 2991 N N . SER B 1 140 ? -13.272 -27.868 74.424 1.00 79.15 122 SER B N 1
ATOM 2992 C CA . SER B 1 140 ? -13.086 -29.039 73.551 1.00 79.11 122 SER B CA 1
ATOM 2993 C C . SER B 1 140 ? -13.357 -30.389 74.233 1.00 80.41 122 SER B C 1
ATOM 2994 O O . SER B 1 140 ? -13.716 -31.351 73.554 1.00 81.42 122 SER B O 1
ATOM 2997 N N . LYS B 1 141 ? -13.206 -30.457 75.557 1.00 79.55 123 LYS B N 1
ATOM 2998 C CA . LYS B 1 141 ? -13.417 -31.706 76.287 1.00 78.79 123 LYS B CA 1
ATOM 2999 C C . LYS B 1 141 ? -14.759 -31.813 77.031 1.00 77.94 123 LYS B C 1
ATOM 3000 O O . LYS B 1 141 ? -14.963 -32.794 77.740 1.00 82.73 123 LYS B O 1
ATOM 3002 N N . ILE B 1 142 ? -15.664 -30.838 76.882 1.00 73.53 124 ILE B N 1
ATOM 3003 C CA . ILE B 1 142 ? -16.889 -30.823 77.711 1.00 70.58 124 ILE B CA 1
ATOM 3004 C C . ILE B 1 142 ? -17.910 -31.910 77.344 1.00 65.91 124 ILE B C 1
ATOM 3005 O O . ILE B 1 142 ? -18.709 -32.285 78.190 1.00 62.81 124 ILE B O 1
ATOM 3010 N N . TYR B 1 143 ? -17.903 -32.387 76.104 1.00 61.35 125 TYR B N 1
ATOM 3011 C CA . TYR B 1 143 ? -18.837 -33.412 75.653 1.00 59.43 125 TYR B CA 1
ATOM 3012 C C . TYR B 1 143 ? -18.146 -34.768 75.511 1.00 57.85 125 TYR B C 1
ATOM 3013 O O . TYR B 1 143 ? -17.257 -34.925 74.682 1.00 65.23 125 TYR B O 1
ATOM 3022 N N . LYS B 1 144 ? -18.539 -35.731 76.343 1.00 47.85 126 LYS B N 1
ATOM 3023 C CA . LYS B 1 144 ? -17.919 -37.052 76.340 1.00 45.24 126 LYS B CA 1
ATOM 3024 C C . LYS B 1 144 ? -18.813 -38.004 75.560 1.00 41.70 126 LYS B C 1
ATOM 3025 O O . LYS B 1 144 ? -20.036 -37.926 75.666 1.00 39.44 126 LYS B O 1
ATOM 3027 N N . GLU B 1 145 ? -18.191 -38.877 74.766 1.00 41.16 127 GLU B N 1
ATOM 3028 C CA . GLU B 1 145 ? -18.874 -39.926 74.030 1.00 41.22 127 GLU B CA 1
ATOM 3029 C C . GLU B 1 145 ? -18.353 -41.276 74.496 1.00 41.52 127 GLU B C 1
ATOM 3030 O O . GLU B 1 145 ? -17.148 -41.453 74.663 1.00 47.28 127 GLU B O 1
ATOM 3036 N N . THR B 1 146 ? -19.269 -42.192 74.764 1.00 39.48 128 THR B N 1
ATOM 3037 C CA . THR B 1 146 ? -18.936 -43.558 75.163 1.00 40.84 128 THR B CA 1
ATOM 3038 C C . THR B 1 146 ? -19.690 -44.542 74.296 1.00 39.83 128 THR B C 1
ATOM 3039 O O . THR B 1 146 ? -20.681 -44.189 73.634 1.00 35.35 128 THR B O 1
ATOM 3043 N N . TYR B 1 147 ? -19.223 -45.794 74.316 1.00 40.02 129 TYR B N 1
ATOM 3044 C CA . TYR B 1 147 ? -19.898 -46.863 73.605 1.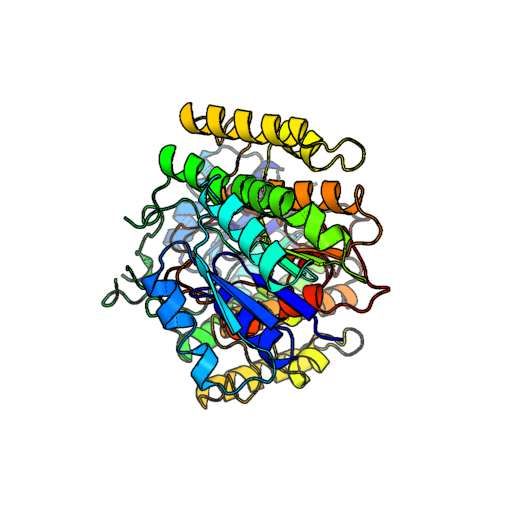00 38.87 129 TYR B CA 1
ATOM 3045 C C . TYR B 1 147 ? -21.294 -47.047 74.124 1.00 38.80 129 TYR B C 1
ATOM 3046 O O . TYR B 1 147 ? -22.224 -47.193 73.329 1.00 36.24 129 TYR B O 1
ATOM 3055 N N . GLU B 1 148 ? -21.466 -47.073 75.442 1.00 38.59 130 GLU B N 1
ATOM 3056 C CA . GLU B 1 148 ? -22.821 -47.276 75.982 1.00 39.79 130 GLU B CA 1
ATOM 3057 C C . GLU B 1 148 ? -23.774 -46.169 75.546 1.00 35.37 130 GLU B C 1
ATOM 3058 O O . GLU B 1 148 ? -24.899 -46.463 75.198 1.00 36.60 130 GLU B O 1
ATOM 3064 N N . LEU B 1 149 ? -23.311 -44.923 75.582 1.00 36.58 131 LEU B N 1
ATOM 3065 C CA . LEU B 1 149 ? -24.123 -43.801 75.054 1.00 33.72 131 LEU B CA 1
ATOM 3066 C C . LEU B 1 149 ? -24.400 -43.907 73.558 1.00 34.49 131 LEU B C 1
ATOM 3067 O O . LEU B 1 149 ? -25.500 -43.560 73.105 1.00 32.02 131 LEU B O 1
ATOM 3072 N N . ALA B 1 150 ? -23.426 -44.403 72.799 1.00 31.94 132 ALA B N 1
ATOM 3073 C CA . ALA B 1 150 ? -23.610 -44.585 71.355 1.00 32.80 132 ALA B CA 1
ATOM 3074 C C . ALA B 1 150 ? -24.660 -45.620 71.070 1.00 33.43 132 ALA B C 1
ATOM 3075 O O . ALA B 1 150 ? -25.549 -45.428 70.249 1.00 31.53 132 ALA B O 1
ATOM 3077 N N . GLU B 1 151 ? -24.553 -46.737 71.776 1.00 34.05 133 GLU B N 1
ATOM 3078 C CA . GLU B 1 151 ? -25.494 -47.833 71.610 1.00 33.21 133 GLU B CA 1
ATOM 3079 C C . GLU B 1 151 ? -26.916 -47.384 71.963 1.00 32.59 133 GLU B C 1
ATOM 3080 O O . GLU B 1 151 ? -27.859 -47.653 71.228 1.00 32.31 133 GLU B O 1
ATOM 3086 N N . GLU B 1 152 ? -27.063 -46.678 73.073 1.00 33.29 134 GLU B N 1
ATOM 3087 C CA . GLU B 1 152 ? -28.370 -46.208 73.506 1.00 33.41 134 GLU B CA 1
ATOM 3088 C C . GLU B 1 152 ? -28.939 -45.191 72.509 1.00 29.97 134 GLU B C 1
ATOM 3089 O O . GLU B 1 152 ? -30.129 -45.190 72.217 1.00 29.49 134 GLU B O 1
ATOM 3095 N N . CYS B 1 153 ? -28.083 -44.305 72.004 1.00 29.02 135 CYS B N 1
ATOM 3096 C CA . CYS B 1 153 ? -28.511 -43.318 70.987 1.00 27.51 135 CYS B CA 1
ATOM 3097 C C . CYS B 1 153 ? -29.104 -44.008 69.756 1.00 29.95 135 CYS B C 1
ATOM 3098 O O . CYS B 1 153 ? -30.190 -43.652 69.271 1.00 26.35 135 CYS B O 1
ATOM 3101 N N . ILE B 1 154 ? -28.407 -45.016 69.258 1.00 29.68 136 ILE B N 1
ATOM 3102 C CA . ILE B 1 154 ? -28.905 -45.808 68.126 1.00 29.91 136 ILE B CA 1
ATOM 3103 C C . ILE B 1 154 ? -30.228 -46.507 68.486 1.00 30.30 136 ILE B C 1
ATOM 3104 O O . ILE B 1 154 ? -31.187 -46.512 67.684 1.00 27.89 136 ILE B O 1
ATOM 3109 N N . GLN B 1 155 ? -30.276 -47.082 69.689 1.00 30.74 137 GLN B N 1
ATOM 3110 C CA . GLN B 1 155 ? -31.512 -47.756 70.156 1.00 31.05 137 GLN B CA 1
ATOM 3111 C C . GLN B 1 155 ? -32.724 -46.848 70.203 1.00 29.23 137 GLN B C 1
ATOM 3112 O O . GLN B 1 155 ? -33.816 -47.239 69.803 1.00 29.18 137 GLN B O 1
ATOM 3118 N N . ILE B 1 156 ? -32.543 -45.636 70.705 1.00 26.08 138 ILE B N 1
ATOM 3119 C CA . ILE B 1 156 ? -33.636 -44.681 70.804 1.00 25.47 138 ILE B CA 1
ATOM 3120 C C . ILE B 1 156 ? -33.969 -44.082 69.449 1.00 25.29 138 ILE B C 1
ATOM 3121 O O . ILE B 1 156 ? -35.128 -44.142 69.004 1.00 26.41 138 ILE B O 1
ATOM 3126 N N . ASN B 1 157 ? -32.959 -43.530 68.791 1.00 25.76 139 ASN B N 1
ATOM 3127 C CA . ASN B 1 157 ? -33.201 -42.699 67.609 1.00 26.01 139 ASN B CA 1
ATOM 3128 C C . ASN B 1 157 ? -33.627 -43.538 66.405 1.00 27.72 139 ASN B C 1
ATOM 3129 O O . ASN B 1 157 ? -34.526 -43.138 65.673 1.00 27.00 139 ASN B O 1
ATOM 3134 N N . TYR B 1 158 ? -32.950 -44.657 66.170 1.00 26.27 140 TYR B N 1
ATOM 3135 C CA . TYR B 1 158 ? -33.275 -45.512 65.030 1.00 26.97 140 TYR B CA 1
ATOM 3136 C C . TYR B 1 158 ? -34.184 -46.683 65.425 1.00 28.62 140 TYR B C 1
ATOM 3137 O O . TYR B 1 158 ? -35.325 -46.775 64.976 1.00 28.19 140 TYR B O 1
ATOM 3146 N N . PHE B 1 159 ? -33.698 -47.585 66.261 1.00 28.61 141 PHE B N 1
ATOM 3147 C CA . PHE B 1 159 ? -34.538 -48.771 66.566 1.00 29.07 141 PHE B CA 1
ATOM 3148 C C . PHE B 1 159 ? -35.858 -48.428 67.222 1.00 28.23 141 PHE B C 1
ATOM 3149 O O . PHE B 1 159 ? -36.848 -49.132 67.002 1.00 29.03 141 PHE B O 1
ATOM 3157 N N . GLY B 1 160 ? -35.879 -47.357 68.011 1.00 27.47 142 GLY B N 1
ATOM 3158 C CA . GLY B 1 160 ? -37.122 -46.876 68.632 1.00 27.88 142 GLY B CA 1
ATOM 3159 C C . GLY B 1 160 ? -38.131 -46.330 67.636 1.00 28.18 142 GLY B C 1
ATOM 3160 O O . GLY B 1 160 ? -39.341 -46.539 67.772 1.00 27.63 142 GLY B O 1
ATOM 3161 N N . THR B 1 161 ? -37.638 -45.616 66.635 1.00 25.68 143 THR B N 1
ATOM 3162 C CA . THR B 1 161 ? -38.470 -45.145 65.545 1.00 25.52 143 THR B CA 1
ATOM 3163 C C . THR B 1 161 ? -39.020 -46.341 64.736 1.00 27.42 143 THR B C 1
ATOM 3164 O O . THR B 1 161 ? -40.215 -46.398 64.438 1.00 28.28 143 THR B O 1
ATOM 3168 N N . LYS B 1 162 ? -38.167 -47.305 64.431 1.00 26.88 144 LYS B N 1
ATOM 3169 C CA . LYS B 1 162 ? -38.602 -48.492 63.711 1.00 28.96 144 LYS B CA 1
ATOM 3170 C C . LYS B 1 162 ? -39.625 -49.302 64.524 1.00 31.16 144 LYS B C 1
ATOM 3171 O O . LYS B 1 162 ? -40.667 -49.711 64.001 1.00 29.97 144 LYS B O 1
ATOM 3177 N N . ARG B 1 163 ? -39.329 -49.530 65.804 1.00 29.46 145 ARG B N 1
ATOM 3178 C CA . ARG B 1 163 ? -40.227 -50.329 66.646 1.00 30.04 145 ARG B CA 1
ATOM 3179 C C . ARG B 1 163 ? -41.625 -49.693 66.766 1.00 28.42 145 ARG B C 1
ATOM 3180 O O . ARG B 1 163 ? -42.643 -50.393 66.673 1.00 30.14 145 ARG B O 1
ATOM 3188 N N . THR B 1 164 ? -41.657 -48.392 67.022 1.00 27.82 146 THR B N 1
ATOM 3189 C CA . THR B 1 164 ? -42.919 -47.669 67.174 1.00 27.49 146 THR B CA 1
ATOM 3190 C C . THR B 1 164 ? -43.693 -47.681 65.867 1.00 27.81 146 THR B C 1
ATOM 3191 O O . THR B 1 164 ? -44.908 -47.944 65.848 1.00 27.42 146 THR B O 1
ATOM 3195 N N . THR B 1 165 ? -42.986 -47.430 64.771 1.00 27.32 147 THR B N 1
ATOM 3196 C CA . THR B 1 165 ? -43.617 -47.451 63.453 1.00 25.44 147 THR B CA 1
ATOM 3197 C C . THR B 1 165 ? -44.207 -48.840 63.143 1.00 29.54 147 THR B C 1
ATOM 3198 O O . THR B 1 165 ? -45.366 -48.941 62.756 1.00 29.39 147 THR B O 1
ATOM 3202 N N . ASP B 1 166 ? -43.422 -49.899 63.356 1.00 28.66 148 ASP B N 1
ATOM 3203 C CA . ASP B 1 166 ? -43.914 -51.275 63.131 1.00 31.50 148 ASP B CA 1
ATOM 3204 C C . ASP B 1 166 ? -45.175 -51.566 63.921 1.00 32.25 148 ASP B C 1
ATOM 3205 O O . ASP B 1 166 ? -46.120 -52.179 63.401 1.00 33.52 148 ASP B O 1
ATOM 3210 N N . ALA B 1 167 ? -45.186 -51.150 65.184 1.00 30.29 149 ALA B N 1
ATOM 3211 C CA . ALA B 1 167 ? -46.319 -51.440 66.038 1.00 30.58 149 ALA B CA 1
ATOM 3212 C C . ALA B 1 167 ? -47.595 -50.702 65.631 1.00 30.10 149 ALA B C 1
ATOM 3213 O O . ALA B 1 167 ? -48.700 -51.241 65.781 1.00 33.50 149 ALA B O 1
ATOM 3215 N N . LEU B 1 168 ? -47.433 -49.469 65.146 1.00 31.02 150 LEU B N 1
ATOM 3216 C CA . LEU B 1 168 ? -48.563 -48.623 64.784 1.00 28.12 150 LEU B CA 1
ATOM 3217 C C . LEU B 1 168 ? -48.995 -48.709 63.342 1.00 30.12 150 LEU B C 1
ATOM 3218 O O . LEU B 1 168 ? -50.081 -48.244 63.008 1.00 30.77 150 LEU B O 1
ATOM 3223 N N . LEU B 1 169 ? -48.177 -49.323 62.499 1.00 30.86 151 LEU B N 1
ATOM 3224 C CA . LEU B 1 169 ? -48.486 -49.395 61.075 1.00 32.72 151 LEU B CA 1
ATOM 3225 C C . LEU B 1 169 ? -49.861 -49.989 60.751 1.00 33.34 151 LEU B C 1
ATOM 3226 O O . LEU B 1 169 ? -50.589 -49.422 59.931 1.00 33.87 151 LEU B O 1
ATOM 3231 N N . PRO B 1 170 ? -50.228 -51.124 61.391 1.00 34.72 152 PRO B N 1
ATOM 3232 C CA . PRO B 1 170 ? -51.568 -51.651 61.111 1.00 37.10 152 PRO B CA 1
ATOM 3233 C C . PRO B 1 170 ? -52.697 -50.657 61.388 1.00 36.71 152 PRO B C 1
ATOM 3234 O O . PRO B 1 170 ? -53.703 -50.667 60.671 1.00 38.42 152 PRO B O 1
ATOM 3238 N N . LEU B 1 171 ? -52.534 -49.815 62.404 1.00 32.33 153 LEU B N 1
ATOM 3239 C CA . LEU B 1 171 ? -53.540 -48.796 62.735 1.00 32.98 153 LEU B CA 1
ATOM 3240 C C . LEU B 1 171 ? -53.515 -47.606 61.768 1.00 31.91 153 LEU B C 1
ATOM 3241 O O . LEU B 1 171 ? -54.569 -47.065 61.390 1.00 32.44 153 LEU B O 1
ATOM 3246 N N . LEU B 1 172 ? -52.309 -47.195 61.371 1.00 31.10 154 LEU B N 1
ATOM 3247 C CA . LEU B 1 172 ? -52.150 -46.162 60.357 1.00 31.83 154 LEU B CA 1
ATOM 3248 C C . LEU B 1 172 ? -52.730 -46.575 59.014 1.00 32.44 154 LEU B C 1
ATOM 3249 O O . LEU B 1 172 ? -53.272 -45.735 58.272 1.00 32.37 154 LEU B O 1
ATOM 3254 N N . GLN B 1 173 ? -52.636 -47.879 58.701 1.00 34.01 155 GLN B N 1
ATOM 3255 C CA . GLN B 1 173 ? -53.183 -48.386 57.436 1.00 36.10 155 GLN B CA 1
ATOM 3256 C C . GLN B 1 173 ? -54.716 -48.236 57.343 1.00 36.19 155 GLN B C 1
ATOM 3257 O O . GLN B 1 173 ? -55.278 -48.281 56.242 1.00 36.13 155 GLN B O 1
ATOM 3263 N N . LEU B 1 174 ? -55.371 -48.012 58.483 1.00 36.62 156 LEU B N 1
ATOM 3264 C CA . LEU B 1 174 ? -56.819 -47.781 58.536 1.00 36.93 156 LEU B CA 1
ATOM 3265 C C . LEU B 1 174 ? -57.241 -46.318 58.397 1.00 38.41 156 LEU B C 1
ATOM 3266 O O . LEU B 1 174 ? -58.433 -46.017 58.368 1.00 39.05 156 LEU B O 1
ATOM 3271 N N . SER B 1 175 ? -56.278 -45.413 58.297 1.00 35.37 157 SER B N 1
ATOM 3272 C CA . SER B 1 175 ? -56.544 -44.000 58.041 1.00 34.24 157 SER B CA 1
ATOM 3273 C C . SER B 1 175 ? -56.849 -43.748 56.567 1.00 34.40 157 SER B C 1
ATOM 3274 O O . SER B 1 175 ? -56.278 -44.391 55.702 1.00 35.60 157 SER B O 1
ATOM 3277 N N . ALA B 1 176 ? -57.703 -42.772 56.292 1.00 36.45 158 ALA B N 1
ATOM 3278 C CA . ALA B 1 176 ? -57.897 -42.263 54.945 1.00 39.43 158 ALA B CA 1
ATOM 3279 C C . ALA B 1 176 ? -56.697 -41.449 54.472 1.00 37.60 158 ALA B C 1
ATOM 3280 O O . ALA B 1 176 ? -56.462 -41.334 53.281 1.00 38.56 158 ALA B O 1
ATOM 3282 N N . SER B 1 177 ? -55.935 -40.880 55.405 1.00 34.01 159 SER B N 1
ATOM 3283 C CA . SER B 1 177 ? -54.789 -40.039 55.057 1.00 32.88 159 SER B CA 1
ATOM 3284 C C . SER B 1 177 ? -53.671 -40.236 56.076 1.00 28.82 159 SER B C 1
ATOM 3285 O O . SER B 1 177 ? -53.439 -39.374 56.930 1.00 29.32 159 SER B O 1
ATOM 3288 N N . PRO B 1 178 ? -52.984 -41.395 56.036 1.00 28.28 160 PRO B N 1
ATOM 3289 C CA . PRO B 1 178 ? -51.966 -41.641 57.035 1.00 26.84 160 PRO B CA 1
ATOM 3290 C C . PRO B 1 178 ? -50.689 -40.826 56.799 1.00 25.03 160 PRO B C 1
ATOM 3291 O O . PRO B 1 178 ? -50.288 -40.611 55.646 1.00 26.78 160 PRO B O 1
ATOM 3295 N N . ARG B 1 179 ? -50.086 -40.412 57.914 1.00 24.98 161 ARG B N 1
ATOM 3296 C CA . ARG B 1 179 ? -48.908 -39.555 57.883 1.00 25.19 161 ARG B CA 1
ATOM 3297 C C . ARG B 1 179 ? -47.923 -40.049 58.916 1.00 24.95 161 ARG B C 1
ATOM 3298 O O . ARG B 1 179 ? -48.295 -40.303 60.085 1.00 24.67 161 ARG B O 1
ATOM 3306 N N . ILE B 1 180 ? -46.661 -40.170 58.507 1.00 24.72 162 ILE B N 1
ATOM 3307 C CA . ILE B 1 180 ? -45.581 -40.473 59.441 1.00 23.01 162 ILE B CA 1
ATOM 3308 C C . ILE B 1 180 ? -44.534 -39.374 59.216 1.00 23.29 162 ILE B C 1
ATOM 3309 O O . ILE B 1 180 ? -44.126 -39.094 58.065 1.00 24.81 162 ILE B O 1
ATOM 3314 N N . VAL B 1 181 ? -44.097 -38.779 60.315 1.00 20.98 163 VAL B N 1
ATOM 3315 C CA . VAL B 1 181 ? -43.040 -37.756 60.276 1.00 21.69 163 VAL B CA 1
ATOM 3316 C C . VAL B 1 181 ? -41.891 -38.250 61.147 1.00 21.83 163 VAL B C 1
ATOM 3317 O O . VAL B 1 181 ? -42.076 -38.430 62.363 1.00 22.24 163 VAL B O 1
ATOM 3321 N N . ASN B 1 182 ? -40.698 -38.425 60.548 1.00 20.15 164 ASN B N 1
ATOM 3322 C CA . ASN B 1 182 ? -39.518 -38.852 61.303 1.00 22.76 164 ASN B CA 1
ATOM 3323 C C . ASN B 1 182 ? -38.638 -37.626 61.512 1.00 22.93 164 ASN B C 1
ATOM 3324 O O . ASN B 1 182 ? -38.229 -36.944 60.557 1.00 22.52 164 ASN B O 1
ATOM 3329 N N . ILE B 1 183 ? -38.383 -37.276 62.764 1.00 22.66 165 ILE B N 1
ATOM 3330 C CA . ILE B 1 183 ? -37.590 -36.081 63.049 1.00 22.28 165 ILE B CA 1
ATOM 3331 C C . ILE B 1 183 ? -36.126 -36.471 62.939 1.00 24.43 165 ILE B C 1
ATOM 3332 O O . ILE B 1 183 ? -35.659 -37.386 63.618 1.00 26.79 165 ILE B O 1
ATOM 3337 N N . SER B 1 184 ? -35.412 -35.754 62.093 1.00 23.58 166 SER B N 1
ATOM 3338 C CA . SER B 1 184 ? -34.049 -36.056 61.775 1.00 25.84 166 SER B CA 1
ATOM 3339 C C . SER B 1 184 ? -33.201 -34.830 62.049 1.00 27.50 166 SER B C 1
ATOM 3340 O O . SER B 1 184 ? -33.521 -34.028 62.923 1.00 30.29 166 SER B O 1
ATOM 3343 N N . SER B 1 185 ? -32.134 -34.633 61.294 1.00 27.92 167 SER B N 1
ATOM 3344 C CA . SER B 1 185 ? -31.234 -33.533 61.540 1.00 29.36 167 SER B CA 1
ATOM 3345 C C . SER B 1 185 ? -30.521 -33.281 60.230 1.00 29.97 167 SER B C 1
ATOM 3346 O O . SER B 1 185 ? -30.385 -34.204 59.422 1.00 30.05 167 SER B O 1
ATOM 3349 N N . ILE B 1 186 ? -30.048 -32.066 60.040 1.00 30.87 168 ILE B N 1
ATOM 3350 C CA . ILE B 1 186 ? -29.225 -31.749 58.867 1.00 33.71 168 ILE B CA 1
ATOM 3351 C C . ILE B 1 186 ? -27.943 -32.622 58.879 1.00 35.21 168 ILE B C 1
ATOM 3352 O O . ILE B 1 186 ? -27.360 -32.934 57.812 1.00 37.05 168 ILE B O 1
ATOM 3357 N N . MET B 1 187 ? -27.528 -33.037 60.079 1.00 33.61 169 MET B N 1
ATOM 3358 C CA . MET B 1 187 ? -26.399 -33.964 60.216 1.00 38.51 169 MET B CA 1
ATOM 3359 C C . MET B 1 187 ? -26.703 -35.373 59.675 1.00 35.72 169 MET B C 1
ATOM 3360 O O . MET B 1 187 ? -25.786 -36.154 59.452 1.00 39.46 169 MET B O 1
ATOM 3365 N N . GLY B 1 188 ? -27.967 -35.648 59.385 1.00 33.13 170 GLY B N 1
ATOM 3366 C CA . GLY B 1 188 ? -28.384 -36.834 58.658 1.00 33.07 170 GLY B CA 1
ATOM 3367 C C . GLY B 1 188 ? -28.125 -36.907 57.174 1.00 32.33 170 GLY B C 1
ATOM 3368 O O . GLY B 1 188 ? -28.400 -37.942 56.552 1.00 35.08 170 GLY B O 1
ATOM 3369 N N . GLN B 1 189 ? -27.623 -35.836 56.569 1.00 34.41 171 GLN B N 1
ATOM 3370 C CA . GLN B 1 189 ? -27.226 -35.914 55.166 1.00 35.31 171 GLN B CA 1
ATOM 3371 C C . GLN B 1 189 ? -26.033 -36.885 55.018 1.00 36.77 171 GLN B C 1
ATOM 3372 O O . GLN B 1 189 ? -25.152 -36.934 55.867 1.00 36.46 171 GLN B O 1
ATOM 3378 N N . LEU B 1 190 ? -26.031 -37.646 53.926 1.00 39.23 172 LEU B N 1
ATOM 3379 C CA . LEU B 1 190 ? -25.017 -38.705 53.715 1.00 40.48 172 LEU B CA 1
ATOM 3380 C C . LEU B 1 190 ? -23.556 -38.211 53.773 1.00 45.19 172 LEU B C 1
ATOM 3381 O O . LEU B 1 190 ? -22.655 -38.947 54.215 1.00 46.34 172 LEU B O 1
ATOM 3386 N N . LYS B 1 191 ? -23.332 -36.962 53.352 1.00 44.70 173 LYS B N 1
ATOM 3387 C CA . LYS B 1 191 ? -21.995 -36.372 53.345 1.00 47.36 173 LYS B CA 1
ATOM 3388 C C . LYS B 1 191 ? -21.317 -36.228 54.709 1.00 48.63 173 LYS B C 1
ATOM 3389 O O . LYS B 1 191 ? -20.110 -36.003 54.761 1.00 47.36 173 LYS B O 1
ATOM 3395 N N . ASN B 1 192 ? -22.071 -36.376 55.799 1.00 45.52 174 ASN B N 1
ATOM 3396 C CA . ASN B 1 192 ? -21.498 -36.352 57.144 1.00 45.73 174 ASN B CA 1
ATOM 3397 C C . ASN B 1 192 ? -20.830 -37.697 57.570 1.00 45.20 174 ASN B C 1
ATOM 3398 O O . ASN B 1 192 ? -20.209 -37.768 58.628 1.00 46.60 174 ASN B O 1
ATOM 3403 N N . ILE B 1 193 ? -20.955 -38.735 56.737 1.00 44.14 175 ILE B N 1
ATOM 3404 C CA . ILE B 1 193 ? -20.265 -40.016 56.950 1.00 44.58 175 ILE B CA 1
ATOM 3405 C C . ILE B 1 193 ? -19.152 -40.202 55.902 1.00 49.36 175 ILE B C 1
ATOM 3406 O O . ILE B 1 193 ? -19.446 -40.376 54.735 1.00 47.25 175 ILE B O 1
ATOM 3411 N N . PRO B 1 194 ? -17.876 -40.153 56.321 1.00 49.92 176 PRO B N 1
ATOM 3412 C CA . PRO B 1 194 ? -16.795 -40.309 55.334 1.00 54.19 176 PRO B CA 1
ATOM 3413 C C . PRO B 1 194 ? -16.781 -41.648 54.585 1.00 55.52 176 PRO B C 1
ATOM 3414 O O . PRO B 1 194 ? -16.462 -41.670 53.394 1.00 56.90 176 PRO B O 1
ATOM 3418 N N . SER B 1 195 ? -17.142 -42.733 55.271 1.00 52.29 177 SER B N 1
ATOM 3419 C CA . SER B 1 195 ? -17.039 -44.089 54.718 1.00 57.34 177 SER B CA 1
ATOM 3420 C C . SER B 1 195 ? -17.751 -44.246 53.383 1.00 56.05 177 SER B C 1
ATOM 3421 O O . SER B 1 195 ? -18.969 -44.112 53.301 1.00 56.40 177 SER B O 1
ATOM 3424 N N . GLU B 1 196 ? -16.976 -44.554 52.344 1.00 55.73 178 GLU B N 1
ATOM 3425 C CA . GLU B 1 196 ? -17.547 -44.815 51.025 1.00 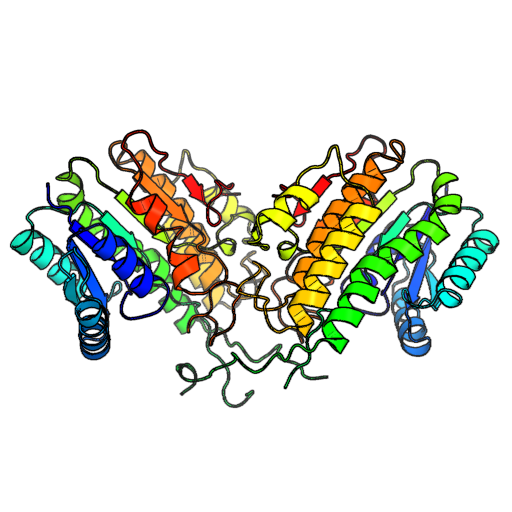57.94 178 GLU B CA 1
ATOM 3426 C C . GLU B 1 196 ? -18.403 -46.081 51.063 1.00 53.28 178 GLU B C 1
ATOM 3427 O O . GLU B 1 196 ? -19.450 -46.144 50.414 1.00 51.30 178 GLU B O 1
ATOM 3433 N N . TRP B 1 197 ? -17.971 -47.075 51.840 1.00 52.81 179 TRP B N 1
ATOM 3434 C CA . TRP B 1 197 ? -18.772 -48.277 52.049 1.00 54.01 179 TRP B CA 1
ATOM 3435 C C . TRP B 1 197 ? -20.149 -47.925 52.611 1.00 50.28 179 TRP B C 1
ATOM 3436 O O . TRP B 1 197 ? -21.163 -48.388 52.100 1.00 51.53 179 TRP B O 1
ATOM 3447 N N . ALA B 1 198 ? -20.180 -47.109 53.659 1.00 47.56 180 ALA B N 1
ATOM 3448 C CA . ALA B 1 198 ? -21.442 -46.786 54.324 1.00 46.08 180 ALA B CA 1
ATOM 3449 C C . ALA B 1 198 ? -22.345 -45.964 53.401 1.00 45.48 180 ALA B C 1
ATOM 3450 O O . ALA B 1 198 ? -23.534 -46.284 53.250 1.00 46.58 180 ALA B O 1
ATOM 3452 N N . LYS B 1 199 ? -21.773 -44.946 52.764 1.00 46.71 181 LYS B N 1
ATOM 3453 C CA . LYS B 1 199 ? -22.539 -44.124 51.834 1.00 46.89 181 LYS B CA 1
ATOM 3454 C C . LYS B 1 199 ? -23.100 -44.910 50.668 1.00 47.60 181 LYS B C 1
ATOM 3455 O O . LYS B 1 199 ? -24.232 -44.644 50.232 1.00 46.91 181 LYS B O 1
ATOM 3461 N N . GLY B 1 200 ? -22.316 -45.868 50.178 1.00 46.78 182 GLY B N 1
ATOM 3462 C CA . GLY B 1 200 ? -22.728 -46.730 49.082 1.00 48.91 182 GLY B CA 1
ATOM 3463 C C . GLY B 1 200 ? -23.984 -47.515 49.378 1.00 47.45 182 GLY B C 1
ATOM 3464 O O . GLY B 1 200 ? -24.853 -47.637 48.510 1.00 51.88 182 GLY B O 1
ATOM 3465 N N . ILE B 1 201 ? -24.091 -48.030 50.601 1.00 43.77 183 ILE B N 1
ATOM 3466 C CA . ILE B 1 201 ? -25.288 -48.761 51.018 1.00 44.60 183 ILE B CA 1
ATOM 3467 C C . ILE B 1 201 ? -26.418 -47.763 51.309 1.00 41.52 183 ILE B C 1
ATOM 3468 O O . ILE B 1 201 ? -27.537 -47.919 50.802 1.00 42.57 183 ILE B O 1
ATOM 3473 N N . LEU B 1 202 ? -26.116 -46.757 52.125 1.00 40.29 184 LEU B N 1
ATOM 3474 C CA . LEU B 1 202 ? -27.166 -45.838 52.606 1.00 42.13 184 LEU B CA 1
ATOM 3475 C C . LEU B 1 202 ? -27.767 -44.981 51.503 1.00 43.59 184 LEU B C 1
ATOM 3476 O O . LEU B 1 202 ? -28.952 -44.634 51.561 1.00 46.12 184 LEU B O 1
ATOM 3481 N N . GLY B 1 203 ? -26.949 -44.627 50.513 1.00 44.32 185 GLY B N 1
ATOM 3482 C CA . GLY B 1 203 ? -27.365 -43.792 49.399 1.00 48.04 185 GLY B CA 1
ATOM 3483 C C . GLY B 1 203 ? -28.009 -44.493 48.223 1.00 49.32 185 GLY B C 1
ATOM 3484 O O . GLY B 1 203 ? -28.587 -43.833 47.367 1.00 49.08 185 GLY B O 1
ATOM 3485 N N . ASP B 1 204 ? -27.903 -45.820 48.159 1.00 49.06 186 ASP B N 1
ATOM 3486 C CA . ASP B 1 204 ? -28.446 -46.582 47.031 1.00 49.85 186 ASP B CA 1
ATOM 3487 C C . ASP B 1 204 ? -29.918 -46.894 47.259 1.00 47.59 186 ASP B C 1
ATOM 3488 O O . ASP B 1 204 ? -30.273 -48.004 47.660 1.00 45.83 186 ASP B O 1
ATOM 3493 N N . ALA B 1 205 ? -30.767 -45.901 46.978 1.00 47.29 187 ALA B N 1
ATOM 3494 C CA . ALA B 1 205 ? -32.200 -45.969 47.285 1.00 48.62 187 ALA B CA 1
ATOM 3495 C C . ALA B 1 205 ? -32.890 -47.190 46.710 1.00 49.53 187 ALA B C 1
ATOM 3496 O O . ALA B 1 205 ? -33.698 -47.817 47.382 1.00 48.87 187 ALA B O 1
ATOM 3498 N N . SER B 1 206 ? -32.554 -47.526 45.470 1.00 53.91 188 SER B N 1
ATOM 3499 C CA . SER B 1 206 ? -33.166 -48.662 44.781 1.00 55.65 188 SER B CA 1
ATOM 3500 C C . SER B 1 206 ? -32.939 -49.997 45.513 1.00 53.84 188 SER B C 1
ATOM 3501 O O . SER B 1 206 ? -33.784 -50.888 45.437 1.00 53.88 188 SER B O 1
ATOM 3504 N N . ASN B 1 207 ? -31.816 -50.133 46.217 1.00 50.02 189 ASN B N 1
ATOM 3505 C CA . ASN B 1 207 ? -31.484 -51.387 46.921 1.00 49.45 189 ASN B CA 1
ATOM 3506 C C . ASN B 1 207 ? -31.601 -51.315 48.441 1.00 44.60 189 ASN B C 1
ATOM 3507 O O . ASN B 1 207 ? -31.183 -52.247 49.132 1.00 43.79 189 ASN B O 1
ATOM 3512 N N . LEU B 1 208 ? -32.190 -50.237 48.959 1.00 40.85 190 LEU B N 1
ATOM 3513 C CA . LEU B 1 208 ? -32.313 -50.066 50.405 1.00 38.81 190 LEU B CA 1
ATOM 3514 C C . LEU B 1 208 ? -33.267 -51.071 51.007 1.00 39.61 190 LEU B C 1
ATOM 3515 O O . LEU B 1 208 ? -34.381 -51.244 50.520 1.00 42.24 190 LEU B O 1
ATOM 3520 N N . THR B 1 209 ? -32.810 -51.742 52.065 1.00 36.67 191 THR B N 1
ATOM 3521 C CA . THR B 1 209 ? -33.669 -52.614 52.859 1.00 37.21 191 THR B CA 1
ATOM 3522 C C . THR B 1 209 ? -33.368 -52.375 54.315 1.00 33.13 191 THR B C 1
ATOM 3523 O O . THR B 1 209 ? -32.286 -51.870 54.660 1.00 33.04 191 THR B O 1
ATOM 3527 N N . GLU B 1 210 ? -34.296 -52.771 55.174 1.00 33.82 192 GLU B N 1
ATOM 3528 C CA . GLU B 1 210 ? -34.089 -52.674 56.619 1.00 35.68 192 GLU B CA 1
ATOM 3529 C C . GLU B 1 210 ? -32.883 -53.509 57.073 1.00 36.26 192 GLU B C 1
ATOM 3530 O O . GLU B 1 210 ? -32.105 -53.072 57.942 1.00 35.86 192 GLU B O 1
ATOM 3536 N N . ASP B 1 211 ? -32.701 -54.685 56.468 1.00 37.95 193 ASP B N 1
ATOM 3537 C CA . ASP B 1 211 ? -31.537 -55.532 56.793 1.00 39.27 193 ASP B CA 1
ATOM 3538 C C . ASP B 1 211 ? -30.218 -54.828 56.458 1.00 37.83 193 ASP B C 1
ATOM 3539 O O . ASP B 1 211 ? -29.264 -54.918 57.217 1.00 37.81 193 ASP B O 1
ATOM 3544 N N . ARG B 1 212 ? -30.173 -54.101 55.342 1.00 36.54 194 ARG B N 1
ATOM 3545 C CA . ARG B 1 212 ? -28.974 -53.329 54.985 1.00 38.08 194 ARG B CA 1
ATOM 3546 C C . ARG B 1 212 ? -28.659 -52.171 55.934 1.00 36.48 194 ARG B C 1
ATOM 3547 O O . ARG B 1 212 ? -27.480 -51.892 56.225 1.00 36.90 194 ARG B O 1
ATOM 3555 N N . LEU B 1 213 ? -29.700 -51.539 56.464 1.00 35.00 195 LEU B N 1
ATOM 3556 C CA . LEU B 1 213 ? -29.496 -50.523 57.502 1.00 34.30 195 LEU B CA 1
ATOM 3557 C C . LEU B 1 213 ? -28.921 -51.143 58.790 1.00 33.40 195 LEU B C 1
ATOM 3558 O O . LEU B 1 213 ? -28.042 -50.547 59.406 1.00 34.05 195 LEU B O 1
ATOM 3563 N N . ASP B 1 214 ? -29.420 -52.316 59.160 1.00 33.38 196 ASP B N 1
ATOM 3564 C CA . ASP B 1 214 ? -28.865 -53.063 60.307 1.00 38.81 196 ASP B CA 1
ATOM 3565 C C . ASP B 1 214 ? -27.370 -53.365 60.152 1.00 39.71 196 ASP B C 1
ATOM 3566 O O . ASP B 1 214 ? -26.609 -53.286 61.116 1.00 41.75 196 ASP B O 1
ATOM 3571 N N . GLU B 1 215 ? -26.964 -53.705 58.936 1.00 40.24 197 GLU B N 1
ATOM 3572 C CA . GLU B 1 215 ? -25.575 -54.041 58.667 1.00 44.40 197 GLU B CA 1
ATOM 3573 C C . GLU B 1 215 ? -24.680 -52.804 58.858 1.00 43.60 197 GLU B C 1
ATOM 3574 O O . GLU B 1 215 ? -23.592 -52.879 59.463 1.00 41.74 197 GLU B O 1
ATOM 3580 N N . VAL B 1 216 ? -25.162 -51.646 58.411 1.00 37.78 198 VAL B N 1
ATOM 3581 C CA . VAL B 1 216 ? -24.418 -50.411 58.598 1.00 38.26 198 VAL B CA 1
ATOM 3582 C C . VAL B 1 216 ? -24.279 -50.085 60.089 1.00 38.45 198 VAL B C 1
ATOM 3583 O O . VAL B 1 216 ? -23.180 -49.814 60.583 1.00 38.45 198 VAL B O 1
ATOM 3587 N N . ILE B 1 217 ? -25.389 -50.146 60.803 1.00 35.69 199 ILE B N 1
ATOM 3588 C CA . ILE B 1 217 ? -25.388 -49.899 62.231 1.00 36.66 199 ILE B CA 1
ATOM 3589 C C . ILE B 1 217 ? -24.479 -50.858 63.000 1.00 37.51 199 ILE B C 1
ATOM 3590 O O . ILE B 1 217 ? -23.704 -50.432 63.864 1.00 37.01 199 ILE B O 1
ATOM 3595 N N . ASN B 1 218 ? -24.563 -52.143 62.674 1.00 38.43 200 ASN B N 1
ATOM 3596 C CA . ASN B 1 218 ? -23.758 -53.161 63.350 1.00 40.01 200 ASN B CA 1
ATOM 3597 C C . ASN B 1 218 ? -22.270 -52.899 63.192 1.00 42.34 200 ASN B C 1
ATOM 3598 O O . ASN B 1 218 ? -21.508 -52.983 64.162 1.00 41.41 200 ASN B O 1
ATOM 3603 N N . ASN B 1 219 ? -21.870 -52.592 61.966 1.00 42.19 201 ASN B N 1
ATOM 3604 C CA . ASN B 1 219 ? -20.488 -52.249 61.673 1.00 43.56 201 ASN B CA 1
ATOM 3605 C C . ASN B 1 219 ? -20.039 -50.981 62.408 1.00 41.62 201 ASN B C 1
ATOM 3606 O O . ASN B 1 219 ? -18.972 -50.959 62.998 1.00 44.53 201 ASN B O 1
ATOM 3611 N N . PHE B 1 220 ? -20.864 -49.939 62.390 1.00 36.44 202 PHE B N 1
ATOM 3612 C CA . PHE B 1 220 ? -20.573 -48.717 63.154 1.00 37.41 202 PHE B CA 1
ATOM 3613 C C . PHE B 1 220 ? -20.323 -49.007 64.646 1.00 37.92 202 PHE B C 1
ATOM 3614 O O . PHE B 1 220 ? -19.316 -48.588 65.214 1.00 39.91 202 PHE B O 1
ATOM 3622 N N . LEU B 1 221 ? -21.226 -49.759 65.260 1.00 37.28 203 LEU B N 1
ATOM 3623 C CA . LEU B 1 221 ? -21.118 -50.044 66.691 1.00 38.77 203 LEU B CA 1
ATOM 3624 C C . LEU B 1 221 ? -19.913 -50.934 67.002 1.00 41.34 203 LEU B C 1
ATOM 3625 O O . LEU B 1 221 ? -19.209 -50.688 67.971 1.00 41.31 203 LEU B O 1
ATOM 3630 N N . LYS B 1 222 ? -19.661 -51.940 66.163 1.00 40.83 204 LYS B N 1
ATOM 3631 C CA . LYS B 1 222 ? -18.464 -52.772 66.288 1.00 45.53 204 LYS B CA 1
ATOM 3632 C C . LYS B 1 222 ? -17.215 -51.907 66.211 1.00 46.79 204 LYS B C 1
ATOM 3633 O O . LYS B 1 222 ? -16.329 -52.019 67.072 1.00 48.23 204 LYS B O 1
ATOM 3635 N N . ASP B 1 223 ? -17.157 -51.042 65.199 1.00 45.46 205 ASP B N 1
ATOM 3636 C CA . ASP B 1 223 ? -16.017 -50.133 65.039 1.00 48.53 205 ASP B CA 1
ATOM 3637 C C . ASP B 1 223 ? -15.878 -49.151 66.204 1.00 46.23 205 ASP B C 1
ATOM 3638 O O . ASP B 1 223 ? -14.762 -48.849 66.622 1.00 48.55 205 ASP B O 1
ATOM 3643 N N . PHE B 1 224 ? -17.000 -48.670 66.739 1.00 43.01 206 PHE B N 1
ATOM 3644 C CA . PHE B 1 224 ? -16.997 -47.790 67.919 1.00 42.05 206 PHE B CA 1
ATOM 3645 C C . PHE B 1 224 ? -16.343 -48.490 69.113 1.00 46.10 206 PHE B C 1
ATOM 3646 O O . PHE B 1 224 ? -15.436 -47.941 69.757 1.00 46.51 206 PHE B O 1
ATOM 3654 N N . LYS B 1 225 ? -16.832 -49.686 69.405 1.00 44.63 207 LYS B N 1
ATOM 3655 C CA . LYS B 1 225 ? -16.343 -50.501 70.510 1.00 49.26 207 LYS B CA 1
ATOM 3656 C C . LYS B 1 225 ? -14.866 -50.870 70.362 1.00 52.22 207 LYS B C 1
ATOM 3657 O O . LYS B 1 225 ? -14.144 -50.879 71.352 1.00 55.68 207 LYS B O 1
ATOM 3663 N N . GLU B 1 226 ? -14.427 -51.159 69.135 1.00 54.54 208 GLU B N 1
ATOM 3664 C CA . GLU B 1 226 ? -13.003 -51.474 68.853 1.00 58.59 208 GLU B CA 1
ATOM 3665 C C . GLU B 1 226 ? -12.096 -50.237 68.916 1.00 58.34 208 GLU B C 1
ATOM 3666 O O . GLU B 1 226 ? -10.887 -50.378 68.982 1.00 63.54 208 GLU B O 1
ATOM 3672 N N . GLY B 1 227 ? -12.674 -49.050 68.843 1.00 59.01 209 GLY B N 1
ATOM 3673 C CA . GLY B 1 227 ? -11.921 -47.803 68.862 1.00 59.68 209 GLY B CA 1
ATOM 3674 C C . GLY B 1 227 ? -11.316 -47.493 67.511 1.00 60.95 209 GLY B C 1
ATOM 3675 O O . GLY B 1 227 ? -10.232 -46.945 67.446 1.00 64.21 209 GLY B O 1
ATOM 3676 N N . SER B 1 228 ? -12.034 -47.820 66.437 1.00 60.98 210 SER B N 1
ATOM 3677 C CA . SER B 1 228 ? -11.552 -47.628 65.065 1.00 63.26 210 SER B CA 1
ATOM 3678 C C . SER B 1 228 ? -12.421 -46.671 64.215 1.00 60.31 210 SER B C 1
ATOM 3679 O O . SER B 1 228 ? -12.470 -46.792 62.988 1.00 60.22 210 SER B O 1
ATOM 3682 N N . LEU B 1 229 ? -13.068 -45.700 64.855 1.00 57.49 211 LEU B N 1
ATOM 3683 C CA . LEU B 1 229 ? -13.975 -44.791 64.132 1.00 54.95 211 LEU B CA 1
ATOM 3684 C C . LEU B 1 229 ? -13.299 -44.048 62.991 1.00 55.61 211 LEU B C 1
ATOM 3685 O O . LEU B 1 229 ? -13.793 -44.033 61.868 1.00 54.33 211 LEU B O 1
ATOM 3690 N N . ALA B 1 230 ? -12.140 -43.460 63.278 1.00 60.51 212 ALA B N 1
ATOM 3691 C CA . ALA B 1 230 ? -11.420 -42.671 62.277 1.00 62.62 212 ALA B CA 1
ATOM 3692 C C . ALA B 1 230 ? -10.963 -43.548 61.117 1.00 64.93 212 ALA B C 1
ATOM 3693 O O . ALA B 1 230 ? -11.197 -43.209 59.952 1.00 66.68 212 ALA B O 1
ATOM 3695 N N . ALA B 1 231 ? -10.344 -44.686 61.442 1.00 67.72 213 ALA B N 1
ATOM 3696 C CA . ALA B 1 231 ? -9.812 -45.617 60.433 1.00 67.57 213 ALA B CA 1
ATOM 3697 C C . ALA B 1 231 ? -10.884 -46.208 59.511 1.00 65.91 213 ALA B C 1
ATOM 3698 O O . ALA B 1 231 ? -10.599 -46.495 58.349 1.00 67.51 213 ALA B O 1
ATOM 3700 N N . LYS B 1 232 ? -12.108 -46.372 60.020 1.00 59.61 214 LYS B N 1
ATOM 3701 C CA . LYS B 1 232 ? -13.192 -46.987 59.266 1.00 58.19 214 LYS B CA 1
ATOM 3702 C C . LYS B 1 232 ? -14.167 -45.952 58.674 1.00 53.65 214 LYS B C 1
ATOM 3703 O O . LYS B 1 232 ? -15.205 -46.320 58.116 1.00 55.41 214 LYS B O 1
ATOM 3709 N N . GLY B 1 233 ? -13.824 -44.667 58.778 1.00 53.54 215 GLY B N 1
ATOM 3710 C CA . GLY B 1 233 ? -14.559 -43.606 58.080 1.00 52.42 215 GLY B CA 1
ATOM 3711 C C . GLY B 1 233 ? -15.879 -43.242 58.725 1.00 46.56 215 GLY B C 1
ATOM 3712 O O . GLY B 1 233 ? -16.842 -42.879 58.027 1.00 47.93 215 GLY B O 1
ATOM 3713 N N . TRP B 1 234 ? -15.941 -43.335 60.056 1.00 46.13 216 TRP B N 1
ATOM 3714 C CA . TRP B 1 234 ? -17.107 -42.863 60.782 1.00 43.13 216 TRP B CA 1
ATOM 3715 C C . TRP B 1 234 ? -16.820 -41.451 61.287 1.00 45.53 216 TRP B C 1
ATOM 3716 O O . TRP B 1 234 ? -15.638 -41.073 61.463 1.00 45.77 216 TRP B O 1
ATOM 3727 N N . PRO B 1 235 ? -17.883 -40.657 61.509 1.00 43.28 217 PRO B N 1
ATOM 3728 C CA . PRO B 1 235 ? -17.666 -39.307 62.021 1.00 44.95 217 PRO B CA 1
ATOM 3729 C C . PRO B 1 235 ? -16.947 -39.335 63.365 1.00 45.70 217 PRO B C 1
ATOM 3730 O O . PRO B 1 235 ? -17.261 -40.188 64.202 1.00 44.50 217 PRO B O 1
ATOM 3734 N N . PRO B 1 236 ? -15.953 -38.454 63.563 1.00 47.02 218 PRO B N 1
ATOM 3735 C CA . PRO B 1 236 ? -15.160 -38.530 64.788 1.00 49.50 218 PRO B CA 1
ATOM 3736 C C . PRO B 1 236 ? -15.815 -37.930 66.024 1.00 49.79 218 PRO B C 1
ATOM 3737 O O . PRO B 1 236 ? -15.383 -38.243 67.140 1.00 50.02 218 PRO B O 1
ATOM 3741 N N . SER B 1 237 ? -16.834 -37.089 65.832 1.00 43.99 219 SER B N 1
ATOM 3742 C CA . SER B 1 237 ? -17.553 -36.453 66.922 1.00 42.38 219 SER B CA 1
ATOM 3743 C C . SER B 1 237 ? -19.044 -36.559 66.607 1.00 39.03 219 SER B C 1
ATOM 3744 O O . SER B 1 237 ? -19.426 -36.611 65.434 1.00 37.63 219 SER B O 1
ATOM 3747 N N . PHE B 1 238 ? -19.873 -36.560 67.651 1.00 38.00 220 PHE B N 1
ATOM 3748 C CA . PHE B 1 238 ? -21.327 -36.827 67.532 1.00 37.22 220 PHE B CA 1
ATOM 3749 C C . PHE B 1 238 ? -21.619 -38.033 66.635 1.00 34.54 220 PHE B C 1
ATOM 3750 O O . PHE B 1 238 ? -22.540 -38.033 65.825 1.00 32.73 220 PHE B O 1
ATOM 3758 N N . SER B 1 239 ? -20.812 -39.073 66.810 1.00 35.31 221 SER B N 1
ATOM 3759 C CA . SER B 1 239 ? -20.709 -40.183 65.862 1.00 34.68 221 SER B CA 1
ATOM 3760 C C . SER B 1 239 ? -22.019 -40.956 65.793 1.00 32.32 221 SER B C 1
ATOM 3761 O O . SER B 1 239 ? -22.620 -41.148 64.726 1.00 31.87 221 SER B O 1
ATOM 3764 N N . ALA B 1 240 ? -22.524 -41.325 66.954 1.00 31.05 222 ALA B N 1
ATOM 3765 C CA . ALA B 1 240 ? -23.777 -42.068 67.022 1.00 30.04 222 ALA B CA 1
ATOM 3766 C C . ALA B 1 240 ? -24.975 -41.256 66.575 1.00 27.77 222 ALA B C 1
ATOM 3767 O O . ALA B 1 240 ? -25.872 -41.755 65.900 1.00 28.27 222 ALA B O 1
ATOM 3769 N N . TYR B 1 241 ? -25.005 -39.990 66.962 1.00 28.85 223 TYR B N 1
ATOM 3770 C CA . TYR B 1 241 ? -26.093 -39.128 66.554 1.00 26.05 223 TYR B CA 1
ATOM 3771 C C . TYR B 1 241 ? -26.174 -39.011 65.033 1.00 28.58 223 TYR B C 1
ATOM 3772 O O . TYR B 1 241 ? -27.250 -39.193 64.449 1.00 26.24 223 TYR B O 1
ATOM 3781 N N . ILE B 1 242 ? -25.036 -38.708 64.412 1.00 27.41 224 ILE B N 1
ATOM 3782 C CA . ILE B 1 242 ? -24.979 -38.604 62.944 1.00 28.97 224 ILE B CA 1
ATOM 3783 C C . ILE B 1 242 ? -25.425 -39.889 62.242 1.00 30.60 224 ILE B C 1
ATOM 3784 O O . ILE B 1 242 ? -26.298 -39.871 61.371 1.00 29.07 224 ILE B O 1
ATOM 3789 N N . VAL B 1 243 ? -24.854 -41.013 62.670 1.00 30.24 225 VAL B N 1
ATOM 3790 C CA . VAL B 1 243 ? -25.184 -42.276 62.039 1.00 30.86 225 VAL B CA 1
ATOM 3791 C C . VAL B 1 243 ? -26.658 -42.570 62.234 1.00 28.41 225 VAL B C 1
ATOM 3792 O O . VAL B 1 243 ? -27.332 -42.983 61.291 1.00 28.40 225 VAL B O 1
ATOM 3796 N N . SER B 1 244 ? -27.176 -42.346 63.434 1.00 27.48 226 SER B N 1
ATOM 3797 C CA . SER B 1 244 ? -28.598 -42.588 63.716 1.00 26.82 226 SER B CA 1
ATOM 3798 C C . SER B 1 244 ? -29.513 -41.814 62.773 1.00 27.98 226 SER B C 1
ATOM 3799 O O . SER B 1 244 ? -30.521 -42.350 62.283 1.00 26.09 226 SER B O 1
ATOM 3802 N N . LYS B 1 245 ? -29.172 -40.560 62.513 1.00 25.61 227 LYS B N 1
ATOM 3803 C CA . LYS B 1 245 ? -30.039 -39.705 61.699 1.00 24.60 227 LYS B CA 1
ATOM 3804 C C . LYS B 1 245 ? -29.897 -40.000 60.213 1.00 26.38 227 LYS B C 1
ATOM 3805 O O . LYS B 1 245 ? -30.899 -39.938 59.472 1.00 26.31 227 LYS B O 1
ATOM 3811 N N . VAL B 1 246 ? -28.696 -40.350 59.750 1.00 25.81 228 VAL B N 1
ATOM 3812 C CA . VAL B 1 246 ? -28.525 -40.787 58.359 1.00 27.90 228 VAL B CA 1
ATOM 3813 C C . VAL B 1 246 ? -29.398 -42.033 58.109 1.00 28.96 228 VAL B C 1
ATOM 3814 O O . VAL B 1 246 ? -30.062 -42.168 57.084 1.00 28.15 228 VAL B O 1
ATOM 3818 N N . VAL B 1 247 ? -29.384 -42.942 59.077 1.00 28.21 229 VAL B N 1
ATOM 3819 C CA . VAL B 1 247 ? -30.142 -44.175 58.975 1.00 27.47 229 VAL B CA 1
ATOM 3820 C C . VAL B 1 247 ? -31.639 -43.919 59.060 1.00 28.11 229 VAL B C 1
ATOM 3821 O O . VAL B 1 247 ? -32.410 -44.533 58.311 1.00 28.17 229 VAL B O 1
ATOM 3825 N N . VAL B 1 248 ? -32.055 -43.011 59.939 1.00 26.35 230 VAL B N 1
ATOM 3826 C CA . VAL B 1 248 ? -33.465 -42.621 59.993 1.00 24.87 230 VAL B CA 1
ATOM 3827 C C . VAL B 1 248 ? -33.906 -42.075 58.636 1.00 23.90 230 VAL B C 1
ATOM 3828 O O . VAL B 1 248 ? -35.007 -42.392 58.156 1.00 25.69 230 VAL B O 1
ATOM 3832 N N . ASN B 1 249 ? -33.088 -41.247 58.017 1.00 26.60 231 ASN B N 1
ATOM 3833 C CA . ASN B 1 249 ? -33.458 -40.723 56.689 1.00 24.42 231 ASN B CA 1
ATOM 3834 C C . ASN B 1 249 ? -33.618 -41.851 55.675 1.00 26.90 231 ASN B C 1
ATOM 3835 O O . ASN B 1 249 ? -34.571 -41.868 54.905 1.00 25.52 231 ASN B O 1
ATOM 3840 N N . ALA B 1 250 ? -32.691 -42.817 55.680 1.00 25.04 232 ALA B N 1
ATOM 3841 C CA . ALA B 1 250 ? -32.761 -43.952 54.749 1.00 28.84 232 ALA B CA 1
ATOM 3842 C C . ALA B 1 250 ? -34.005 -44.814 55.015 1.00 27.83 232 ALA B C 1
ATOM 3843 O O . ALA B 1 250 ? -34.701 -45.241 54.084 1.00 29.27 232 ALA B O 1
ATOM 3845 N N . TYR B 1 251 ? -34.298 -45.038 56.292 1.00 26.41 233 TYR B N 1
ATOM 3846 C CA . TYR B 1 251 ? -35.497 -45.755 56.725 1.00 28.49 233 TYR B CA 1
ATOM 3847 C C . TYR B 1 251 ? -36.760 -45.093 56.223 1.00 28.57 233 TYR B C 1
ATOM 3848 O O . TYR B 1 251 ? -37.693 -45.761 55.755 1.00 27.93 233 TYR B O 1
ATOM 3857 N N . THR B 1 252 ? -36.781 -43.765 56.280 1.00 25.80 234 THR B N 1
ATOM 3858 C CA . THR B 1 252 ? -37.907 -42.979 55.738 1.00 25.59 234 THR B CA 1
ATOM 3859 C C . THR B 1 252 ? -38.154 -43.271 54.269 1.00 26.04 234 THR B C 1
ATOM 3860 O O . THR B 1 252 ? -39.296 -43.412 53.836 1.00 26.13 234 THR B O 1
ATOM 3864 N N . ARG B 1 253 ? -37.083 -43.377 53.499 1.00 24.76 235 ARG B N 1
ATOM 3865 C CA . ARG B 1 253 ? -37.175 -43.697 52.072 1.00 26.99 235 ARG B CA 1
ATOM 3866 C C . ARG B 1 253 ? -37.738 -45.095 51.838 1.00 28.95 235 ARG B C 1
ATOM 3867 O O . ARG B 1 253 ? -38.557 -45.304 50.930 1.00 31.27 235 ARG B O 1
ATOM 3875 N N . ILE B 1 254 ? -37.293 -46.062 52.643 1.00 29.49 236 ILE B N 1
ATOM 3876 C CA . ILE B 1 254 ? -37.790 -47.439 52.553 1.00 29.24 236 ILE B CA 1
ATOM 3877 C C . ILE B 1 254 ? -39.300 -47.480 52.791 1.00 29.34 236 ILE B C 1
ATOM 3878 O O . ILE B 1 254 ? -40.037 -48.137 52.033 1.00 31.81 236 ILE B O 1
ATOM 3883 N N . LEU B 1 255 ? -39.724 -46.832 53.862 1.00 26.58 237 LEU B N 1
ATOM 3884 C CA . LEU B 1 255 ? -41.150 -46.774 54.214 1.00 27.79 237 LEU B CA 1
ATOM 3885 C C . LEU B 1 255 ? -41.990 -46.133 53.130 1.00 31.00 237 LEU B C 1
ATOM 3886 O O . LEU B 1 255 ? -43.060 -46.643 52.804 1.00 28.77 237 LEU B O 1
ATOM 3891 N N . ALA B 1 256 ? -41.514 -45.027 52.568 1.00 27.95 238 ALA B N 1
ATOM 3892 C CA . ALA B 1 256 ? -42.291 -44.307 51.570 1.00 28.77 238 ALA B CA 1
ATOM 3893 C C . ALA B 1 256 ? -42.536 -45.169 50.334 1.00 29.62 238 ALA B C 1
ATOM 3894 O O . ALA B 1 256 ? -43.598 -45.090 49.720 1.00 31.21 238 ALA B O 1
ATOM 3896 N N . LYS B 1 257 ? -41.568 -46.005 49.970 1.00 29.62 239 LYS B N 1
ATOM 3897 C CA . LYS B 1 257 ? -41.728 -46.891 48.841 1.00 32.72 239 LYS B CA 1
ATOM 3898 C C . LYS B 1 257 ? -42.715 -48.029 49.145 1.00 34.44 239 LYS B C 1
ATOM 3899 O O . LYS B 1 257 ? -43.427 -48.496 48.263 1.00 35.12 239 LYS B O 1
ATOM 3905 N N . LYS B 1 258 ? -42.719 -48.505 50.388 1.00 31.19 240 LYS B N 1
ATOM 3906 C CA . LYS B 1 258 ? -43.591 -49.619 50.785 1.00 34.71 240 LYS B CA 1
ATOM 3907 C C . LYS B 1 258 ? -45.043 -49.228 50.949 1.00 32.57 240 LYS B C 1
ATOM 3908 O O . LYS B 1 258 ? -45.908 -50.069 50.758 1.00 33.90 240 LYS B O 1
ATOM 3914 N N . TYR B 1 259 ? -45.307 -47.960 51.301 1.00 31.20 241 TYR B N 1
ATOM 3915 C CA . TYR B 1 259 ? -46.634 -47.487 51.698 1.00 31.05 241 TYR B CA 1
ATOM 3916 C C . TYR B 1 259 ? -46.977 -46.220 50.898 1.00 28.90 241 TYR B C 1
ATOM 3917 O O . TYR B 1 259 ? -46.977 -45.117 51.444 1.00 28.94 241 TYR B O 1
ATOM 3926 N N . PRO B 1 260 ? -47.305 -46.394 49.611 1.00 31.16 242 PRO B N 1
ATOM 3927 C CA . PRO B 1 260 ? -47.501 -45.241 48.730 1.00 30.72 242 PRO B CA 1
ATOM 3928 C C . PRO B 1 260 ? -48.706 -44.355 49.060 1.00 30.86 242 PRO B C 1
ATOM 3929 O O . PRO B 1 260 ? -48.760 -43.217 48.608 1.00 30.25 242 PRO B O 1
ATOM 3933 N N . ASN B 1 261 ? -49.668 -44.882 49.826 1.00 30.75 243 ASN B N 1
ATOM 3934 C CA . ASN B 1 261 ? -50.824 -44.108 50.289 1.00 33.04 243 ASN B CA 1
ATOM 3935 C C . ASN B 1 261 ? -50.544 -43.226 51.488 1.00 31.13 243 ASN B C 1
ATOM 3936 O O . ASN B 1 261 ? -51.385 -42.400 51.830 1.00 32.03 243 ASN B O 1
ATOM 3941 N N . PHE B 1 262 ? -49.370 -43.379 52.098 1.00 28.14 244 PHE B N 1
ATOM 3942 C CA . PHE B 1 262 ? -48.945 -42.568 53.244 1.00 27.04 244 PHE B CA 1
ATOM 3943 C C . PHE B 1 262 ? -48.122 -41.375 52.732 1.00 26.26 244 PHE B C 1
ATOM 3944 O O . PHE B 1 262 ? -47.506 -41.476 51.693 1.00 27.94 244 PHE B O 1
ATOM 3952 N N . LYS B 1 263 ? -48.064 -40.300 53.510 1.00 25.95 245 LYS B N 1
ATOM 3953 C CA . LYS B 1 263 ? -46.993 -39.280 53.428 1.00 24.95 245 LYS B CA 1
ATOM 3954 C C . LYS B 1 263 ? -45.996 -39.585 54.529 1.00 24.81 245 LYS B C 1
ATOM 3955 O O . LYS B 1 263 ? -46.314 -39.456 55.733 1.00 25.51 245 LYS B O 1
ATOM 3961 N N . ILE B 1 264 ? -44.810 -40.021 54.129 1.00 24.16 246 ILE B N 1
ATOM 3962 C CA . ILE B 1 264 ? -43.785 -40.426 55.082 1.00 23.51 246 ILE B CA 1
ATOM 3963 C C . ILE B 1 264 ? -42.562 -39.611 54.753 1.00 22.35 246 ILE B C 1
ATOM 3964 O O . ILE B 1 264 ? -41.937 -39.836 53.732 1.00 24.20 246 ILE B O 1
ATOM 3969 N N . ASN B 1 265 ? -42.259 -38.651 55.607 1.00 21.94 247 ASN B N 1
ATOM 3970 C CA . ASN B 1 265 ? -41.166 -37.696 55.358 1.00 21.43 247 ASN B CA 1
ATOM 3971 C C . ASN B 1 265 ? -40.263 -37.545 56.569 1.00 22.19 247 ASN B C 1
ATOM 3972 O O . ASN B 1 265 ? -40.675 -37.856 57.682 1.00 22.57 247 ASN B O 1
ATOM 3977 N N . CYS B 1 266 ? -39.032 -37.111 56.335 1.00 22.17 248 CYS B N 1
ATOM 3978 C CA . CYS B 1 266 ? -38.112 -36.818 57.445 1.00 21.96 248 CYS B CA 1
ATOM 3979 C C . CYS B 1 266 ? -37.736 -35.352 57.410 1.00 23.50 248 CYS B C 1
ATOM 3980 O O . CYS B 1 266 ? -37.799 -34.694 56.361 1.00 23.22 248 CYS B O 1
ATOM 3983 N N . VAL B 1 267 ? -37.373 -34.816 58.560 1.00 21.53 249 VAL B N 1
ATOM 3984 C CA . VAL B 1 267 ? -37.252 -33.362 58.681 1.00 22.20 249 VAL B CA 1
ATOM 3985 C C . VAL B 1 267 ? -36.242 -32.933 59.726 1.00 22.85 249 VAL B C 1
ATOM 3986 O O . VAL B 1 267 ? -36.259 -33.439 60.850 1.00 23.40 249 VAL B O 1
ATOM 3990 N N . CYS B 1 268 ? -35.384 -31.996 59.340 1.00 23.28 250 CYS B N 1
ATOM 3991 C CA . CYS B 1 268 ? -34.547 -31.243 60.312 1.00 25.44 250 CYS B CA 1
ATOM 3992 C C . CYS B 1 268 ? -35.391 -30.079 60.823 1.00 25.23 250 CYS B C 1
ATOM 3993 O O . CYS B 1 268 ? -35.821 -29.233 60.034 1.00 24.84 250 CYS B O 1
ATOM 3996 N N . PRO B 1 269 ? -35.737 -30.072 62.118 1.00 24.95 251 PRO B N 1
ATOM 3997 C CA . PRO B 1 269 ? -36.630 -29.032 62.644 1.00 25.68 251 PRO B CA 1
ATOM 3998 C C . PRO B 1 269 ? -35.936 -27.705 62.869 1.00 27.94 251 PRO B C 1
ATOM 3999 O O . PRO B 1 269 ? -36.628 -26.686 63.090 1.00 29.17 251 PRO B O 1
ATOM 4003 N N . GLY B 1 270 ? -34.594 -27.715 62.822 1.00 27.84 252 GLY B N 1
ATOM 4004 C CA . GLY B 1 270 ? -33.785 -26.533 63.061 1.00 29.90 252 GLY B CA 1
ATOM 4005 C C . GLY B 1 270 ? -33.103 -26.609 64.411 1.00 30.70 252 GLY B C 1
ATOM 4006 O O . GLY B 1 270 ? -33.471 -27.415 65.254 1.00 30.24 252 GLY B O 1
ATOM 4007 N N . PHE B 1 271 ? -32.118 -25.738 64.603 1.00 29.71 253 PHE B N 1
ATOM 4008 C CA . PHE B 1 271 ? -31.331 -25.699 65.841 1.00 30.51 253 PHE B CA 1
ATOM 4009 C C . PHE B 1 271 ? -32.155 -24.964 66.902 1.00 29.42 253 PHE B C 1
ATOM 4010 O O . PHE B 1 271 ? -32.270 -23.743 66.882 1.00 35.13 253 PHE B O 1
ATOM 4018 N N . ALA B 1 272 ? -32.765 -25.743 67.785 1.00 28.24 254 ALA B N 1
ATOM 4019 C CA . ALA B 1 272 ? -33.832 -25.281 68.681 1.00 28.20 254 ALA B CA 1
ATOM 4020 C C . ALA B 1 272 ? -33.357 -25.285 70.140 1.00 27.28 254 ALA B C 1
ATOM 4021 O O . ALA B 1 272 ? -32.623 -26.179 70.562 1.00 26.83 254 ALA B O 1
ATOM 4023 N N . LYS B 1 273 ? -33.809 -24.282 70.885 1.00 27.86 255 LYS B N 1
ATOM 4024 C CA . LYS B 1 273 ? -33.449 -24.096 72.292 1.00 29.53 255 LYS B CA 1
ATOM 4025 C C . LYS B 1 273 ? -34.189 -25.130 73.150 1.00 31.53 255 LYS B C 1
ATOM 4026 O O . LYS B 1 273 ? -35.292 -24.874 73.623 1.00 33.12 255 LYS B O 1
ATOM 4032 N N . THR B 1 274 ? -33.586 -26.302 73.297 1.00 28.94 256 THR B N 1
ATOM 4033 C CA . THR B 1 274 ? -34.172 -27.384 74.088 1.00 28.98 256 THR B CA 1
ATOM 4034 C C . THR B 1 274 ? -33.087 -27.993 74.953 1.00 30.10 256 THR B C 1
ATOM 4035 O O . THR B 1 274 ? -31.898 -27.674 74.824 1.00 28.77 256 THR B O 1
ATOM 4039 N N . ASP B 1 275 ? -33.498 -28.907 75.836 1.00 29.48 257 ASP B N 1
ATOM 4040 C CA . ASP B 1 275 ? -32.542 -29.602 76.686 1.00 30.22 257 ASP B CA 1
ATOM 4041 C C . ASP B 1 275 ? -31.550 -30.456 75.902 1.00 27.03 257 ASP B C 1
ATOM 4042 O O . ASP B 1 275 ? -30.463 -30.723 76.427 1.00 29.70 257 ASP B O 1
ATOM 4047 N N . LEU B 1 276 ? -31.875 -30.853 74.678 1.00 27.90 258 LEU B N 1
ATOM 4048 C CA . LEU B 1 276 ? -30.926 -31.577 73.827 1.00 28.33 258 LEU B CA 1
ATOM 4049 C C . LEU B 1 276 ? -29.587 -30.834 73.726 1.00 31.30 258 LEU B C 1
ATOM 4050 O O . LEU B 1 276 ? -28.514 -31.464 73.752 1.00 31.22 258 LEU B O 1
ATOM 4055 N N . ASN B 1 277 ? -29.672 -29.505 73.621 1.00 30.12 259 ASN B N 1
ATOM 4056 C CA . ASN B 1 277 ? -28.507 -28.618 73.481 1.00 33.29 259 ASN B CA 1
ATOM 4057 C C . ASN B 1 277 ? -28.191 -27.844 74.766 1.00 34.86 259 ASN B C 1
ATOM 4058 O O . ASN B 1 277 ? -27.534 -26.796 74.712 1.00 34.26 259 ASN B O 1
ATOM 4063 N N . HIS B 1 278 ? -28.678 -28.333 75.916 1.00 35.85 260 HIS B N 1
ATOM 4064 C CA . HIS B 1 278 ? -28.570 -27.601 77.182 1.00 36.72 260 HIS B CA 1
ATOM 4065 C C . HIS B 1 278 ? -29.049 -26.118 77.114 1.00 35.59 260 HIS B C 1
ATOM 4066 O O . HIS B 1 278 ? -28.506 -25.236 77.760 1.00 37.74 260 HIS B O 1
ATOM 4073 N N . GLY B 1 279 ? -30.109 -25.900 76.344 1.00 32.95 261 GLY B N 1
ATOM 4074 C CA . GLY B 1 279 ? -30.754 -24.610 76.213 1.00 35.24 261 GLY B CA 1
ATOM 4075 C C . GLY B 1 279 ? -30.248 -23.740 75.067 1.00 38.52 261 GLY B C 1
ATOM 4076 O O . GLY B 1 279 ? -30.817 -22.669 74.818 1.00 38.48 261 GLY B O 1
ATOM 4077 N N . LEU B 1 280 ? -29.180 -24.174 74.385 1.00 36.59 262 LEU B N 1
ATOM 4078 C CA . LEU B 1 280 ? -28.615 -23.403 73.264 1.00 36.46 262 LEU B CA 1
ATOM 4079 C C . LEU B 1 280 ? -29.435 -23.666 72.003 1.00 34.50 262 LEU B C 1
ATOM 4080 O O . LEU B 1 280 ? -30.041 -24.718 71.846 1.00 32.08 262 LEU B O 1
ATOM 4085 N N . GLY B 1 281 ? -29.448 -22.676 71.109 1.00 34.99 263 GLY B N 1
ATOM 4086 C CA . GLY B 1 281 ? -30.178 -22.794 69.850 1.00 34.45 263 GLY B CA 1
ATOM 4087 C C . GLY B 1 281 ? -30.516 -21.437 69.260 1.00 34.86 263 GLY B C 1
ATOM 4088 O O . GLY B 1 281 ? -30.303 -20.412 69.876 1.00 39.12 263 GLY B O 1
ATOM 4089 N N . LEU B 1 282 ? -31.025 -21.466 68.041 1.00 34.90 264 LEU B N 1
ATOM 4090 C CA . LEU B 1 282 ? -31.450 -20.265 67.327 1.00 37.69 264 LEU B CA 1
ATOM 4091 C C . LEU B 1 282 ? -32.971 -20.090 67.354 1.00 39.31 264 LEU B C 1
ATOM 4092 O O . LEU B 1 282 ? -33.468 -18.962 67.409 1.00 44.15 264 LEU B O 1
ATOM 4097 N N . LEU B 1 283 ? -33.689 -21.188 67.239 1.00 35.07 265 LEU B N 1
ATOM 4098 C CA . LEU B 1 283 ? -35.157 -21.206 67.203 1.00 35.54 265 LEU B CA 1
ATOM 4099 C C . LEU B 1 283 ? -35.683 -21.584 68.572 1.00 33.01 265 LEU B C 1
ATOM 4100 O O . LEU B 1 283 ? -35.019 -22.317 69.313 1.00 31.57 265 LEU B O 1
ATOM 4105 N N . THR B 1 284 ? -36.898 -21.132 68.884 1.00 31.37 266 THR B N 1
ATOM 4106 C CA . THR B 1 284 ? -37.633 -21.695 70.008 1.00 31.25 266 THR B CA 1
ATOM 4107 C C . THR B 1 284 ? -38.123 -23.085 69.614 1.00 28.63 266 THR B C 1
ATOM 4108 O O . THR B 1 284 ? -38.240 -23.416 68.423 1.00 27.25 266 THR B O 1
ATOM 4112 N N . ALA B 1 285 ? -38.393 -23.915 70.621 1.00 26.57 267 ALA B N 1
ATOM 4113 C CA . ALA B 1 285 ? -39.012 -25.207 70.381 1.00 27.28 267 ALA B CA 1
ATOM 4114 C C . ALA B 1 285 ? -40.347 -25.048 69.608 1.00 25.16 267 ALA B C 1
ATOM 4115 O O . ALA B 1 285 ? -40.654 -25.868 68.736 1.00 25.32 267 ALA B O 1
ATOM 4117 N N . GLU B 1 286 ? -41.099 -23.991 69.926 1.00 27.96 268 GLU B N 1
ATOM 4118 C CA . GLU B 1 286 ? -42.373 -23.752 69.219 1.00 30.77 268 GLU B CA 1
ATOM 4119 C C . GLU B 1 286 ? -42.146 -23.494 67.730 1.00 28.92 268 GLU B C 1
ATOM 4120 O O . GLU B 1 286 ? -42.805 -24.068 66.866 1.00 29.00 268 GLU B O 1
ATOM 4126 N N . GLU B 1 287 ? -41.187 -22.622 67.432 1.00 28.41 269 GLU B N 1
ATOM 4127 C CA . GLU B 1 287 ? -40.810 -22.361 66.036 1.00 28.88 269 GLU B CA 1
ATOM 4128 C C . GLU B 1 287 ? -40.332 -23.610 65.309 1.00 28.52 269 GLU B C 1
ATOM 4129 O O . GLU B 1 287 ? -40.702 -23.859 64.155 1.00 27.83 269 GLU B O 1
ATOM 4135 N N . ALA B 1 288 ? -39.496 -24.420 65.968 1.00 25.62 270 ALA B N 1
ATOM 4136 C CA . ALA B 1 288 ? -38.988 -25.629 65.358 1.00 25.43 270 ALA B CA 1
ATOM 4137 C C . ALA B 1 288 ? -40.085 -26.656 65.068 1.00 25.48 270 ALA B C 1
ATOM 4138 O O . ALA B 1 288 ? -40.032 -27.371 64.071 1.00 26.22 270 ALA B O 1
ATOM 4140 N N . ALA B 1 289 ? -41.094 -26.685 65.935 1.00 24.07 271 ALA B N 1
ATOM 4141 C CA . ALA B 1 289 ? -42.222 -27.634 65.771 1.00 23.56 271 ALA B CA 1
ATOM 4142 C C . ALA B 1 289 ? -43.068 -27.341 64.516 1.00 24.82 271 ALA B C 1
ATOM 4143 O O . ALA B 1 289 ? -43.764 -28.221 64.055 1.00 25.27 271 ALA B O 1
ATOM 4145 N N . GLU B 1 290 ? -43.023 -26.123 64.012 1.00 26.27 272 GLU B N 1
ATOM 4146 C CA . GLU B 1 290 ? -43.773 -25.785 62.794 1.00 27.02 272 GLU B CA 1
ATOM 4147 C C . GLU B 1 290 ? -43.509 -26.753 61.648 1.00 26.83 272 GLU B C 1
ATOM 4148 O O . GLU B 1 290 ? -44.426 -27.132 60.901 1.00 24.62 272 GLU B O 1
ATOM 4154 N N A ASN B 1 291 ? -42.239 -27.143 61.558 0.50 25.31 273 ASN B N 1
ATOM 4155 N N B ASN B 1 291 ? -42.272 -27.165 61.386 0.50 25.82 273 ASN B N 1
ATOM 4156 C CA A ASN B 1 291 ? -41.756 -27.936 60.468 0.50 24.70 273 ASN B CA 1
ATOM 4157 C CA B ASN B 1 291 ? -42.060 -27.983 60.198 0.50 26.83 273 ASN B CA 1
ATOM 4158 C C A ASN B 1 291 ? -42.338 -29.362 60.447 0.50 23.10 273 ASN B C 1
ATOM 4159 C C B ASN B 1 291 ? -42.460 -29.467 60.362 0.50 24.21 273 ASN B C 1
ATOM 4160 O O A ASN B 1 291 ? -42.933 -29.757 59.460 0.50 24.95 273 ASN B O 1
ATOM 4161 O O B ASN B 1 291 ? -43.081 -30.003 59.430 0.50 24.29 273 ASN B O 1
ATOM 4170 N N . PRO B 1 292 ? -42.198 -30.119 61.532 1.00 22.69 274 PRO B N 1
ATOM 4171 C CA . PRO B 1 292 ? -42.842 -31.448 61.586 1.00 22.92 274 PRO B CA 1
ATOM 4172 C C . PRO B 1 292 ? -44.364 -31.362 61.562 1.00 23.86 274 PRO B C 1
ATOM 4173 O O . PRO B 1 292 ? -45.003 -32.241 60.992 1.00 23.68 274 PRO B O 1
ATOM 4177 N N . VAL B 1 293 ? -44.926 -30.303 62.129 1.00 22.47 275 VAL B N 1
ATOM 4178 C CA . VAL B 1 293 ? -46.404 -30.148 62.104 1.00 23.43 275 VAL B CA 1
ATOM 4179 C C . VAL B 1 293 ? -46.905 -30.041 60.676 1.00 24.92 275 VAL B C 1
ATOM 4180 O O . VAL B 1 293 ? -47.890 -30.703 60.301 1.00 23.81 275 VAL B O 1
ATOM 4184 N N . LYS B 1 294 ? -46.224 -29.249 59.851 1.00 24.02 276 LYS B N 1
ATOM 4185 C CA . LYS B 1 294 ? -46.634 -29.168 58.449 1.00 24.66 276 LYS B CA 1
ATOM 4186 C C . LYS B 1 294 ? -46.588 -30.528 57.758 1.00 22.93 276 LYS B C 1
ATOM 4187 O O . LYS B 1 294 ? -47.473 -30.858 56.932 1.00 23.93 276 LYS B O 1
ATOM 4193 N N . LEU B 1 295 ? -45.575 -31.348 58.046 1.00 22.18 277 LEU B N 1
ATOM 4194 C CA . LEU B 1 295 ? -45.462 -32.652 57.427 1.00 21.69 277 LEU B CA 1
ATOM 4195 C C . LEU B 1 295 ? -46.546 -33.622 57.947 1.00 22.42 277 LEU B C 1
ATOM 4196 O O . LEU B 1 295 ? -46.965 -34.477 57.211 1.00 24.27 277 LEU B O 1
ATOM 4201 N N . ALA B 1 296 ? -46.991 -33.426 59.176 1.00 22.33 278 ALA B N 1
ATOM 4202 C CA . ALA B 1 296 ? -48.096 -34.222 59.736 1.00 22.61 278 ALA B CA 1
ATOM 4203 C C . ALA B 1 296 ? -49.438 -33.859 59.125 1.00 27.19 278 ALA B C 1
ATOM 4204 O O . ALA B 1 296 ? -50.344 -34.683 59.127 1.00 26.60 278 ALA B O 1
ATOM 4206 N N . LEU B 1 297 ? -49.593 -32.625 58.658 1.00 24.36 279 LEU B N 1
ATOM 4207 C CA . LEU B 1 297 ? -50.852 -32.099 58.124 1.00 26.13 279 LEU B CA 1
ATOM 4208 C C . LEU B 1 297 ? -50.917 -31.975 56.599 1.00 26.37 279 LEU B C 1
ATOM 4209 O O . LEU B 1 297 ? -51.854 -31.386 56.081 1.00 28.58 279 LEU B O 1
ATOM 4214 N N . LEU B 1 298 ? -49.975 -32.584 55.895 1.00 24.80 280 LEU B N 1
ATOM 4215 C CA . LEU B 1 298 ? -49.925 -32.420 54.442 1.00 25.83 280 LEU B CA 1
ATOM 4216 C C . LEU B 1 298 ? -51.210 -32.824 53.766 1.00 27.41 280 LEU B C 1
ATOM 4217 O O . LEU B 1 298 ? -51.853 -33.768 54.217 1.00 28.09 280 LEU B O 1
ATOM 4222 N N . PRO B 1 299 ? -51.550 -32.149 52.675 1.00 27.30 281 PRO B N 1
ATOM 4223 C CA . PRO B 1 299 ? -52.685 -32.606 51.870 1.00 30.14 281 PRO B CA 1
ATOM 4224 C C . PRO B 1 299 ? -52.415 -33.963 51.203 1.00 28.09 281 PRO B C 1
ATOM 4225 O O . PRO B 1 299 ? -51.276 -34.395 51.115 1.00 27.40 281 PRO B O 1
ATOM 4229 N N . ASP B 1 300 ? -53.469 -34.580 50.668 1.00 30.18 282 ASP B N 1
ATOM 4230 C CA . ASP B 1 300 ? -53.324 -35.872 50.002 1.00 31.34 282 ASP B CA 1
ATOM 4231 C C . ASP B 1 300 ? -52.470 -35.844 48.765 1.00 29.76 282 ASP B C 1
ATOM 4232 O O . ASP B 1 300 ? -51.946 -36.891 48.368 1.00 33.24 282 ASP B O 1
ATOM 4237 N N . ASP B 1 301 ? -52.314 -34.686 48.140 1.00 29.10 283 ASP B N 1
ATOM 4238 C CA . ASP B 1 301 ? -51.386 -34.554 47.009 1.00 30.89 283 ASP B CA 1
ATOM 4239 C C . ASP B 1 301 ? -49.992 -34.090 47.397 1.00 29.86 283 ASP B C 1
ATOM 4240 O O . ASP B 1 301 ? -49.186 -33.796 46.528 1.00 32.02 283 ASP B O 1
ATOM 4245 N N . GLY B 1 302 ? -49.700 -34.067 48.691 1.00 28.92 284 GLY B N 1
ATOM 4246 C CA . GLY B 1 302 ? -48.381 -33.683 49.205 1.00 27.62 284 GLY B CA 1
ATOM 4247 C C . GLY B 1 302 ? -47.272 -34.682 48.921 1.00 30.00 284 GLY B C 1
ATOM 4248 O O . GLY B 1 302 ? -47.503 -35.803 48.430 1.00 27.74 284 GLY B O 1
ATOM 4249 N N . PRO B 1 303 ? -46.026 -34.292 49.252 1.00 27.75 285 PRO B N 1
ATOM 4250 C CA . PRO B 1 303 ? -44.888 -35.167 48.963 1.00 29.11 285 PRO B CA 1
ATOM 4251 C C . PRO B 1 303 ? -44.762 -36.343 49.945 1.00 27.73 285 PRO B C 1
ATOM 4252 O O . PRO B 1 303 ? -45.306 -36.291 51.037 1.00 26.30 285 PRO B O 1
ATOM 4256 N N . SER B 1 304 ? -44.035 -37.376 49.537 1.00 27.52 286 SER B N 1
ATOM 4257 C CA . SER B 1 304 ? -43.667 -38.477 50.413 1.00 26.28 286 SER B CA 1
ATOM 4258 C C . SER B 1 304 ? -42.275 -38.942 50.037 1.00 25.95 286 SER B C 1
ATOM 4259 O O . SER B 1 304 ? -41.879 -38.836 48.862 1.00 28.84 286 SER B O 1
ATOM 4262 N N . GLY B 1 305 ? -41.559 -39.481 51.024 1.00 25.79 287 GLY B N 1
ATOM 4263 C CA . GLY B 1 305 ? -40.230 -40.027 50.832 1.00 26.20 287 GLY B CA 1
ATOM 4264 C C . GLY B 1 305 ? -39.128 -38.987 50.701 1.00 26.41 287 GLY B C 1
ATOM 4265 O O . GLY B 1 305 ? -38.040 -39.295 50.204 1.00 29.40 287 GLY B O 1
ATOM 4266 N N . LEU B 1 306 ? -39.386 -37.775 51.189 1.00 25.46 288 LEU B N 1
ATOM 4267 C CA . LEU B 1 306 ? -38.442 -36.674 51.049 1.00 25.58 288 LEU B CA 1
ATOM 4268 C C . LEU B 1 306 ? -37.850 -36.248 52.393 1.00 25.38 288 LEU B C 1
ATOM 4269 O O . LEU B 1 306 ? -38.383 -36.564 53.462 1.00 25.08 288 LEU B O 1
ATOM 4274 N N . PHE B 1 307 ? -36.723 -35.539 52.294 1.00 25.74 289 PHE B N 1
ATOM 4275 C CA . PHE B 1 307 ? -36.067 -34.906 53.425 1.00 25.12 289 PHE B CA 1
ATOM 4276 C C . PHE B 1 307 ? -36.304 -33.401 53.331 1.00 24.58 289 PHE B C 1
ATOM 4277 O O . PHE B 1 307 ? -36.098 -32.804 52.262 1.00 28.02 289 PHE B O 1
ATOM 4285 N N . PHE B 1 308 ? -36.671 -32.798 54.468 1.00 23.61 290 PHE B N 1
ATOM 4286 C CA . PHE B 1 308 ? -36.885 -31.363 54.544 1.00 24.22 290 PHE B CA 1
ATOM 4287 C C . PHE B 1 308 ? -35.925 -30.737 55.532 1.00 25.42 290 PHE B C 1
ATOM 4288 O O . PHE B 1 308 ? -35.792 -31.238 56.660 1.00 25.72 290 PHE B O 1
ATOM 4296 N N . ASP B 1 309 ? -35.260 -29.679 55.096 1.00 25.51 291 ASP B N 1
ATOM 4297 C CA . ASP B 1 309 ? -34.482 -28.843 56.007 1.00 27.22 291 ASP B CA 1
ATOM 4298 C C . ASP B 1 309 ? -35.419 -27.716 56.433 1.00 26.51 291 ASP B C 1
ATOM 4299 O O . ASP B 1 309 ? -35.640 -26.760 55.669 1.00 28.11 291 ASP B O 1
ATOM 4304 N N A ARG B 1 310 ? -35.966 -27.835 57.641 0.50 25.91 292 ARG B N 1
ATOM 4305 N N B ARG B 1 310 ? -35.978 -27.840 57.631 0.50 25.20 292 ARG B N 1
ATOM 4306 C CA A ARG B 1 310 ? -37.011 -26.930 58.141 0.50 28.59 292 ARG B CA 1
ATOM 4307 C CA B ARG B 1 310 ? -37.016 -26.939 58.108 0.50 27.30 292 ARG B CA 1
ATOM 4308 C C A ARG B 1 310 ? -38.208 -26.938 57.160 0.50 30.41 292 ARG B C 1
ATOM 4309 C C B ARG B 1 310 ? -38.197 -26.947 57.109 0.50 29.44 292 ARG B C 1
ATOM 4310 O O A ARG B 1 310 ? -38.855 -27.985 57.055 0.50 32.52 292 ARG B O 1
ATOM 4311 O O B ARG B 1 310 ? -38.822 -27.997 56.940 0.50 32.89 292 ARG B O 1
ATOM 4326 N N . SER B 1 311 ? -38.478 -25.827 56.462 1.00 33.76 293 SER B N 1
ATOM 4327 C CA . SER B 1 311 ? -39.596 -25.730 55.511 1.00 39.37 293 SER B CA 1
ATOM 4328 C C . SER B 1 311 ? -39.239 -26.089 54.071 1.00 38.65 293 SER B C 1
ATOM 4329 O O . SER B 1 311 ? -40.126 -26.120 53.220 1.00 43.24 293 SER B O 1
ATOM 4332 N N . GLU B 1 312 ? -37.969 -26.352 53.784 1.00 33.20 294 GLU B N 1
ATOM 4333 C CA . GLU B 1 312 ? -37.497 -26.494 52.388 1.00 35.15 294 GLU B CA 1
ATOM 4334 C C . GLU B 1 312 ? -37.104 -27.916 52.075 1.00 35.44 294 GLU B C 1
ATOM 4335 O O . GLU B 1 312 ? -36.366 -28.521 52.839 1.00 33.01 294 GLU B O 1
ATOM 4337 N N . GLU B 1 313 ? -37.578 -28.453 50.951 1.00 33.03 295 GLU B N 1
ATOM 4338 C CA . GLU B 1 313 ? -37.096 -29.742 50.494 1.00 34.10 295 GLU B CA 1
ATOM 4339 C C . GLU B 1 313 ? -35.582 -29.679 50.305 1.00 34.67 295 GLU B C 1
ATOM 4340 O O . GLU B 1 313 ? -35.058 -28.676 49.792 1.00 36.60 295 GLU B O 1
ATOM 4346 N N . SER B 1 314 ? -34.890 -30.728 50.732 1.00 32.55 296 SER B N 1
ATOM 4347 C CA . SER B 1 314 ? -33.435 -30.785 50.722 1.00 38.01 296 SER B CA 1
ATOM 4348 C C . SER B 1 314 ? -32.937 -32.182 50.275 1.00 36.74 296 SER B C 1
ATOM 4349 O O . SER B 1 314 ? -33.702 -33.146 50.243 1.00 39.56 296 SER B O 1
ATOM 4352 N N . SER B 1 315 ? -31.662 -32.283 49.915 1.00 40.24 297 SER B N 1
ATOM 4353 C CA . SER B 1 315 ? -31.143 -33.551 49.390 1.00 39.93 297 SER B CA 1
ATOM 4354 C C . SER B 1 315 ? -30.858 -34.514 50.542 1.00 37.37 297 SER B C 1
ATOM 4355 O O . SER B 1 315 ? -30.497 -34.100 51.659 1.00 36.63 29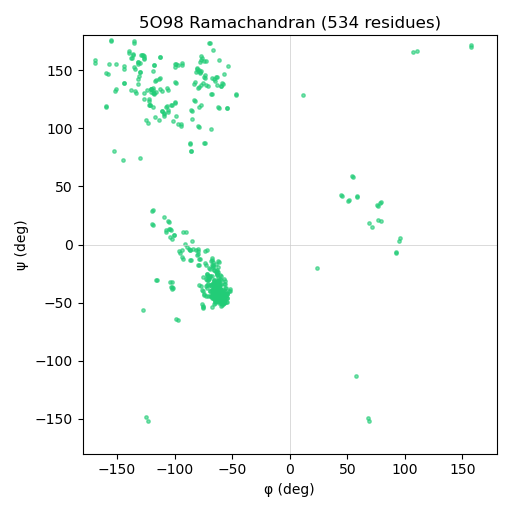7 SER B O 1
ATOM 4358 N N . PHE B 1 316 ? -31.006 -35.798 50.249 1.00 35.75 298 PHE B N 1
ATOM 4359 C CA . PHE B 1 316 ? -30.502 -36.847 51.152 1.00 33.53 298 PHE B CA 1
ATOM 4360 C C . PHE B 1 316 ? -28.986 -36.898 51.184 1.00 37.62 298 PHE B C 1
ATOM 4361 O O . PHE B 1 316 ? -28.412 -37.325 52.199 1.00 36.59 298 PHE B O 1
ATOM 4369 N N . GLU B 1 317 ? -28.354 -36.470 50.085 1.00 39.81 299 GLU B N 1
ATOM 4370 C CA . GLU B 1 317 ? -26.884 -36.462 49.966 1.00 44.58 299 GLU B CA 1
ATOM 4371 C C . GLU B 1 317 ? -26.241 -35.370 50.845 1.00 45.04 299 GLU B C 1
ATOM 4372 O O . GLU B 1 317 ? -25.090 -35.518 51.290 1.00 48.00 299 GLU B O 1
#

Foldseek 3Di:
DEAEEEEPAQLDFLNVLLQLVCQLVAHAYEYEEQDPVSQVVSQVVSVVVVHNHHYHYAYADLLDLVRLLVVLVVCCVPPVAHAEYELDWAALQWDADVVVPDDCPPRTHHDLVSLVVRLSRQAVSLVSNCVSRVVRNVPDQEHEYEREAAPLLALVVFQAPVLCVQLVPLVPHDPVSLVVSVVVLSVCRVVVNCPVRRAHPPSRSRSSSRVSSLSVQLVVCVVCVQYAREYEHLAFEQTVSVPRDGDHHSNSSSVQSSCSSPDPSPDHHSFYYYNNHTDDSD/DEAEEEEPAQLDFLSVLLQLVCQLVQHAYEYEEQDPVSQVVSQVVSVVVVHNHHYHYAYADLLDLVRLLVVLVVCCVPPVAHAEYELDWAALQWDADVVLVVDDCPPGTDHDLVSLVVRLSRQAVSLVSNCVSRVVRNVPDQEHEYEREAAPLLALVVFQAPVLCVQLVPLVPHDPVSLVVSVVVLSVCRVVVNCVVRRAHPPSRSRSSSRVSSLSVQLVVCVVCVQYAREYEHLAFEQTVSVPRDGDHHSNSSSVQSSCRRPDDSPDHHSFYYYNNHTDDSD